Protein AF-A0A9D1MY84-F1 (afdb_monomer_lite)

Structure (mmCIF, N/CA/C/O backbone):
data_AF-A0A9D1MY84-F1
#
_entry.id   AF-A0A9D1MY84-F1
#
loop_
_atom_site.group_PDB
_atom_site.id
_atom_site.type_symbol
_atom_site.label_atom_id
_atom_site.label_alt_id
_atom_site.label_comp_id
_atom_site.label_asym_id
_atom_site.label_entity_id
_atom_site.label_seq_id
_atom_site.pdbx_PDB_ins_code
_atom_site.Cartn_x
_atom_site.Cartn_y
_atom_site.Cartn_z
_atom_site.occupancy
_atom_site.B_iso_or_equiv
_atom_site.auth_seq_id
_atom_site.auth_comp_id
_atom_site.auth_asym_id
_atom_site.auth_atom_id
_atom_site.pdbx_PDB_model_num
ATOM 1 N N . MET A 1 1 ? 34.548 -12.673 20.774 1.00 34.53 1 MET A N 1
ATOM 2 C CA . MET A 1 1 ? 33.950 -12.572 19.425 1.00 34.53 1 MET A CA 1
ATOM 3 C C . MET A 1 1 ? 32.517 -13.102 19.380 1.00 34.53 1 MET A C 1
ATOM 5 O O . MET A 1 1 ? 31.641 -12.296 19.125 1.00 34.53 1 MET A O 1
ATOM 9 N N . LYS A 1 2 ? 32.215 -14.354 19.768 1.00 28.34 2 LYS A N 1
ATOM 10 C CA . LYS A 1 2 ? 30.816 -14.857 19.816 1.00 28.34 2 LYS A CA 1
ATOM 11 C C . LYS A 1 2 ? 29.853 -14.078 20.739 1.00 28.34 2 LYS A C 1
ATOM 13 O O . LYS A 1 2 ? 28.684 -13.960 20.420 1.00 28.34 2 LYS A O 1
ATOM 18 N N . LYS A 1 3 ? 30.338 -13.480 21.838 1.00 27.02 3 LYS A N 1
ATOM 19 C CA . LYS A 1 3 ? 29.516 -12.624 22.725 1.00 27.02 3 LYS A CA 1
ATOM 20 C C . LYS A 1 3 ? 29.310 -11.186 22.220 1.00 27.02 3 LYS A C 1
ATOM 22 O O . LYS A 1 3 ? 28.423 -10.514 22.715 1.00 27.02 3 LYS A O 1
ATOM 27 N N . LEU A 1 4 ? 30.105 -10.722 21.251 1.00 26.39 4 LEU A N 1
ATOM 28 C CA . LEU A 1 4 ? 29.977 -9.373 20.676 1.00 26.39 4 LEU A CA 1
ATOM 29 C C . LEU A 1 4 ? 28.937 -9.355 19.540 1.00 26.39 4 LEU A C 1
ATOM 31 O O . LEU A 1 4 ? 28.206 -8.387 19.396 1.00 26.39 4 LEU A O 1
ATOM 35 N N . LEU A 1 5 ? 28.816 -10.471 18.810 1.00 29.55 5 LEU A N 1
ATOM 36 C CA . LEU A 1 5 ? 27.808 -10.681 17.765 1.00 29.55 5 LEU A CA 1
ATOM 37 C C . LEU A 1 5 ? 26.381 -10.761 18.343 1.00 29.55 5 LEU A C 1
ATOM 39 O O . LEU A 1 5 ? 25.454 -10.192 17.787 1.00 29.55 5 LEU A O 1
ATOM 43 N N . VAL A 1 6 ? 26.224 -11.387 19.516 1.00 29.42 6 VAL A N 1
ATOM 44 C CA . VAL A 1 6 ? 24.936 -11.462 20.236 1.00 29.42 6 VAL A CA 1
ATOM 45 C C . VAL A 1 6 ? 24.504 -10.091 20.772 1.00 29.42 6 VAL A C 1
ATOM 47 O O . VAL A 1 6 ? 23.315 -9.797 20.814 1.00 29.42 6 VAL A O 1
ATOM 50 N N . ILE A 1 7 ? 25.457 -9.220 21.122 1.00 27.67 7 ILE A N 1
ATOM 51 C CA . ILE A 1 7 ? 25.167 -7.838 21.530 1.00 27.67 7 ILE A CA 1
ATOM 52 C C . ILE A 1 7 ? 24.801 -6.979 20.310 1.00 27.67 7 ILE A C 1
ATOM 54 O O . ILE A 1 7 ? 23.919 -6.141 20.425 1.00 27.67 7 ILE A O 1
ATOM 58 N N . LEU A 1 8 ? 25.389 -7.219 19.133 1.00 27.14 8 LEU A N 1
ATOM 59 C CA . LEU A 1 8 ? 25.028 -6.503 17.902 1.00 27.14 8 LEU A CA 1
ATOM 60 C C . LEU A 1 8 ? 23.616 -6.877 17.406 1.00 27.14 8 LEU A C 1
ATOM 62 O O . LEU A 1 8 ? 22.851 -5.995 17.033 1.00 27.14 8 LEU A O 1
ATOM 66 N N . CYS A 1 9 ? 23.224 -8.154 17.505 1.00 29.69 9 CYS A N 1
ATOM 67 C CA . CYS A 1 9 ? 21.848 -8.587 17.228 1.00 29.69 9 CYS A CA 1
ATOM 68 C C . CYS A 1 9 ? 20.844 -8.068 18.273 1.00 29.69 9 CYS A C 1
ATOM 70 O O . CYS A 1 9 ? 19.725 -7.710 17.918 1.00 29.69 9 CYS A O 1
ATOM 72 N N . ALA A 1 10 ? 21.242 -7.961 19.546 1.00 27.20 10 ALA A N 1
ATOM 73 C CA . ALA A 1 10 ? 20.407 -7.352 20.582 1.00 27.20 10 ALA A CA 1
ATOM 74 C C . ALA A 1 10 ? 20.277 -5.826 20.417 1.00 27.20 10 ALA A C 1
ATOM 76 O O . ALA A 1 10 ? 19.240 -5.272 20.757 1.00 27.20 10 ALA A O 1
ATOM 77 N N . VAL A 1 11 ? 21.282 -5.142 19.860 1.00 26.42 11 VAL A N 1
ATOM 78 C CA . VAL A 1 11 ? 21.192 -3.709 19.533 1.00 26.42 11 VAL A CA 1
ATOM 79 C C . VAL A 1 11 ? 20.246 -3.479 18.354 1.00 26.42 11 VAL A C 1
ATOM 81 O O . VAL A 1 11 ? 19.441 -2.564 18.439 1.00 26.42 11 VAL A O 1
ATOM 84 N N . ILE A 1 12 ? 20.239 -4.354 17.339 1.00 29.34 12 ILE A N 1
ATOM 85 C CA . ILE A 1 12 ? 19.279 -4.290 16.219 1.00 29.34 12 ILE A CA 1
ATOM 86 C C . ILE A 1 12 ? 17.837 -4.554 16.698 1.00 29.34 12 ILE A C 1
ATOM 88 O O . ILE A 1 12 ? 16.915 -3.850 16.290 1.00 29.34 12 ILE A O 1
ATOM 92 N N . ALA A 1 13 ? 17.645 -5.488 17.637 1.00 26.17 13 ALA A N 1
ATOM 93 C CA . ALA A 1 13 ? 16.342 -5.757 18.255 1.00 26.17 13 ALA A CA 1
ATOM 94 C C . ALA A 1 13 ? 15.870 -4.653 19.228 1.00 26.17 13 ALA A C 1
ATOM 96 O O . ALA A 1 13 ? 14.673 -4.507 19.458 1.00 26.17 13 ALA A O 1
ATOM 97 N N . VAL A 1 14 ? 16.785 -3.850 19.785 1.00 25.69 14 VAL A N 1
ATOM 98 C CA . VAL A 1 14 ? 16.462 -2.732 20.693 1.00 25.69 14 VAL A CA 1
ATOM 99 C C . VAL A 1 14 ? 16.301 -1.401 19.940 1.00 25.69 14 VAL A C 1
ATOM 101 O O . VAL A 1 14 ? 15.617 -0.505 20.429 1.00 25.69 14 VAL A O 1
ATOM 104 N N . THR A 1 15 ? 16.814 -1.268 18.714 1.00 27.20 15 THR A N 1
ATOM 105 C CA . THR A 1 15 ? 16.564 -0.087 17.863 1.00 27.20 15 THR A CA 1
ATOM 106 C C . THR A 1 15 ? 15.193 -0.070 17.183 1.00 27.20 15 THR A C 1
ATOM 108 O O . THR A 1 15 ? 14.744 1.000 16.783 1.00 27.20 15 THR A O 1
ATOM 111 N N . ALA A 1 16 ? 14.465 -1.191 17.150 1.00 27.05 16 ALA A N 1
ATOM 112 C CA . ALA A 1 16 ? 13.060 -1.222 16.721 1.00 27.05 16 ALA A CA 1
ATOM 113 C C . ALA A 1 16 ? 12.089 -0.558 17.728 1.00 27.05 16 ALA A C 1
ATOM 115 O O . ALA A 1 16 ? 10.911 -0.392 17.435 1.00 27.05 16 ALA A O 1
ATOM 116 N N . VAL A 1 17 ? 12.576 -0.138 18.903 1.00 27.12 17 VAL A N 1
ATOM 117 C CA . VAL A 1 17 ? 11.780 0.523 19.959 1.00 27.12 17 VAL A CA 1
ATOM 118 C C . VAL A 1 17 ? 11.873 2.061 19.890 1.00 27.12 17 VAL A C 1
ATOM 120 O O . VAL A 1 17 ? 11.222 2.757 20.662 1.00 27.12 17 VAL A O 1
ATOM 123 N N . LEU A 1 18 ? 12.643 2.625 18.950 1.00 24.28 18 LEU A N 1
ATOM 124 C CA . LEU A 1 18 ? 12.780 4.082 18.775 1.00 24.28 18 LEU A CA 1
ATOM 125 C C . LEU A 1 18 ? 12.393 4.594 17.381 1.00 24.28 18 LEU A C 1
ATOM 127 O O . LEU A 1 18 ? 12.531 5.787 17.115 1.00 24.28 18 LEU A O 1
ATOM 131 N N . ALA A 1 19 ? 11.828 3.737 16.528 1.00 26.67 19 ALA A N 1
ATOM 132 C CA . ALA A 1 19 ? 11.041 4.193 15.392 1.00 26.67 19 ALA A CA 1
ATOM 133 C C . ALA A 1 19 ? 9.698 4.706 15.932 1.00 26.67 19 ALA A C 1
ATOM 135 O O . ALA A 1 19 ? 8.710 3.980 16.000 1.00 26.67 19 ALA A O 1
ATOM 136 N N . GLY A 1 20 ? 9.688 5.957 16.399 1.00 25.77 20 GLY A N 1
ATOM 137 C CA . GLY A 1 20 ? 8.445 6.687 16.590 1.00 25.77 20 GLY A CA 1
ATOM 138 C C . GLY A 1 20 ? 7.699 6.650 15.266 1.00 25.77 20 GLY A C 1
ATOM 139 O O . GLY A 1 20 ? 8.184 7.199 14.277 1.00 25.77 20 GLY A O 1
ATOM 140 N N . GLY A 1 21 ? 6.575 5.933 15.242 1.00 25.66 21 GLY A N 1
ATOM 141 C CA . GLY A 1 21 ? 5.694 5.903 14.091 1.00 25.66 21 GLY A CA 1
ATOM 142 C C . GLY A 1 21 ? 5.416 7.330 13.643 1.00 25.66 21 GLY A C 1
ATOM 143 O O . GLY A 1 21 ? 5.214 8.227 14.468 1.00 25.66 21 GLY A O 1
ATOM 144 N N . LEU A 1 22 ? 5.427 7.536 12.331 1.00 34.50 22 LEU A N 1
ATOM 145 C CA . LEU A 1 22 ? 4.859 8.715 11.697 1.00 34.50 22 LEU A CA 1
ATOM 146 C C . LEU A 1 22 ? 3.347 8.678 11.917 1.00 34.50 22 LEU A C 1
ATOM 148 O O . LEU A 1 22 ? 2.568 8.364 11.029 1.00 34.50 22 LEU A O 1
ATOM 152 N N . SER A 1 23 ? 2.935 8.949 13.146 1.00 32.91 23 SER A N 1
ATOM 153 C CA . SER A 1 23 ? 1.564 9.259 13.478 1.00 32.91 23 SER A CA 1
ATOM 154 C C . SER A 1 23 ? 1.386 10.758 13.332 1.00 32.91 23 SER A C 1
ATOM 156 O O . SER A 1 23 ? 2.252 11.534 13.745 1.00 32.91 23 SER A O 1
ATOM 158 N N . GLY A 1 24 ? 0.227 11.180 12.832 1.00 35.12 24 GLY A N 1
ATOM 159 C CA . GLY A 1 24 ? -0.280 12.550 12.953 1.00 35.12 24 GLY A CA 1
ATOM 160 C C . GLY A 1 24 ? -0.539 12.970 14.407 1.00 35.12 24 GLY A C 1
ATOM 161 O O . GLY A 1 24 ? -1.496 13.685 14.684 1.00 35.12 24 GLY A O 1
ATOM 162 N N . THR A 1 25 ? 0.289 12.520 15.353 1.00 35.16 25 THR A N 1
ATOM 163 C CA . THR A 1 25 ? 0.310 13.028 16.712 1.00 35.16 25 THR A CA 1
ATOM 164 C C . THR A 1 25 ? 0.635 14.516 16.641 1.00 35.16 25 THR A C 1
ATOM 166 O O . THR A 1 25 ? 1.658 14.892 16.054 1.00 35.16 25 THR A O 1
ATOM 169 N N . PRO A 1 26 ? -0.178 15.380 17.270 1.00 33.56 26 PRO A N 1
ATOM 170 C CA . PRO A 1 26 ? 0.286 16.701 17.656 1.00 33.56 26 PRO A CA 1
ATOM 171 C C . PRO A 1 26 ? 1.642 16.565 18.362 1.00 33.56 26 PRO A C 1
ATOM 173 O O . PRO A 1 26 ? 1.953 15.513 18.919 1.00 33.56 26 PRO A O 1
ATOM 176 N N . ALA A 1 27 ? 2.438 17.629 18.408 1.00 35.34 27 ALA A N 1
ATOM 177 C CA . ALA A 1 27 ? 3.713 17.688 19.134 1.00 35.34 27 ALA A CA 1
ATOM 178 C C . ALA A 1 27 ? 3.588 17.502 20.677 1.00 35.34 27 ALA A C 1
ATOM 180 O O . ALA A 1 27 ? 4.417 17.989 21.443 1.00 35.34 27 ALA A O 1
ATOM 181 N N . PHE A 1 28 ? 2.538 16.828 21.153 1.00 42.19 28 PHE A N 1
ATOM 182 C CA . PHE A 1 28 ? 2.035 16.808 22.515 1.00 42.19 28 PHE A CA 1
ATOM 183 C C . PHE A 1 28 ? 1.414 15.432 22.817 1.00 42.19 28 PHE A C 1
ATOM 185 O O . PHE A 1 28 ? 0.247 15.213 22.518 1.00 42.19 28 PHE A O 1
ATOM 192 N N . ALA A 1 29 ? 2.198 14.506 23.377 1.00 46.03 29 ALA A N 1
ATOM 193 C CA . ALA A 1 29 ? 1.715 13.393 24.207 1.00 46.03 29 ALA A CA 1
ATOM 194 C C . ALA A 1 29 ? 2.909 12.615 24.781 1.00 46.03 29 ALA A C 1
ATOM 196 O O . ALA A 1 29 ? 3.489 11.765 24.106 1.00 46.03 29 ALA A O 1
ATOM 197 N N . ALA A 1 30 ? 3.307 12.896 26.024 1.00 46.09 30 ALA A N 1
ATOM 198 C CA . ALA A 1 30 ? 4.097 11.928 26.783 1.00 46.09 30 ALA A CA 1
ATOM 199 C C . ALA A 1 30 ? 3.195 10.732 27.148 1.00 46.09 30 ALA A C 1
ATOM 201 O O . ALA A 1 30 ? 2.029 10.909 27.487 1.00 46.09 30 ALA A O 1
ATOM 202 N N . GLN A 1 31 ? 3.705 9.505 27.044 1.00 54.62 31 GLN A N 1
ATOM 203 C CA . GLN A 1 31 ? 2.966 8.308 27.452 1.00 54.62 31 GLN A CA 1
ATOM 204 C C . GLN A 1 31 ? 3.190 8.067 28.945 1.00 54.62 31 GLN A C 1
ATOM 206 O O . GLN A 1 31 ? 4.297 7.725 29.359 1.00 54.62 31 GLN A O 1
ATOM 211 N N . GLU A 1 32 ? 2.140 8.224 29.748 1.00 59.94 32 GLU A N 1
ATOM 212 C CA . GLU A 1 32 ? 2.167 7.951 31.186 1.00 59.94 32 GLU A CA 1
ATOM 213 C C . GLU A 1 32 ? 1.027 6.997 31.568 1.00 59.94 32 GLU A C 1
ATOM 215 O O . GLU A 1 32 ? -0.053 7.030 30.983 1.00 59.94 32 GLU A O 1
ATOM 220 N N . ASN A 1 33 ? 1.266 6.162 32.585 1.00 68.56 33 ASN A N 1
ATOM 221 C CA . ASN A 1 33 ? 0.263 5.311 33.232 1.00 68.56 33 ASN A CA 1
ATOM 222 C C . ASN A 1 33 ? -0.415 4.280 32.291 1.00 68.56 33 ASN A C 1
ATOM 224 O O . ASN A 1 33 ? -1.346 4.592 31.547 1.00 68.56 33 ASN A O 1
ATOM 228 N N . VAL A 1 34 ? 0.075 3.034 32.334 1.00 81.06 34 VAL A N 1
ATOM 229 C CA . VAL A 1 34 ? -0.345 1.929 31.455 1.00 81.06 34 VAL A CA 1
ATOM 230 C C . VAL A 1 34 ? -1.331 1.016 32.177 1.00 81.06 34 VAL A C 1
ATOM 232 O O . VAL A 1 34 ? -1.026 0.499 33.250 1.00 81.06 34 VAL A O 1
ATOM 235 N N . TYR A 1 35 ? -2.470 0.749 31.544 1.00 81.69 35 TYR A N 1
ATOM 236 C CA . TYR A 1 35 ? -3.356 -0.356 31.893 1.00 81.69 35 TYR A CA 1
ATOM 237 C C . TYR A 1 35 ? -3.139 -1.503 30.900 1.00 81.69 35 TYR A C 1
ATOM 239 O O . TYR A 1 35 ? -3.169 -1.305 29.685 1.00 81.69 35 TYR A O 1
ATOM 247 N N . THR A 1 36 ? -2.899 -2.703 31.423 1.00 81.62 36 THR A N 1
ATOM 248 C CA . THR A 1 36 ? -2.809 -3.934 30.626 1.00 81.62 36 THR A CA 1
ATOM 249 C C . THR A 1 36 ? -3.945 -4.851 31.074 1.00 81.62 36 THR A C 1
ATOM 251 O O . THR A 1 36 ? -4.017 -5.134 32.272 1.00 81.62 36 THR A O 1
ATOM 254 N N . PRO A 1 37 ? -4.844 -5.282 30.174 1.00 75.44 37 PRO A N 1
ATOM 255 C CA . PRO A 1 37 ? -5.898 -6.229 30.523 1.00 75.44 37 PRO A CA 1
ATOM 256 C C . PRO A 1 37 ? -5.301 -7.563 30.992 1.00 75.44 37 PRO A C 1
ATOM 258 O O . PRO A 1 37 ? -4.237 -7.961 30.523 1.00 75.44 37 PRO A O 1
ATOM 261 N N . GLU A 1 38 ? -6.000 -8.288 31.871 1.00 66.12 38 GLU A N 1
ATOM 262 C CA . GLU A 1 38 ? -5.524 -9.576 32.416 1.00 66.12 38 GLU A CA 1
ATOM 263 C C . GLU A 1 38 ? -5.269 -10.646 31.335 1.00 66.12 38 GLU A C 1
ATOM 265 O O . GLU A 1 38 ? -4.427 -11.525 31.519 1.00 66.12 38 GLU A O 1
ATOM 270 N N . HIS A 1 39 ? -5.967 -10.551 30.198 1.00 62.03 39 HIS A N 1
ATOM 271 C CA . HIS A 1 39 ? -5.897 -11.497 29.079 1.00 62.03 39 HIS A CA 1
ATOM 272 C C . HIS A 1 39 ? -5.599 -10.828 27.721 1.00 62.03 39 HIS A C 1
ATOM 274 O O . HIS A 1 39 ? -5.780 -11.455 26.682 1.00 62.03 39 HIS A O 1
ATOM 280 N N . GLY A 1 40 ? -5.172 -9.560 27.711 1.00 56.94 40 GLY A N 1
ATOM 281 C CA . GLY A 1 40 ? -5.092 -8.752 26.489 1.00 56.94 40 GLY A CA 1
ATOM 282 C C . GLY A 1 40 ? -3.708 -8.712 25.836 1.00 56.94 40 GLY A C 1
ATOM 283 O O . GLY A 1 40 ? -2.699 -8.509 26.507 1.00 56.94 40 GLY A O 1
ATOM 284 N N . GLU A 1 41 ? -3.678 -8.802 24.504 1.00 76.00 41 GLU A N 1
ATOM 285 C CA . GLU A 1 41 ? -2.495 -8.552 23.655 1.00 76.00 41 GLU A CA 1
ATOM 286 C C . GLU A 1 41 ? -2.294 -7.053 23.338 1.00 76.00 41 GLU A C 1
ATOM 288 O O . GLU A 1 41 ? -1.402 -6.676 22.575 1.00 76.00 41 GLU A O 1
ATOM 293 N N . TYR A 1 42 ? -3.106 -6.181 23.949 1.00 91.00 42 TYR A N 1
ATOM 294 C CA . TYR A 1 42 ? -3.050 -4.731 23.786 1.00 91.00 42 TYR A CA 1
ATOM 295 C C . TYR A 1 42 ? -2.758 -4.004 25.105 1.00 91.00 42 TYR A C 1
ATOM 297 O O . TYR A 1 42 ? -2.910 -4.534 26.207 1.00 91.00 42 TYR A O 1
ATOM 305 N N . ARG A 1 43 ? -2.354 -2.740 24.991 1.00 91.44 43 ARG A N 1
ATOM 306 C CA . ARG A 1 43 ? -2.155 -1.807 26.103 1.00 91.44 43 ARG A CA 1
ATOM 307 C C . ARG A 1 43 ? -3.069 -0.604 25.950 1.00 91.44 43 ARG A C 1
ATOM 309 O O . ARG A 1 43 ? -3.243 -0.101 24.842 1.00 91.44 43 ARG A O 1
ATOM 316 N N . ALA A 1 44 ? -3.592 -0.123 27.073 1.00 92.50 44 ALA A N 1
ATOM 317 C CA . ALA A 1 44 ? -4.242 1.174 27.170 1.00 92.50 44 ALA A CA 1
ATOM 318 C C . ALA A 1 44 ? -3.302 2.164 27.871 1.00 92.50 44 ALA A C 1
ATOM 320 O O . ALA A 1 44 ? -2.765 1.870 28.940 1.00 92.50 44 ALA A O 1
ATOM 321 N N . ILE A 1 45 ? -3.075 3.327 27.269 1.00 92.12 45 ILE A N 1
ATOM 322 C CA . ILE A 1 45 ? -2.078 4.306 27.718 1.00 92.12 45 ILE A CA 1
ATOM 323 C C . ILE A 1 45 ? -2.746 5.675 27.818 1.00 92.12 45 ILE A C 1
ATOM 325 O O . ILE A 1 45 ? -3.447 6.078 26.895 1.00 92.12 45 ILE A O 1
ATOM 329 N N . THR A 1 46 ? -2.536 6.403 28.916 1.00 93.75 46 THR A N 1
ATOM 330 C CA . THR A 1 46 ? -3.087 7.764 29.042 1.00 93.75 46 THR A CA 1
ATOM 331 C C . THR A 1 46 ? -2.366 8.705 28.076 1.00 93.75 46 THR A C 1
ATOM 333 O O . THR A 1 46 ? -1.136 8.732 28.031 1.00 93.75 46 THR A O 1
ATOM 336 N N . ILE A 1 47 ? -3.131 9.489 27.317 1.00 91.69 47 ILE A N 1
ATOM 337 C CA . ILE A 1 47 ? -2.620 10.575 26.477 1.00 91.69 47 ILE A CA 1
ATOM 338 C C . ILE A 1 47 ? -2.721 11.861 27.293 1.00 91.69 47 ILE A C 1
ATOM 340 O O . ILE A 1 47 ? -3.811 12.205 27.754 1.00 91.69 47 ILE A O 1
ATOM 344 N N . VAL A 1 48 ? -1.610 12.578 27.461 1.00 88.19 48 VAL A N 1
ATOM 345 C CA . VAL A 1 48 ? -1.569 13.832 28.226 1.00 88.19 48 VAL A CA 1
ATOM 346 C C . VAL A 1 48 ? -1.197 15.026 27.355 1.00 88.19 48 VAL A C 1
ATOM 348 O O . VAL A 1 48 ? -0.472 14.899 26.369 1.00 88.19 48 VAL A O 1
ATOM 351 N N . ASN A 1 49 ? -1.673 16.210 27.730 1.00 82.12 49 ASN A N 1
ATOM 352 C CA . ASN A 1 49 ? -1.276 17.453 27.085 1.00 82.12 49 ASN A CA 1
ATOM 353 C C . ASN A 1 49 ? -0.038 18.049 27.777 1.00 82.12 49 ASN A C 1
ATOM 355 O O . ASN A 1 49 ? -0.121 18.603 28.874 1.00 82.12 49 ASN A O 1
ATOM 359 N N . ASN A 1 50 ? 1.102 17.984 27.086 1.00 71.12 50 ASN A N 1
ATOM 360 C CA . ASN A 1 50 ? 2.402 18.451 27.584 1.00 71.12 50 ASN A CA 1
ATOM 361 C C . ASN A 1 50 ? 2.497 19.985 27.752 1.00 71.12 50 ASN A C 1
ATOM 363 O O . ASN A 1 50 ? 3.462 20.478 28.330 1.00 71.12 50 ASN A O 1
ATOM 367 N N . VAL A 1 51 ? 1.530 20.756 27.238 1.00 73.88 51 VAL A N 1
ATOM 368 C CA . VAL A 1 51 ? 1.459 22.221 27.418 1.00 73.88 51 VAL A CA 1
ATOM 369 C C . VAL A 1 51 ? 0.709 22.586 28.699 1.00 73.88 51 VAL A C 1
ATOM 371 O O . VAL A 1 51 ? 0.974 23.622 29.304 1.00 73.88 51 VAL A O 1
ATOM 374 N N . THR A 1 52 ? -0.220 21.735 29.132 1.00 69.25 52 THR A N 1
ATOM 375 C CA . THR A 1 52 ? -1.076 21.965 30.299 1.00 69.25 52 THR A CA 1
ATOM 376 C C . THR A 1 52 ? -0.712 21.004 31.425 1.00 69.25 52 THR A C 1
ATOM 378 O O . THR A 1 52 ? -1.554 20.219 31.841 1.00 69.25 52 THR A O 1
ATOM 381 N N . ASP A 1 53 ? 0.539 21.028 31.890 1.00 78.44 53 ASP A N 1
ATOM 382 C CA . ASP A 1 53 ? 0.992 20.279 33.080 1.00 78.44 53 ASP A CA 1
ATOM 383 C C . ASP A 1 53 ? 0.623 18.776 33.064 1.00 78.44 53 ASP A C 1
ATOM 385 O O . ASP A 1 53 ? 0.150 18.223 34.054 1.00 78.44 53 ASP A O 1
ATOM 389 N N . ASN A 1 54 ? 0.763 18.127 31.901 1.00 82.19 54 ASN A N 1
ATOM 390 C CA . ASN A 1 54 ? 0.455 16.708 31.680 1.00 82.19 54 ASN A CA 1
ATOM 391 C C . ASN A 1 54 ? -0.971 16.285 32.101 1.00 82.19 54 ASN A C 1
ATOM 393 O O . ASN A 1 54 ? -1.193 15.153 32.531 1.00 82.19 54 ASN A O 1
ATOM 397 N N . GLN A 1 55 ? -1.967 17.164 31.943 1.00 87.31 55 GLN A N 1
ATOM 398 C CA . GLN A 1 55 ? -3.369 16.781 32.152 1.00 87.31 55 GLN A CA 1
ATOM 399 C C . GLN A 1 55 ? -3.823 15.709 31.139 1.00 87.31 55 GLN A C 1
ATOM 401 O O . GLN A 1 55 ? -3.524 15.856 29.946 1.00 87.31 55 GLN A O 1
ATOM 406 N N . PRO A 1 56 ? -4.565 14.665 31.568 1.00 91.50 56 PRO A N 1
ATOM 407 C CA . PRO A 1 56 ? -5.147 13.670 30.668 1.00 91.50 56 PRO A CA 1
ATOM 408 C C . PRO A 1 56 ? -6.111 14.294 29.656 1.00 91.50 56 PRO A C 1
ATOM 410 O O . PRO A 1 56 ? -6.983 15.089 30.009 1.00 91.50 56 PRO A O 1
ATOM 413 N N . VAL A 1 57 ? -5.959 13.916 28.388 1.00 92.19 57 VAL A N 1
ATOM 414 C CA . VAL A 1 57 ? -6.802 14.371 27.270 1.00 92.19 57 VAL A CA 1
ATOM 415 C C . VAL A 1 57 ? -7.363 13.225 26.432 1.00 92.19 57 VAL A C 1
ATOM 417 O O . VAL A 1 57 ? -8.132 13.466 25.502 1.00 92.19 57 VAL A O 1
ATOM 420 N N . GLY A 1 58 ? -7.003 11.981 26.739 1.00 94.69 58 GLY A N 1
ATOM 421 C CA . GLY A 1 58 ? -7.452 10.811 25.999 1.00 94.69 58 GLY A CA 1
ATOM 422 C C . GLY A 1 58 ? -6.777 9.525 26.450 1.00 94.69 58 GLY A C 1
ATOM 423 O O . GLY A 1 58 ? -5.984 9.510 27.393 1.00 94.69 58 GLY A O 1
ATOM 424 N N . VAL A 1 59 ? -7.079 8.441 25.744 1.00 95.75 59 VAL A N 1
ATOM 425 C CA . VAL A 1 59 ? -6.491 7.120 25.971 1.00 95.75 59 VAL A CA 1
ATOM 426 C C . VAL A 1 59 ? -6.119 6.503 24.625 1.00 95.75 59 VAL A C 1
ATOM 428 O O . VAL A 1 59 ? -6.909 6.529 23.682 1.00 95.75 59 VAL A O 1
ATOM 431 N N . ARG A 1 60 ? -4.915 5.936 24.547 1.00 96.00 60 ARG A N 1
ATOM 432 C CA . ARG A 1 60 ? -4.412 5.174 23.407 1.00 96.00 60 ARG A CA 1
ATOM 433 C C . ARG A 1 60 ? -4.594 3.684 23.641 1.00 96.00 60 ARG A C 1
ATOM 435 O O . ARG A 1 60 ? -4.089 3.163 24.630 1.00 96.00 60 ARG A O 1
ATOM 442 N N . PHE A 1 61 ? -5.221 3.006 22.697 1.00 95.56 61 PHE A N 1
ATOM 443 C CA . PHE A 1 61 ? -5.108 1.572 22.478 1.00 95.56 61 PHE A CA 1
ATOM 444 C C . PHE A 1 61 ? -3.880 1.278 21.612 1.00 95.56 61 PHE A C 1
ATOM 446 O O . PHE A 1 61 ? -3.649 1.961 20.612 1.00 95.56 61 PHE A O 1
ATOM 453 N N . SER A 1 62 ? -3.095 0.260 21.964 1.00 93.50 62 SER A N 1
ATOM 454 C CA . SER A 1 62 ? -2.007 -0.230 21.116 1.00 93.50 62 SER A CA 1
ATOM 455 C C . SER A 1 62 ? -1.810 -1.734 21.261 1.00 93.50 62 SER A C 1
ATOM 457 O O . SER A 1 62 ? -1.577 -2.214 22.369 1.00 93.50 62 SER A O 1
ATOM 459 N N . GLY A 1 63 ? -1.858 -2.456 20.143 1.00 91.69 63 GLY A N 1
ATOM 460 C CA . GLY A 1 63 ? -1.595 -3.895 20.062 1.00 91.69 63 GLY A CA 1
ATOM 461 C C . GLY A 1 63 ? -0.809 -4.254 18.801 1.00 91.69 63 GLY A C 1
ATOM 462 O O . GLY A 1 63 ? -0.650 -3.416 17.910 1.00 91.69 63 GLY A O 1
ATOM 463 N N . TYR A 1 64 ? -0.309 -5.487 18.738 1.00 90.56 64 TYR A N 1
ATOM 464 C CA . TYR A 1 64 ? 0.385 -6.038 17.572 1.00 90.56 64 TYR A CA 1
ATOM 465 C C . TYR A 1 64 ? -0.410 -7.219 17.020 1.00 90.56 64 TYR A C 1
ATOM 467 O O . TYR A 1 64 ? -0.781 -8.112 17.773 1.00 90.56 64 TYR A O 1
ATOM 475 N N . TYR A 1 65 ? -0.649 -7.210 15.713 1.00 89.00 65 TYR A N 1
ATOM 476 C CA . TYR A 1 65 ? -1.506 -8.162 15.006 1.00 89.00 65 TYR A CA 1
ATOM 477 C C . TYR A 1 65 ? -0.835 -8.615 13.700 1.00 89.00 65 TYR A C 1
ATOM 479 O O . TYR A 1 65 ? 0.286 -8.202 13.389 1.00 89.00 65 TYR A O 1
ATOM 487 N N . PHE A 1 66 ? -1.531 -9.422 12.901 1.00 84.69 66 PHE A N 1
ATOM 488 C CA . PHE A 1 66 ? -1.089 -9.908 11.590 1.00 84.69 66 PHE A CA 1
ATOM 489 C C . PHE A 1 66 ? 0.077 -10.906 11.656 1.00 84.69 66 PHE A C 1
ATOM 491 O O . PHE A 1 66 ? 1.013 -10.871 10.847 1.00 84.69 66 PHE A O 1
ATOM 498 N N . GLY A 1 67 ? 0.008 -11.819 12.631 1.00 74.31 67 GLY A N 1
ATOM 499 C CA . GLY A 1 67 ? 0.946 -12.933 12.815 1.00 74.31 67 GLY A CA 1
ATOM 500 C C . GLY A 1 67 ? 2.426 -12.528 12.771 1.00 74.31 67 GLY A C 1
ATOM 501 O O . GLY A 1 67 ? 2.842 -11.560 13.409 1.00 74.31 67 GLY A O 1
ATOM 502 N N . GLY A 1 68 ? 3.232 -13.259 11.989 1.00 62.34 68 GLY A N 1
ATOM 503 C CA . GLY A 1 68 ? 4.683 -13.050 11.884 1.00 62.34 68 GLY A CA 1
ATOM 504 C C . GLY A 1 68 ? 5.115 -11.675 11.355 1.00 62.34 68 GLY A C 1
ATOM 505 O O . GLY A 1 68 ? 6.290 -11.335 11.462 1.00 62.34 68 GLY A O 1
ATOM 506 N N . SER A 1 69 ? 4.192 -10.867 10.816 1.00 67.38 69 SER A N 1
ATOM 507 C CA . SER A 1 69 ? 4.490 -9.491 10.395 1.00 67.38 69 SER A CA 1
ATOM 508 C C . SER A 1 69 ? 4.535 -8.497 11.557 1.00 67.38 69 SER A C 1
ATOM 510 O O . SER A 1 69 ? 5.143 -7.440 11.397 1.00 67.38 69 SER A O 1
ATOM 512 N N . GLY A 1 70 ? 3.890 -8.801 12.692 1.00 78.88 70 GLY A N 1
ATOM 513 C CA . GLY A 1 70 ? 3.881 -7.944 13.882 1.00 78.88 70 GLY A CA 1
ATOM 514 C C . GLY A 1 70 ? 3.450 -6.503 13.592 1.00 78.88 70 GLY A C 1
ATOM 515 O O . GLY A 1 70 ? 4.144 -5.560 13.966 1.00 78.88 70 GLY A O 1
ATOM 516 N N . ILE A 1 71 ? 2.333 -6.317 12.889 1.00 86.19 71 ILE A N 1
ATOM 517 C CA . ILE A 1 71 ? 1.832 -4.991 12.518 1.00 86.19 71 ILE A CA 1
ATOM 518 C C . ILE A 1 71 ? 1.187 -4.338 13.739 1.00 86.19 71 ILE A C 1
ATOM 520 O O . ILE A 1 71 ? 0.244 -4.869 14.327 1.00 86.19 71 ILE A O 1
ATOM 524 N N . GLN A 1 72 ? 1.680 -3.156 14.101 1.00 91.62 72 GLN A N 1
ATOM 525 C CA . GLN A 1 72 ? 1.099 -2.371 15.180 1.00 91.62 72 GLN A CA 1
ATOM 526 C C . GLN A 1 72 ? -0.230 -1.753 14.731 1.00 91.62 72 GLN A C 1
ATOM 528 O O . GLN A 1 72 ? -0.299 -1.108 13.685 1.00 91.62 72 GLN A O 1
ATOM 533 N N . VAL A 1 73 ? -1.269 -1.910 15.549 1.00 95.00 73 VAL A N 1
ATOM 534 C CA . VAL A 1 73 ? -2.519 -1.153 15.436 1.00 95.00 73 VAL A CA 1
ATOM 535 C C . VAL A 1 73 ? -2.608 -0.206 16.624 1.00 95.00 73 VAL A C 1
ATOM 537 O O . VAL A 1 73 ? -2.428 -0.612 17.777 1.00 95.00 73 VAL A O 1
ATOM 540 N N . MET A 1 74 ? -2.860 1.066 16.338 1.00 95.75 74 MET A N 1
ATOM 541 C CA . MET A 1 74 ? -3.018 2.128 17.322 1.00 95.75 74 MET A CA 1
ATOM 542 C C . MET A 1 74 ? -4.363 2.822 17.141 1.00 95.75 74 MET A C 1
ATOM 544 O O . MET A 1 74 ? -4.804 3.077 16.025 1.00 95.75 74 MET A O 1
ATOM 548 N N . LEU A 1 75 ? -4.994 3.165 18.256 1.00 97.19 75 LEU A N 1
ATOM 549 C CA . LEU A 1 75 ? -6.168 4.026 18.284 1.00 97.19 75 LEU A CA 1
ATOM 550 C C . LEU A 1 75 ? -6.002 5.031 19.420 1.00 97.19 75 LEU A C 1
ATOM 552 O O . LEU A 1 75 ? -5.933 4.641 20.580 1.00 97.19 75 LEU A O 1
ATOM 556 N N . ASP A 1 76 ? -6.005 6.312 19.089 1.00 96.69 76 ASP A N 1
ATOM 557 C CA . ASP A 1 76 ? -6.172 7.399 20.044 1.00 96.69 76 ASP A CA 1
ATOM 558 C C . ASP A 1 76 ? -7.647 7.766 20.130 1.00 96.69 76 ASP A C 1
ATOM 560 O O . ASP A 1 76 ? -8.251 8.112 19.118 1.00 96.69 76 ASP A O 1
ATOM 564 N N . VAL A 1 77 ? -8.217 7.735 21.334 1.00 97.06 77 VAL A N 1
ATOM 565 C CA . VAL A 1 77 ? -9.537 8.306 21.629 1.00 97.06 77 VAL A CA 1
ATOM 566 C C . VAL A 1 77 ? -9.335 9.518 22.524 1.00 97.06 77 VAL A C 1
ATOM 568 O O . VAL A 1 77 ? -8.761 9.402 23.609 1.00 97.06 77 VAL A O 1
ATOM 571 N N . TYR A 1 78 ? -9.814 10.682 22.091 1.00 95.69 78 TYR A N 1
ATOM 572 C CA . TYR A 1 78 ? -9.703 11.914 22.868 1.00 95.69 78 TYR A CA 1
ATOM 573 C C . TYR A 1 78 ? -10.985 12.212 23.645 1.00 95.69 78 TYR A C 1
ATOM 575 O O . TYR A 1 78 ? -12.094 11.871 23.225 1.00 95.69 78 TYR A O 1
ATOM 583 N N . SER A 1 79 ? -10.823 12.895 24.777 1.00 94.50 79 SER A N 1
ATOM 584 C CA . SER A 1 79 ? -11.925 13.341 25.626 1.00 94.50 79 SER A CA 1
ATOM 585 C C . SER A 1 79 ? -12.932 14.172 24.820 1.00 94.50 79 SER A C 1
ATOM 587 O O . SER A 1 79 ? -12.575 15.100 24.081 1.00 94.50 79 SER A O 1
ATOM 589 N N . SER A 1 80 ? -14.209 13.822 24.955 1.00 92.06 80 SER A N 1
ATOM 590 C CA . SER A 1 80 ? -15.328 14.421 24.226 1.00 92.06 80 SER A CA 1
ATOM 591 C C . SER A 1 80 ? -16.559 14.533 25.134 1.00 92.06 80 SER A C 1
ATOM 593 O O . SER A 1 80 ? -16.610 13.870 26.168 1.00 92.06 80 SER A O 1
ATOM 595 N N . PRO A 1 81 ? -17.577 15.342 24.779 1.00 89.44 81 PRO A N 1
ATOM 596 C CA . PRO A 1 81 ? -18.807 15.435 25.570 1.00 89.44 81 PRO A CA 1
ATOM 597 C C . PRO A 1 81 ? -19.524 14.093 25.797 1.00 89.44 81 PRO A C 1
ATOM 599 O O . PRO A 1 81 ? -20.237 13.947 26.786 1.00 89.44 81 PRO A O 1
ATOM 602 N N . GLN A 1 82 ? -19.354 13.130 24.886 1.00 90.44 82 GLN A N 1
ATOM 603 C CA . GLN A 1 82 ? -19.931 11.787 24.958 1.00 90.44 82 GLN A CA 1
ATOM 604 C C . GLN A 1 82 ? -19.164 10.867 25.916 1.00 90.44 82 GLN A C 1
ATOM 606 O O . GLN A 1 82 ? -19.761 9.971 26.508 1.00 90.44 82 GLN A O 1
ATOM 611 N N . LEU A 1 83 ? -17.853 11.081 26.061 1.00 94.50 83 LEU A N 1
ATOM 612 C CA . LEU A 1 83 ? -16.971 10.288 26.910 1.00 94.50 83 LEU A CA 1
ATOM 613 C C . LEU A 1 83 ? -15.826 11.162 27.433 1.00 94.50 83 LEU A C 1
ATOM 615 O O . LEU A 1 83 ? -14.854 11.443 26.723 1.00 94.50 83 LEU A O 1
ATOM 619 N N . THR A 1 84 ? -15.947 11.586 28.690 1.00 95.56 84 THR A N 1
ATOM 620 C CA . THR A 1 84 ? -14.934 12.399 29.370 1.00 95.56 84 THR A CA 1
ATOM 621 C C . THR A 1 84 ? -13.773 11.519 29.834 1.00 95.56 84 THR A C 1
ATOM 623 O O . THR A 1 84 ? -13.948 10.649 30.686 1.00 95.56 84 THR A O 1
ATOM 626 N N . LEU A 1 85 ? -12.578 11.770 29.295 1.00 94.25 85 LEU A N 1
ATOM 627 C CA . LEU A 1 85 ? -11.337 11.041 29.589 1.00 94.25 85 LEU A CA 1
ATOM 628 C C . LEU A 1 85 ? -10.324 11.956 30.301 1.00 94.25 85 LEU A C 1
ATOM 630 O O . LEU A 1 85 ? -9.245 12.231 29.784 1.00 94.25 85 LEU A O 1
ATOM 634 N N . ASP A 1 86 ? -10.702 12.470 31.474 1.00 92.56 86 ASP A N 1
ATOM 635 C CA . ASP A 1 86 ? -9.930 13.425 32.291 1.00 92.56 86 ASP A CA 1
ATOM 636 C C . ASP A 1 86 ? -9.133 12.760 33.434 1.00 92.56 86 ASP A C 1
ATOM 638 O O . ASP A 1 86 ? -8.838 13.373 34.461 1.00 92.56 86 ASP A O 1
ATOM 642 N N . PHE A 1 87 ? -8.796 11.481 33.273 1.00 93.38 87 PHE A N 1
ATOM 643 C CA . PHE A 1 87 ? -8.167 10.655 34.299 1.00 93.38 87 PHE A CA 1
ATOM 644 C C . PHE A 1 87 ? -7.036 9.797 33.729 1.00 93.38 87 PHE A C 1
ATOM 646 O O . PHE A 1 87 ? -6.965 9.532 32.532 1.00 93.38 87 PHE A O 1
ATOM 653 N N . PHE A 1 88 ? -6.164 9.314 34.614 1.00 93.06 88 PHE A N 1
ATOM 654 C CA . PHE A 1 88 ? -5.131 8.346 34.257 1.00 93.06 88 PHE A CA 1
ATOM 655 C C . PHE A 1 88 ? -5.699 6.925 34.260 1.00 93.06 88 PHE A C 1
ATOM 657 O O . PHE A 1 88 ? -6.250 6.479 35.270 1.00 93.06 88 PHE A O 1
ATOM 664 N N . ILE A 1 89 ? -5.534 6.194 33.155 1.00 92.88 89 ILE A N 1
ATOM 665 C CA . ILE A 1 89 ? -6.240 4.924 32.910 1.00 92.88 89 ILE A CA 1
ATOM 666 C C . ILE A 1 89 ? -5.922 3.826 33.941 1.00 92.88 89 ILE A C 1
ATOM 668 O O . ILE A 1 89 ? -6.810 3.065 34.331 1.00 92.88 89 ILE A O 1
ATOM 672 N N . GLY A 1 90 ? -4.691 3.762 34.455 1.00 88.56 90 GLY A N 1
ATOM 673 C CA . GLY A 1 90 ? -4.286 2.825 35.510 1.00 88.56 90 GLY A CA 1
ATOM 674 C C . GLY A 1 90 ? -4.436 3.365 36.936 1.00 88.56 90 GLY A C 1
ATOM 675 O O . GLY A 1 90 ? -3.904 2.768 37.865 1.00 88.56 90 GLY A O 1
ATOM 676 N N . SER A 1 91 ? -5.133 4.488 37.149 1.00 89.88 91 SER A N 1
ATOM 677 C CA . SER A 1 91 ? -5.478 4.930 38.506 1.00 89.88 91 SER A CA 1
ATOM 678 C C . SER A 1 91 ? -6.541 4.017 39.130 1.00 89.88 91 SER A C 1
ATOM 680 O O . SER A 1 91 ? -7.532 3.665 38.486 1.00 89.88 91 SER A O 1
ATOM 682 N N . GLU A 1 92 ? -6.343 3.687 40.408 1.00 86.00 92 GLU A N 1
ATOM 683 C CA . GLU A 1 92 ? -7.310 2.970 41.256 1.00 86.00 92 GLU A CA 1
ATOM 684 C C . GLU A 1 92 ? -8.219 3.931 42.041 1.00 86.00 92 GLU A C 1
ATOM 686 O O . GLU A 1 92 ? -9.293 3.558 42.508 1.00 86.00 92 GLU A O 1
ATOM 691 N N . ASN A 1 93 ? -7.808 5.195 42.186 1.00 91.19 93 ASN A N 1
ATOM 692 C CA . ASN A 1 93 ? -8.569 6.211 42.908 1.00 91.19 93 ASN A CA 1
ATOM 693 C C . ASN A 1 93 ? -9.329 7.094 41.914 1.00 91.19 93 ASN A C 1
ATOM 695 O O . ASN A 1 93 ? -8.849 8.155 41.517 1.00 91.19 93 ASN A O 1
ATOM 699 N N . LEU A 1 94 ? -10.490 6.609 41.480 1.00 94.12 94 LEU A N 1
ATOM 700 C CA . LEU A 1 94 ? -11.340 7.255 40.482 1.00 94.12 94 LEU A CA 1
ATOM 701 C C . LEU A 1 94 ? -12.700 7.632 41.081 1.00 94.12 94 LEU A C 1
ATOM 703 O O . LEU A 1 94 ? -13.292 6.873 41.864 1.00 94.12 94 LEU A O 1
ATOM 707 N N . SER A 1 95 ? -13.225 8.790 40.671 1.00 96.44 95 SER A N 1
ATOM 708 C CA . SER A 1 95 ? -14.619 9.150 40.947 1.00 96.44 95 SER A CA 1
ATOM 709 C C . SER A 1 95 ? -15.576 8.139 40.297 1.00 96.44 95 SER A C 1
ATOM 711 O O . SER A 1 95 ? -15.183 7.357 39.433 1.00 96.44 95 SER A O 1
ATOM 713 N N . GLU A 1 96 ? -16.847 8.137 40.699 1.00 96.12 96 GLU A N 1
ATOM 714 C CA . GLU A 1 96 ? -17.837 7.222 40.113 1.00 96.12 96 GLU A CA 1
ATOM 715 C C . GLU A 1 96 ? -17.979 7.420 38.594 1.00 96.12 96 GLU A C 1
ATOM 717 O O . GLU A 1 96 ? -17.976 6.451 37.840 1.00 96.12 96 GLU A O 1
ATOM 722 N N . SER A 1 97 ? -18.009 8.674 38.130 1.00 95.44 97 SER A N 1
ATOM 723 C CA . SER A 1 97 ? -18.087 8.988 36.700 1.00 95.44 97 SER A CA 1
ATOM 724 C C . SER A 1 97 ? -16.833 8.555 35.938 1.00 95.44 97 SER A C 1
ATOM 726 O O . SER A 1 97 ? -16.934 8.065 34.818 1.00 95.44 97 SER A O 1
ATOM 728 N N . GLN A 1 98 ? -15.651 8.690 36.546 1.00 96.56 98 GLN A N 1
ATOM 729 C CA . GLN A 1 98 ? -14.395 8.244 35.941 1.00 96.56 98 GLN A CA 1
ATOM 730 C C . GLN A 1 98 ? -14.295 6.717 35.888 1.00 96.56 98 GLN A C 1
ATOM 732 O O . GLN A 1 98 ? -13.780 6.177 34.913 1.00 96.56 98 GLN A O 1
ATOM 737 N N . ARG A 1 99 ? -14.821 6.004 36.895 1.00 96.19 99 ARG A N 1
ATOM 738 C CA . ARG A 1 99 ? -14.916 4.535 36.861 1.00 96.19 99 ARG A CA 1
ATOM 739 C C . ARG A 1 99 ? -15.819 4.062 35.727 1.00 96.19 99 ARG A C 1
ATOM 741 O O . ARG A 1 99 ? -15.396 3.208 34.960 1.00 96.19 99 ARG A O 1
ATOM 748 N N . GLN A 1 100 ? -16.984 4.682 35.550 1.00 95.81 100 GLN A N 1
ATOM 749 C CA . GLN A 1 100 ? -17.888 4.371 34.436 1.00 95.81 100 GLN A CA 1
ATOM 750 C C . GLN A 1 100 ? -17.243 4.653 33.071 1.00 95.81 100 GLN A C 1
ATOM 752 O O . GLN A 1 100 ? -17.305 3.816 32.174 1.00 95.81 100 GLN A O 1
ATOM 757 N N . ALA A 1 101 ? -16.558 5.793 32.920 1.00 96.50 101 ALA A N 1
ATOM 758 C CA . ALA A 1 101 ? -15.831 6.114 31.692 1.00 96.50 101 ALA A CA 1
ATOM 759 C C . ALA A 1 101 ? -14.692 5.116 31.411 1.00 96.50 101 ALA A C 1
ATOM 761 O O . ALA A 1 101 ? -14.514 4.695 30.267 1.00 96.50 101 ALA A O 1
ATOM 762 N N . LYS A 1 102 ? -13.951 4.693 32.450 1.00 95.56 102 LYS A N 1
ATOM 763 C CA . LYS A 1 102 ? -12.928 3.638 32.365 1.00 95.56 102 LYS A CA 1
ATOM 764 C C . LYS A 1 102 ? -13.535 2.303 31.927 1.00 95.56 102 LYS A C 1
ATOM 766 O O . LYS A 1 102 ? -13.006 1.672 31.023 1.00 95.56 102 LYS A O 1
ATOM 771 N N . GLU A 1 103 ? -14.643 1.877 32.522 1.00 94.88 103 GLU A N 1
ATOM 772 C CA . GLU A 1 103 ? -15.330 0.640 32.131 1.00 94.88 103 GLU A CA 1
ATOM 773 C C . GLU A 1 103 ? -15.794 0.690 30.669 1.00 94.88 103 GLU A C 1
ATOM 775 O O . GLU A 1 103 ? -15.557 -0.254 29.915 1.00 94.88 103 GLU A O 1
ATOM 780 N N . GLN A 1 104 ? -16.372 1.816 30.239 1.00 95.81 104 GLN A N 1
ATOM 781 C CA . GLN A 1 104 ? -16.843 2.002 28.868 1.00 95.81 104 GLN A CA 1
ATOM 782 C C . GLN A 1 104 ? -15.699 1.954 27.842 1.00 95.81 104 GLN A C 1
ATOM 784 O O . GLN A 1 104 ? -15.811 1.247 26.839 1.00 95.81 104 GLN A O 1
ATOM 789 N N . ILE A 1 105 ? -14.589 2.667 28.081 1.00 95.94 105 ILE A N 1
ATOM 790 C CA . ILE A 1 105 ? -13.455 2.679 27.141 1.00 95.94 105 ILE A CA 1
ATOM 791 C C . ILE A 1 105 ? -12.743 1.321 27.087 1.00 95.94 105 ILE A C 1
ATOM 793 O O . ILE A 1 105 ? -12.344 0.886 26.009 1.00 95.94 105 ILE A O 1
ATOM 797 N N . ILE A 1 106 ? -12.630 0.611 28.216 1.00 94.19 106 ILE A N 1
ATOM 798 C CA . ILE A 1 106 ? -12.032 -0.730 28.245 1.00 94.19 106 ILE A CA 1
ATOM 799 C C . ILE A 1 106 ? -12.920 -1.748 27.519 1.00 94.19 106 ILE A C 1
ATOM 801 O O . ILE A 1 106 ? -12.398 -2.534 26.732 1.00 94.19 106 ILE A O 1
ATOM 805 N N . ALA A 1 107 ? -14.244 -1.704 27.697 1.00 94.38 107 ALA A N 1
ATOM 806 C CA . ALA A 1 107 ? -15.166 -2.578 26.965 1.00 94.38 107 ALA A CA 1
ATOM 807 C C . ALA A 1 107 ? -15.122 -2.343 25.442 1.00 94.38 107 ALA A C 1
ATOM 809 O O . ALA A 1 107 ? -15.172 -3.292 24.652 1.00 94.38 107 ALA A O 1
ATOM 810 N N . LEU A 1 108 ? -14.986 -1.082 25.022 1.00 96.00 108 LEU A N 1
ATOM 811 C CA . LEU A 1 108 ? -14.780 -0.723 23.619 1.00 96.00 108 LEU A CA 1
ATOM 812 C C . LEU A 1 108 ? -13.453 -1.286 23.084 1.00 96.00 108 LEU A C 1
ATOM 814 O O . LEU A 1 108 ? -13.435 -1.888 22.014 1.00 96.00 108 LEU A O 1
ATOM 818 N N . PHE A 1 109 ? -12.355 -1.129 23.826 1.00 95.81 109 PHE A N 1
ATOM 819 C CA . PHE A 1 109 ? -11.046 -1.658 23.436 1.00 95.81 109 PHE A CA 1
ATOM 820 C C . PHE A 1 109 ? -11.015 -3.185 23.348 1.00 95.81 109 PHE A C 1
ATOM 822 O O . PHE A 1 109 ? -10.404 -3.718 22.427 1.00 95.81 109 PHE A O 1
ATOM 829 N N . GLU A 1 110 ? -11.722 -3.885 24.232 1.00 93.69 110 GLU A N 1
ATOM 830 C CA . GLU A 1 110 ? -11.867 -5.339 24.153 1.00 93.69 110 GLU A CA 1
ATOM 831 C C . GLU A 1 110 ? -12.632 -5.758 22.886 1.00 93.69 110 GLU A C 1
ATOM 833 O O . GLU A 1 110 ? -12.204 -6.656 22.162 1.00 93.69 110 GLU A O 1
ATOM 838 N N . SER A 1 111 ? -13.714 -5.045 22.554 1.00 95.19 111 SER A N 1
ATOM 839 C CA . SER A 1 111 ? -14.481 -5.283 21.320 1.00 95.19 111 SER A CA 1
ATOM 840 C C . SER A 1 111 ? -13.635 -5.038 20.063 1.00 95.19 111 SER A C 1
ATOM 842 O O . SER A 1 111 ? -13.701 -5.806 19.105 1.00 95.19 111 SER A O 1
ATOM 844 N N . ILE A 1 112 ? -12.806 -3.989 20.078 1.00 96.06 112 ILE A N 1
ATOM 845 C CA . ILE A 1 112 ? -11.855 -3.679 19.003 1.00 96.06 112 ILE A CA 1
ATOM 846 C C . ILE A 1 112 ? -10.796 -4.777 18.881 1.00 96.06 112 ILE A C 1
ATOM 848 O O . ILE A 1 112 ? -10.552 -5.254 17.777 1.00 96.06 112 ILE A O 1
ATOM 852 N N . ASN A 1 113 ? -10.195 -5.208 19.992 1.00 95.00 113 ASN A N 1
ATOM 853 C CA . ASN A 1 113 ? -9.195 -6.273 19.993 1.00 95.00 113 ASN A CA 1
ATOM 854 C C . ASN A 1 113 ? -9.750 -7.564 19.370 1.00 95.00 113 ASN A C 1
ATOM 856 O O . ASN A 1 113 ? -9.129 -8.136 18.476 1.00 95.00 113 ASN A O 1
ATOM 860 N N . GLN A 1 114 ? -10.953 -7.974 19.783 1.00 93.50 114 GLN A N 1
ATOM 861 C CA . GLN A 1 114 ? -11.627 -9.157 19.243 1.00 93.50 114 GLN A CA 1
ATOM 862 C C . GLN A 1 114 ? -11.928 -9.021 17.747 1.00 93.50 114 GLN A C 1
ATOM 864 O O . GLN A 1 114 ? -11.730 -9.971 16.990 1.00 93.50 114 GLN A O 1
ATOM 869 N N . PHE A 1 115 ? -12.374 -7.843 17.303 1.00 95.75 115 PHE A N 1
ATOM 870 C CA . PHE A 1 115 ? -12.594 -7.570 15.884 1.00 95.75 115 PHE A CA 1
ATOM 871 C C . PHE A 1 115 ? -11.297 -7.705 15.070 1.00 95.75 115 PHE A C 1
ATOM 873 O O . PHE A 1 115 ? -11.288 -8.411 14.062 1.00 95.75 115 PHE A O 1
ATOM 880 N N . ILE A 1 116 ? -10.190 -7.102 15.519 1.00 94.75 116 ILE A N 1
ATOM 881 C CA . ILE A 1 116 ? -8.905 -7.173 14.804 1.00 94.75 116 ILE A CA 1
ATOM 882 C C . ILE A 1 116 ? -8.410 -8.624 14.721 1.00 94.75 116 ILE A C 1
ATOM 884 O O . ILE A 1 116 ? -8.010 -9.068 13.647 1.00 94.75 116 ILE A O 1
ATOM 888 N N . GLN A 1 117 ? -8.492 -9.385 15.819 1.00 91.06 117 GLN A N 1
ATOM 889 C CA . GLN A 1 117 ? -8.109 -10.803 15.843 1.00 91.06 117 GLN A CA 1
ATOM 890 C C . GLN A 1 117 ? -8.940 -11.648 14.864 1.00 91.06 117 GLN A C 1
ATOM 892 O O . GLN A 1 117 ? -8.399 -12.537 14.209 1.00 91.06 117 GLN A O 1
ATOM 897 N N . GLN A 1 118 ? -10.239 -11.362 14.720 1.00 92.62 118 GLN A N 1
ATOM 898 C CA . GLN A 1 118 ? -11.092 -12.043 13.740 1.00 92.62 118 GLN A CA 1
ATOM 899 C C . GLN A 1 118 ? -10.706 -11.706 12.296 1.00 92.62 118 GLN A C 1
ATOM 901 O O . GLN A 1 118 ? -10.706 -12.601 11.452 1.00 92.62 118 GLN A O 1
ATOM 906 N N . VAL A 1 119 ? -10.364 -10.446 12.006 1.00 94.31 119 VAL A N 1
ATOM 907 C CA . VAL A 1 119 ? -9.905 -10.035 10.669 1.00 94.31 119 VAL A CA 1
ATOM 908 C C . VAL A 1 119 ? -8.551 -10.660 10.333 1.00 94.31 119 VAL A C 1
ATOM 910 O O . VAL A 1 119 ? -8.390 -11.185 9.233 1.00 94.31 119 VAL A O 1
ATOM 913 N N . ASP A 1 120 ? -7.598 -10.662 11.269 1.00 90.81 120 ASP A N 1
ATOM 914 C CA . ASP A 1 120 ? -6.297 -11.319 11.087 1.00 90.81 120 ASP A CA 1
ATOM 915 C C . ASP A 1 120 ? -6.482 -12.818 10.815 1.00 90.81 120 ASP A C 1
ATOM 917 O O . ASP A 1 120 ? -6.066 -13.322 9.771 1.00 90.81 120 ASP A O 1
ATOM 921 N N . ALA A 1 121 ? -7.237 -13.512 11.672 1.00 88.00 121 ALA A N 1
ATOM 922 C CA . ALA A 1 121 ? -7.533 -14.932 11.496 1.00 88.00 121 ALA A CA 1
ATOM 923 C C . ALA A 1 121 ? -8.236 -15.254 10.166 1.00 88.00 121 ALA A C 1
ATOM 925 O O . ALA A 1 121 ? -8.138 -16.380 9.685 1.00 88.00 121 ALA A O 1
ATOM 926 N N . ALA A 1 122 ? -8.932 -14.292 9.561 1.00 91.44 122 ALA A N 1
ATOM 927 C CA . ALA A 1 122 ? -9.588 -14.444 8.270 1.00 91.44 122 ALA A CA 1
ATOM 928 C C . ALA A 1 122 ? -8.623 -14.217 7.083 1.00 91.44 122 ALA A C 1
ATOM 930 O O . ALA A 1 122 ? -8.626 -14.997 6.127 1.00 91.44 122 ALA A O 1
ATOM 931 N N . ALA A 1 123 ? -7.775 -13.184 7.156 1.00 90.94 123 ALA A N 1
ATOM 932 C CA . ALA A 1 123 ? -6.943 -12.703 6.049 1.00 90.94 123 ALA A CA 1
ATOM 933 C C . ALA A 1 123 ? -5.533 -13.318 5.969 1.00 90.94 123 ALA A C 1
ATOM 935 O O . ALA A 1 123 ? -4.870 -13.191 4.938 1.00 90.94 123 ALA A O 1
ATOM 936 N N . ASN A 1 124 ? -5.041 -13.944 7.039 1.00 87.94 124 ASN A N 1
ATOM 937 C CA . ASN A 1 124 ? -3.633 -14.319 7.143 1.00 87.94 124 ASN A CA 1
ATOM 938 C C . ASN A 1 124 ? -3.249 -15.494 6.225 1.00 87.94 124 ASN A C 1
ATOM 940 O O . ASN A 1 124 ? -3.800 -16.588 6.325 1.00 87.94 124 ASN A O 1
ATOM 944 N N . THR A 1 125 ? -2.252 -15.302 5.359 1.00 86.44 125 THR A N 1
ATOM 945 C CA . THR A 1 125 ? -1.780 -16.327 4.409 1.00 86.44 125 THR A CA 1
ATOM 946 C C . THR A 1 125 ? -0.929 -17.433 5.042 1.00 86.44 125 THR A C 1
ATOM 948 O O . THR A 1 125 ? -0.623 -18.408 4.363 1.00 86.44 125 THR A O 1
ATOM 951 N N . GLN A 1 126 ? -0.538 -17.302 6.314 1.00 78.44 126 GLN A N 1
ATOM 952 C CA . GLN A 1 126 ? 0.322 -18.261 7.030 1.00 78.44 126 GLN A CA 1
ATOM 953 C C . GLN A 1 126 ? -0.446 -19.219 7.938 1.00 78.44 126 GLN A C 1
ATOM 955 O O . GLN A 1 126 ? 0.133 -20.135 8.503 1.00 78.44 126 GLN A O 1
ATOM 960 N N . TYR A 1 127 ? -1.728 -18.953 8.142 1.00 80.50 127 TYR A N 1
ATOM 961 C CA . TYR A 1 127 ? -2.570 -19.626 9.119 1.00 80.50 127 TYR A CA 1
ATOM 962 C C . TYR A 1 127 ? -3.104 -20.930 8.520 1.00 80.50 127 TYR A C 1
ATOM 964 O O . TYR A 1 127 ? -4.236 -21.004 8.045 1.00 80.50 127 TYR A O 1
ATOM 972 N N . ASP A 1 128 ? -2.243 -21.944 8.497 1.00 81.06 128 ASP A N 1
ATOM 973 C CA . ASP A 1 128 ? -2.483 -23.276 7.929 1.00 81.06 128 ASP A CA 1
ATOM 974 C C . ASP A 1 128 ? -3.173 -24.254 8.895 1.00 81.06 128 ASP A C 1
ATOM 976 O O . ASP A 1 128 ? -3.545 -25.363 8.508 1.00 81.06 128 ASP A O 1
ATOM 980 N N . GLY A 1 129 ? -3.409 -23.829 10.138 1.00 80.88 129 GLY A N 1
ATOM 981 C CA . GLY A 1 129 ? -3.981 -24.665 11.190 1.00 80.88 129 GLY A CA 1
ATOM 982 C C . GLY A 1 129 ? -2.950 -25.476 11.981 1.00 80.88 129 GLY A C 1
ATOM 983 O O . GLY A 1 129 ? -3.350 -26.276 12.832 1.00 80.88 129 GLY A O 1
ATOM 984 N N . GLU A 1 130 ? -1.653 -25.294 11.720 1.00 80.81 130 GLU A N 1
ATOM 985 C CA . GLU A 1 130 ? -0.553 -25.907 12.467 1.00 80.81 130 GLU A CA 1
ATOM 986 C C . GLU A 1 130 ? -0.007 -24.958 13.556 1.00 80.81 130 GLU A C 1
ATOM 988 O O . GLU A 1 130 ? -0.461 -23.825 13.719 1.00 80.81 130 GLU A O 1
ATOM 993 N N . ASP A 1 131 ? 0.910 -25.454 14.396 1.00 75.56 131 ASP A N 1
ATOM 994 C CA . ASP A 1 131 ? 1.595 -24.693 15.460 1.00 75.56 131 ASP A CA 1
ATOM 995 C C . ASP A 1 131 ? 0.689 -23.898 16.428 1.00 75.56 131 ASP A C 1
ATOM 997 O O . ASP A 1 131 ? 1.108 -22.941 17.079 1.00 75.56 131 ASP A O 1
ATOM 1001 N N . GLY A 1 132 ? -0.566 -24.334 16.581 1.00 72.00 132 GLY A N 1
ATOM 1002 C CA . GLY A 1 132 ? -1.552 -23.686 17.450 1.00 72.00 132 GLY A CA 1
ATOM 1003 C C . GLY A 1 132 ? -2.205 -22.436 16.849 1.00 72.00 132 GLY A C 1
ATOM 1004 O O . GLY A 1 132 ? -2.959 -21.766 17.555 1.00 72.00 132 GLY A O 1
ATOM 1005 N N . LEU A 1 133 ? -1.955 -22.134 15.571 1.00 74.56 133 LEU A N 1
ATOM 1006 C CA . LEU A 1 133 ? -2.629 -21.070 14.833 1.00 74.56 133 LEU A CA 1
ATOM 1007 C C . LEU A 1 133 ? -3.966 -21.575 14.257 1.00 74.56 133 LEU A C 1
ATOM 1009 O O . LEU A 1 133 ? -4.097 -22.754 13.921 1.00 74.56 133 LEU A O 1
ATOM 1013 N N . PRO A 1 134 ? -4.995 -20.715 14.145 1.00 79.75 134 PRO A N 1
ATOM 1014 C CA . PRO A 1 134 ? -6.243 -21.093 13.491 1.00 79.75 134 PRO A CA 1
ATOM 1015 C C . PRO A 1 134 ? -6.028 -21.276 11.982 1.00 79.75 134 PRO A C 1
ATOM 1017 O O . PRO A 1 134 ? -5.162 -20.640 11.400 1.00 79.75 134 PRO A O 1
ATOM 1020 N N . LEU A 1 135 ? -6.847 -22.105 11.330 1.00 88.69 135 LEU A N 1
ATOM 1021 C CA . LEU A 1 135 ? -6.873 -22.215 9.867 1.00 88.69 135 LEU A CA 1
ATOM 1022 C C . LEU A 1 135 ? -7.654 -21.033 9.262 1.00 88.69 135 LEU A C 1
ATOM 1024 O O . LEU A 1 135 ? -8.878 -20.959 9.442 1.00 88.69 135 LEU A O 1
ATOM 1028 N N . SER A 1 136 ? -6.979 -20.144 8.528 1.00 92.62 136 SER A N 1
ATOM 1029 C CA . SER A 1 136 ? -7.606 -18.945 7.955 1.00 92.62 136 SER A CA 1
ATOM 1030 C C . SER A 1 136 ? -8.449 -19.229 6.718 1.00 92.62 136 SER A C 1
ATOM 1032 O O . SER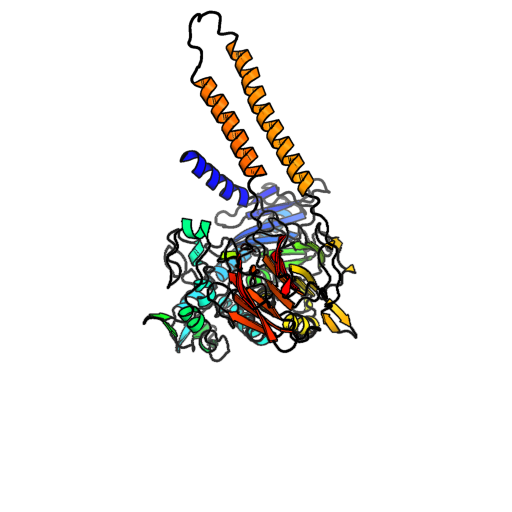 A 1 136 ? -8.275 -20.226 6.015 1.00 92.62 136 SER A O 1
ATOM 1034 N N . ASP A 1 137 ? -9.381 -18.325 6.420 1.00 95.38 137 ASP A N 1
ATOM 1035 C CA . ASP A 1 137 ? -10.233 -18.434 5.235 1.00 95.38 137 ASP A CA 1
ATOM 1036 C C . ASP A 1 137 ? -9.437 -18.292 3.936 1.00 95.38 137 ASP A C 1
ATOM 1038 O O . ASP A 1 137 ? -9.659 -19.047 2.988 1.00 95.38 137 ASP A O 1
ATOM 1042 N N . ILE A 1 138 ? -8.478 -17.362 3.901 1.00 94.88 138 ILE A N 1
ATOM 1043 C CA . ILE A 1 138 ? -7.605 -17.187 2.738 1.00 94.88 138 ILE A CA 1
ATOM 1044 C C . ILE A 1 138 ? -6.703 -18.398 2.529 1.00 94.88 138 ILE A C 1
ATOM 1046 O O . ILE A 1 138 ? -6.536 -18.825 1.386 1.00 94.88 138 ILE A O 1
ATOM 1050 N N . TYR A 1 139 ? -6.192 -19.026 3.591 1.00 92.94 139 TYR A N 1
ATOM 1051 C CA . TYR A 1 139 ? -5.429 -20.262 3.438 1.00 92.94 139 TYR A CA 1
ATOM 1052 C C . TYR A 1 139 ? -6.294 -21.405 2.881 1.00 92.94 139 TYR A C 1
ATOM 1054 O O . TYR A 1 139 ? -5.850 -22.128 1.982 1.00 92.94 139 TYR A O 1
ATOM 1062 N N . LYS A 1 140 ? -7.551 -21.539 3.338 1.00 94.88 140 LYS A N 1
ATOM 1063 C CA . LYS A 1 140 ? -8.510 -22.514 2.778 1.00 94.88 140 LYS A CA 1
ATOM 1064 C C . LYS A 1 140 ? -8.736 -22.280 1.286 1.00 94.88 140 LYS A C 1
ATOM 1066 O O . LYS A 1 140 ? -8.629 -23.228 0.513 1.00 94.88 140 LYS A O 1
ATOM 1071 N N . TYR A 1 141 ? -9.005 -21.038 0.869 1.00 96.69 141 TYR A N 1
ATOM 1072 C CA . TYR A 1 141 ? -9.147 -20.704 -0.554 1.00 96.69 141 TYR A CA 1
ATOM 1073 C C . TYR A 1 141 ? -7.872 -21.037 -1.332 1.00 96.69 141 TYR A C 1
ATOM 1075 O O . TYR A 1 141 ? -7.922 -21.681 -2.379 1.00 96.69 141 TYR A O 1
ATOM 1083 N N . ASN A 1 142 ? -6.710 -20.637 -0.820 1.00 95.75 142 ASN A N 1
ATOM 1084 C CA . ASN A 1 142 ? -5.422 -20.855 -1.472 1.00 95.75 142 ASN A CA 1
ATOM 1085 C C . ASN A 1 142 ? -5.130 -22.349 -1.674 1.00 95.75 142 ASN A C 1
ATOM 1087 O O . ASN A 1 142 ? -4.649 -22.745 -2.739 1.00 95.75 142 ASN A O 1
ATOM 1091 N N . SER A 1 143 ? -5.513 -23.182 -0.711 1.00 92.88 143 SER A N 1
ATOM 1092 C CA . SER A 1 143 ? -5.347 -24.639 -0.757 1.00 92.88 143 SER A CA 1
ATOM 1093 C C . SER A 1 143 ? -6.378 -25.367 -1.628 1.00 92.88 143 SER A C 1
ATOM 1095 O O . SER A 1 143 ? -6.155 -26.519 -1.991 1.00 92.88 143 SER A O 1
ATOM 1097 N N . ALA A 1 144 ? -7.487 -24.714 -1.980 1.00 95.44 144 ALA A N 1
ATOM 1098 C CA . ALA A 1 144 ? -8.542 -25.289 -2.809 1.00 95.44 144 ALA A CA 1
ATOM 1099 C C . ALA A 1 144 ? -8.105 -25.466 -4.276 1.00 95.44 144 ALA A C 1
ATOM 1101 O O . ALA A 1 144 ? -7.269 -24.705 -4.785 1.00 95.44 144 ALA A O 1
ATOM 1102 N N . VAL A 1 145 ? -8.688 -26.441 -4.974 1.00 95.69 145 VAL A N 1
ATOM 1103 C CA . VAL A 1 145 ? -8.448 -26.675 -6.408 1.00 95.69 145 VAL A CA 1
ATOM 1104 C C . VAL 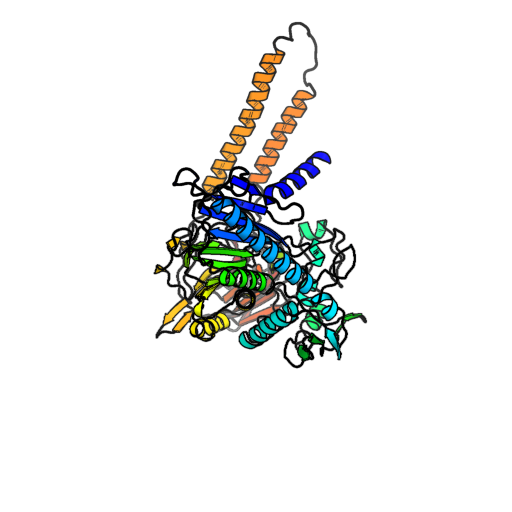A 1 145 ? -9.506 -25.986 -7.275 1.00 95.69 145 VAL A C 1
ATOM 1106 O O . VAL A 1 145 ? -10.529 -25.513 -6.785 1.00 95.69 145 VAL A O 1
ATOM 1109 N N . CYS A 1 146 ? -9.259 -25.894 -8.583 1.00 96.31 146 CYS A N 1
ATOM 1110 C CA . CYS A 1 146 ? -10.233 -25.348 -9.529 1.00 96.31 146 CYS A CA 1
ATOM 1111 C C . CYS A 1 146 ? -11.582 -26.092 -9.440 1.00 96.31 146 CYS A C 1
ATOM 1113 O O . CYS A 1 146 ? -11.633 -27.316 -9.546 1.00 96.31 146 CYS A O 1
ATOM 1115 N N . GLY A 1 147 ? -12.672 -25.340 -9.303 1.00 95.44 147 GLY A N 1
ATOM 1116 C CA . GLY A 1 147 ? -14.044 -25.804 -9.112 1.00 95.44 147 GLY A CA 1
ATOM 1117 C C . GLY A 1 147 ? -14.487 -25.890 -7.648 1.00 95.44 147 GLY A C 1
ATOM 1118 O O . GLY A 1 147 ? -15.685 -26.019 -7.393 1.00 95.44 147 GLY A O 1
ATOM 1119 N N . ASP A 1 148 ? -13.567 -25.802 -6.685 1.00 97.31 148 ASP A N 1
ATOM 1120 C CA . ASP A 1 148 ? -13.918 -25.880 -5.269 1.00 97.31 148 ASP A CA 1
ATOM 1121 C C . ASP A 1 148 ? -14.644 -24.620 -4.793 1.00 97.31 148 ASP A C 1
ATOM 1123 O O . ASP A 1 148 ? -14.254 -23.487 -5.092 1.00 97.31 148 ASP A O 1
ATOM 1127 N N . ARG A 1 149 ? -15.668 -24.844 -3.964 1.00 97.31 149 ARG A N 1
ATOM 1128 C CA . ARG A 1 149 ? -16.413 -23.816 -3.236 1.00 97.31 149 ARG A CA 1
ATOM 1129 C C . ARG A 1 149 ? -16.032 -23.864 -1.759 1.00 97.31 149 ARG A C 1
ATOM 1131 O O . ARG A 1 149 ? -16.278 -24.864 -1.086 1.00 97.31 149 ARG A O 1
ATOM 1138 N N . VAL A 1 150 ? -15.479 -22.771 -1.246 1.00 97.31 150 VAL A N 1
ATOM 1139 C CA . VAL A 1 150 ? -14.988 -22.645 0.133 1.00 97.31 150 VAL A CA 1
ATOM 1140 C C . VAL A 1 150 ? -15.924 -21.746 0.935 1.00 97.31 150 VAL A C 1
ATOM 1142 O O . VAL A 1 150 ? -16.228 -20.638 0.505 1.00 97.31 150 VAL A O 1
ATOM 1145 N N . GLU A 1 151 ? -16.393 -22.214 2.096 1.00 97.19 151 GLU A N 1
ATOM 1146 C CA . GLU A 1 151 ? -17.115 -21.371 3.062 1.00 97.19 151 GLU A CA 1
ATOM 1147 C C . GLU A 1 151 ? -16.122 -20.447 3.776 1.00 97.19 151 GLU A C 1
ATOM 1149 O O . GLU A 1 151 ? -15.104 -20.912 4.295 1.00 97.19 151 GLU A O 1
ATOM 1154 N N . VAL A 1 152 ? -16.426 -19.151 3.810 1.00 97.19 152 VAL A N 1
ATOM 1155 C CA . VAL A 1 152 ? -15.587 -18.118 4.428 1.00 97.19 152 VAL A CA 1
ATOM 1156 C C . VAL A 1 152 ? -16.401 -17.268 5.401 1.00 97.19 152 VAL A C 1
ATOM 1158 O O . VAL A 1 152 ? -17.633 -17.229 5.357 1.00 97.19 152 VAL A O 1
ATOM 1161 N N . SER A 1 153 ? -15.715 -16.564 6.294 1.00 96.69 153 SER A N 1
ATOM 1162 C CA . SER A 1 153 ? -16.328 -15.557 7.151 1.00 96.69 153 SER A CA 1
ATOM 1163 C C . SER A 1 153 ? -16.835 -14.358 6.345 1.00 96.69 153 SER A C 1
ATOM 1165 O O . SER A 1 153 ? -16.391 -14.070 5.229 1.00 96.69 153 SER A O 1
ATOM 1167 N N . ARG A 1 154 ? -17.741 -13.600 6.969 1.00 96.25 154 ARG A N 1
ATOM 1168 C CA . ARG A 1 154 ? -18.213 -12.315 6.445 1.00 96.25 154 ARG A CA 1
ATOM 1169 C C . ARG A 1 154 ? -17.057 -11.346 6.168 1.00 96.25 154 ARG A C 1
ATOM 1171 O O . ARG A 1 154 ? -17.095 -10.656 5.159 1.00 96.25 154 ARG A O 1
ATOM 1178 N N . TYR A 1 155 ? -16.036 -11.320 7.028 1.00 96.19 155 TYR A N 1
ATOM 1179 C CA . TYR A 1 155 ? -14.886 -10.421 6.889 1.00 96.19 155 TYR A CA 1
ATOM 1180 C C . TYR A 1 155 ? -14.090 -10.715 5.614 1.00 96.19 155 TYR A C 1
ATOM 1182 O O . TYR A 1 155 ? -13.833 -9.808 4.826 1.00 96.19 155 TYR A O 1
ATOM 1190 N N . THR A 1 156 ? -13.768 -11.989 5.363 1.00 97.25 156 THR A N 1
ATOM 1191 C CA . THR A 1 156 ? -13.106 -12.414 4.117 1.00 97.25 156 THR A CA 1
ATOM 1192 C C . THR A 1 156 ? -13.937 -12.049 2.897 1.00 97.25 156 THR A C 1
ATOM 1194 O O . THR A 1 156 ? -13.411 -11.506 1.930 1.00 97.25 156 THR A O 1
ATOM 1197 N N . TYR A 1 157 ? -15.242 -12.318 2.948 1.00 97.88 157 TYR A N 1
ATOM 1198 C CA . TYR A 1 157 ? -16.148 -12.016 1.847 1.00 97.88 157 TYR A CA 1
ATOM 1199 C C . TYR A 1 157 ? -16.181 -10.516 1.522 1.00 97.88 157 TYR A C 1
ATOM 1201 O O . TYR A 1 157 ? -16.005 -10.140 0.366 1.00 97.88 157 TYR A O 1
ATOM 1209 N N . GLU A 1 158 ? -16.337 -9.655 2.531 1.00 97.00 158 GLU A N 1
ATOM 1210 C CA . GLU A 1 158 ? -16.351 -8.198 2.352 1.00 97.00 158 GLU A CA 1
ATOM 1211 C C . GLU A 1 158 ? -15.011 -7.665 1.821 1.00 97.00 158 GLU A C 1
ATOM 1213 O O . GLU A 1 158 ? -15.002 -6.847 0.900 1.00 97.00 158 GLU A O 1
ATOM 1218 N N . MET A 1 159 ? -13.875 -8.168 2.320 1.00 97.81 159 MET A N 1
ATOM 1219 C CA . MET A 1 159 ? -12.556 -7.802 1.785 1.00 97.81 159 MET A CA 1
ATOM 1220 C C . MET A 1 159 ? -12.395 -8.215 0.316 1.00 97.81 159 MET A C 1
ATOM 1222 O O . MET A 1 159 ? -11.868 -7.437 -0.475 1.00 97.81 159 MET A O 1
ATOM 1226 N N . LEU A 1 160 ? -12.884 -9.395 -0.082 1.00 98.12 160 LEU A N 1
ATOM 1227 C CA . LEU A 1 160 ? -12.854 -9.836 -1.482 1.00 98.12 160 LEU A CA 1
ATOM 1228 C C . LEU A 1 160 ? -13.793 -9.016 -2.378 1.00 98.12 160 LEU A C 1
ATOM 1230 O O . LEU A 1 160 ? -13.476 -8.804 -3.547 1.00 98.12 160 LEU A O 1
ATOM 1234 N N . GLN A 1 161 ? -14.914 -8.513 -1.851 1.00 97.56 161 GLN A N 1
ATOM 1235 C CA . GLN A 1 161 ? -15.771 -7.572 -2.580 1.00 97.56 161 GLN A CA 1
ATOM 1236 C C . GLN A 1 161 ? -15.072 -6.228 -2.809 1.00 97.56 161 GLN A C 1
ATOM 1238 O O . GLN A 1 161 ? -15.099 -5.714 -3.925 1.00 97.56 161 GLN A O 1
ATOM 1243 N N . ILE A 1 162 ? -14.395 -5.692 -1.788 1.00 96.94 162 ILE A N 1
ATOM 1244 C CA . ILE A 1 162 ? -13.569 -4.482 -1.925 1.00 96.94 162 ILE A CA 1
ATOM 1245 C C . ILE A 1 162 ? -12.461 -4.716 -2.959 1.00 96.94 162 ILE A C 1
ATOM 1247 O O . ILE A 1 162 ? -12.262 -3.896 -3.854 1.00 96.94 162 ILE A O 1
ATOM 1251 N N . ALA A 1 163 ? -11.788 -5.867 -2.884 1.00 97.69 163 ALA A N 1
ATOM 1252 C CA . ALA A 1 163 ? -10.754 -6.257 -3.833 1.00 97.69 163 ALA A CA 1
ATOM 1253 C C . ALA A 1 163 ? -11.282 -6.316 -5.273 1.00 97.69 163 ALA A C 1
ATOM 1255 O O . ALA A 1 163 ? -10.606 -5.875 -6.194 1.00 97.69 163 ALA A O 1
ATOM 1256 N N . ARG A 1 164 ? -12.493 -6.860 -5.462 1.00 97.88 164 ARG A N 1
ATOM 1257 C CA . ARG A 1 164 ? -13.174 -7.024 -6.757 1.00 97.88 164 ARG A CA 1
ATOM 1258 C C . ARG A 1 164 ? -13.484 -5.674 -7.381 1.00 97.88 164 ARG A C 1
ATOM 1260 O O . ARG A 1 164 ? -13.240 -5.483 -8.567 1.00 97.88 164 ARG A O 1
ATOM 1267 N N . GLU A 1 165 ? -14.020 -4.761 -6.582 1.00 96.25 165 GLU A N 1
ATOM 1268 C CA . GLU A 1 165 ? -14.320 -3.403 -7.020 1.00 96.25 165 GLU A CA 1
ATOM 1269 C C . GLU A 1 165 ? -13.037 -2.679 -7.434 1.00 96.25 165 GLU A C 1
ATOM 1271 O O . GLU A 1 165 ? -12.931 -2.224 -8.566 1.00 96.25 165 GLU A O 1
ATOM 1276 N N . MET A 1 166 ? -12.007 -2.702 -6.585 1.00 96.75 166 MET A N 1
ATOM 1277 C CA . MET A 1 166 ? -10.734 -2.042 -6.883 1.00 96.75 166 MET A CA 1
ATOM 1278 C C . MET A 1 166 ? -9.972 -2.695 -8.038 1.00 96.75 166 MET A C 1
ATOM 1280 O O . MET A 1 166 ? -9.333 -1.987 -8.814 1.00 96.75 166 MET A O 1
ATOM 1284 N N . TYR A 1 167 ? -10.057 -4.016 -8.208 1.00 97.44 167 TYR A N 1
ATOM 1285 C CA . TYR A 1 167 ? -9.533 -4.703 -9.390 1.00 97.44 167 TYR A CA 1
ATOM 1286 C C . TYR A 1 167 ? -10.184 -4.163 -10.667 1.00 97.44 167 TYR A C 1
ATOM 1288 O O . TYR A 1 167 ? -9.488 -3.856 -11.630 1.00 97.44 167 TYR A O 1
ATOM 1296 N N . ASN A 1 168 ? -11.505 -3.976 -10.669 1.00 96.75 168 ASN A N 1
ATOM 1297 C CA . ASN A 1 168 ? -12.222 -3.441 -11.825 1.00 96.75 168 ASN A CA 1
ATOM 1298 C C . ASN A 1 168 ? -11.912 -1.952 -12.054 1.00 96.75 168 ASN A C 1
ATOM 1300 O O . ASN A 1 168 ? -11.530 -1.570 -13.160 1.00 96.75 168 ASN A O 1
ATOM 1304 N N . ASP A 1 169 ? -12.011 -1.129 -11.009 1.00 95.50 169 ASP A N 1
ATOM 1305 C CA . ASP A 1 169 ? -11.851 0.330 -11.084 1.00 95.50 169 ASP A CA 1
ATOM 1306 C C . ASP A 1 169 ? -10.425 0.748 -11.458 1.00 95.50 169 ASP A C 1
ATOM 1308 O O . ASP A 1 169 ? -10.210 1.790 -12.076 1.00 95.50 169 ASP A O 1
ATOM 1312 N N . THR A 1 170 ? -9.438 -0.084 -11.124 1.00 96.00 170 THR A N 1
ATOM 1313 C CA . THR A 1 170 ? -8.028 0.139 -11.473 1.00 96.00 170 THR A CA 1
ATOM 1314 C C . THR A 1 170 ? -7.583 -0.653 -12.703 1.00 96.00 170 THR A C 1
ATOM 1316 O O . THR A 1 170 ? -6.395 -0.658 -13.030 1.00 96.00 170 THR A O 1
ATOM 1319 N N . ASN A 1 171 ? -8.515 -1.320 -13.397 1.00 93.31 171 ASN A N 1
ATOM 1320 C CA . ASN A 1 171 ? -8.248 -2.159 -14.567 1.00 93.31 171 ASN A CA 1
ATOM 1321 C C . ASN A 1 171 ? -7.131 -3.200 -14.318 1.00 93.31 171 ASN A C 1
ATOM 1323 O O . ASN A 1 171 ? -6.221 -3.379 -15.127 1.00 93.31 171 ASN A O 1
ATOM 1327 N N . GLY A 1 172 ? -7.188 -3.853 -13.158 1.00 93.94 172 GLY A N 1
ATOM 1328 C CA . GLY A 1 172 ? -6.272 -4.899 -12.715 1.00 93.94 172 GLY A CA 1
ATOM 1329 C C . GLY A 1 172 ? -4.949 -4.410 -12.124 1.00 93.94 172 GLY A C 1
ATOM 1330 O O . GLY A 1 172 ? -4.121 -5.251 -11.777 1.00 93.94 172 GLY A O 1
ATOM 1331 N N . ALA A 1 173 ? -4.725 -3.093 -11.996 1.00 93.88 173 ALA A N 1
ATOM 1332 C CA . ALA A 1 173 ? -3.510 -2.564 -11.370 1.00 93.88 173 ALA A CA 1
ATOM 1333 C C . ALA A 1 173 ? -3.432 -2.934 -9.878 1.00 93.88 173 ALA A C 1
ATOM 1335 O O . ALA A 1 173 ? -2.376 -3.340 -9.397 1.00 93.88 173 ALA A O 1
ATOM 1336 N N . PHE A 1 174 ? -4.552 -2.872 -9.150 1.00 97.38 174 PHE A N 1
ATOM 1337 C CA . PHE A 1 174 ? -4.693 -3.630 -7.911 1.00 97.38 174 PHE A CA 1
ATOM 1338 C C . PHE A 1 174 ? -5.121 -5.056 -8.242 1.00 97.38 174 PHE A C 1
ATOM 1340 O O . PHE A 1 174 ? -6.154 -5.254 -8.879 1.00 97.38 174 PHE A O 1
ATOM 1347 N N . ASN A 1 175 ? -4.370 -6.053 -7.777 1.00 97.50 175 ASN A N 1
ATOM 1348 C CA . ASN A 1 175 ? -4.720 -7.449 -7.999 1.00 97.50 175 ASN A CA 1
ATOM 1349 C C . ASN A 1 175 ? -4.358 -8.321 -6.787 1.00 97.50 175 ASN A C 1
ATOM 1351 O O . ASN A 1 175 ? -3.173 -8.537 -6.542 1.00 97.50 175 ASN A O 1
ATOM 1355 N N . PRO A 1 176 ? -5.339 -8.877 -6.049 1.00 97.19 176 PRO A N 1
ATOM 1356 C CA . PRO A 1 176 ? -5.050 -9.756 -4.916 1.00 97.19 176 PRO A CA 1
ATOM 1357 C C . PRO A 1 176 ? -4.521 -11.132 -5.354 1.00 97.19 176 PRO A C 1
ATOM 1359 O O . PRO A 1 176 ? -3.970 -11.856 -4.534 1.00 97.19 176 PRO A O 1
ATOM 1362 N N . ALA A 1 177 ? -4.655 -11.521 -6.627 1.00 97.31 177 ALA A N 1
ATOM 1363 C CA . ALA A 1 177 ? -4.265 -12.836 -7.141 1.00 97.31 177 ALA A CA 1
ATOM 1364 C C . ALA A 1 177 ? -2.791 -12.948 -7.576 1.00 97.31 177 ALA A C 1
ATOM 1366 O O . ALA A 1 177 ? -2.406 -13.907 -8.245 1.00 97.31 177 ALA A O 1
ATOM 1367 N N . VAL A 1 178 ? -1.944 -11.990 -7.189 1.00 95.94 178 VAL A N 1
ATOM 1368 C CA . VAL A 1 178 ? -0.510 -11.980 -7.535 1.00 95.94 178 VAL A CA 1
ATOM 1369 C C . VAL A 1 178 ? 0.378 -12.645 -6.481 1.00 95.94 178 VAL A C 1
ATOM 1371 O O . VAL A 1 178 ? 1.599 -12.600 -6.614 1.00 95.94 178 VAL A O 1
ATOM 1374 N N . TYR A 1 179 ? -0.189 -13.309 -5.461 1.00 94.56 179 TYR A N 1
ATOM 1375 C CA . TYR A 1 179 ? 0.580 -13.918 -4.361 1.00 94.56 179 TYR A CA 1
ATOM 1376 C C . TYR A 1 179 ? 1.743 -14.785 -4.858 1.00 94.56 179 TYR A C 1
ATOM 1378 O O . TYR A 1 179 ? 2.848 -14.694 -4.335 1.00 94.56 179 TYR A O 1
ATOM 1386 N N . ARG A 1 180 ? 1.527 -15.615 -5.890 1.00 93.19 180 ARG A N 1
ATOM 1387 C CA . ARG A 1 180 ? 2.582 -16.486 -6.441 1.00 93.19 180 ARG A CA 1
ATOM 1388 C C . ARG A 1 180 ? 3.774 -15.699 -6.974 1.00 93.19 180 ARG A C 1
ATOM 1390 O O . ARG A 1 180 ? 4.899 -16.170 -6.857 1.00 93.19 180 ARG A O 1
ATOM 1397 N N . LEU A 1 181 ? 3.541 -14.506 -7.511 1.00 93.19 181 LEU A N 1
ATOM 1398 C CA . LEU A 1 181 ? 4.603 -13.604 -7.932 1.00 93.19 181 LEU A CA 1
ATOM 1399 C C . LEU A 1 181 ? 5.262 -12.929 -6.721 1.00 93.19 181 LEU A C 1
ATOM 1401 O O . LEU A 1 181 ? 6.483 -12.942 -6.630 1.00 93.19 181 LEU A O 1
ATOM 1405 N N . VAL A 1 182 ? 4.487 -12.413 -5.758 1.00 92.06 182 VAL A N 1
ATOM 1406 C CA . VAL A 1 182 ? 5.024 -11.841 -4.498 1.00 92.06 182 VAL A CA 1
ATOM 1407 C C . VAL A 1 182 ? 5.955 -12.836 -3.800 1.00 92.06 182 VAL A C 1
ATOM 1409 O O . VAL A 1 182 ? 7.044 -12.492 -3.342 1.00 92.06 182 VAL A O 1
ATOM 1412 N N . ASP A 1 183 ? 5.543 -14.096 -3.771 1.00 88.25 183 ASP A N 1
ATOM 1413 C CA . ASP A 1 183 ? 6.293 -15.208 -3.220 1.00 88.25 183 ASP A CA 1
ATOM 1414 C C . ASP A 1 183 ? 7.537 -15.572 -4.048 1.00 88.25 183 ASP A C 1
ATOM 1416 O O . ASP A 1 183 ? 8.626 -15.714 -3.492 1.00 88.25 183 ASP A O 1
ATOM 1420 N N . LEU A 1 184 ? 7.409 -15.650 -5.378 1.00 88.12 184 LEU A N 1
ATOM 1421 C CA . LEU A 1 184 ? 8.524 -15.890 -6.305 1.00 88.12 184 LEU A CA 1
ATOM 1422 C C . LEU A 1 184 ? 9.625 -14.822 -6.192 1.00 88.12 184 LEU A C 1
ATOM 1424 O O . LEU A 1 184 ? 10.809 -15.134 -6.344 1.00 88.12 184 LEU A O 1
ATOM 1428 N N . TRP A 1 185 ? 9.234 -13.576 -5.923 1.00 87.19 185 TRP A N 1
ATOM 1429 C CA . TRP A 1 185 ? 10.129 -12.432 -5.748 1.00 87.19 185 TRP A CA 1
ATOM 1430 C C . TRP A 1 185 ? 10.635 -12.254 -4.318 1.00 87.19 185 TRP A C 1
ATOM 1432 O O . TRP A 1 185 ? 11.373 -11.315 -4.051 1.00 87.19 185 TRP A O 1
ATOM 1442 N N . GLY A 1 186 ? 10.306 -13.155 -3.395 1.00 83.50 186 GLY A N 1
ATOM 1443 C CA . GLY A 1 186 ? 10.911 -13.113 -2.072 1.00 83.50 186 GLY A CA 1
ATOM 1444 C C . GLY A 1 186 ? 10.281 -12.083 -1.122 1.00 83.50 186 GLY A C 1
ATOM 1445 O O . GLY A 1 186 ? 10.960 -11.609 -0.210 1.00 83.50 186 GLY A O 1
ATOM 1446 N N . PHE A 1 187 ? 8.988 -11.773 -1.285 1.00 85.19 187 PHE A N 1
ATOM 1447 C CA . PHE A 1 187 ? 8.262 -10.811 -0.440 1.00 85.19 187 PHE A CA 1
ATOM 1448 C C . PHE A 1 187 ? 7.051 -11.371 0.318 1.00 85.19 187 PHE A C 1
ATOM 1450 O O . PHE A 1 187 ? 6.375 -10.626 1.031 1.00 85.19 187 PHE A O 1
ATOM 1457 N N . SER A 1 188 ? 6.758 -12.666 0.193 1.00 81.62 188 SER A N 1
ATOM 1458 C CA . SER A 1 188 ? 5.651 -13.283 0.924 1.00 81.62 188 SER A CA 1
ATOM 1459 C C . SER A 1 188 ? 5.945 -13.398 2.422 1.00 81.62 188 SER A C 1
ATOM 1461 O O . SER A 1 188 ? 7.087 -13.431 2.881 1.00 81.62 188 SER A O 1
ATOM 1463 N N . SER A 1 189 ? 4.883 -13.503 3.213 1.00 71.19 189 SER A N 1
ATOM 1464 C CA . SER A 1 189 ? 4.957 -13.578 4.671 1.00 71.19 189 SER A CA 1
ATOM 1465 C C . SER A 1 189 ? 5.824 -14.748 5.172 1.00 71.19 189 SER A C 1
ATOM 1467 O O . SER A 1 189 ? 6.562 -14.585 6.145 1.00 71.19 189 SER A O 1
ATOM 1469 N N . ARG A 1 190 ? 5.787 -15.920 4.509 1.00 68.94 190 ARG A N 1
ATOM 1470 C CA . ARG A 1 190 ? 6.536 -17.139 4.908 1.00 68.94 190 ARG A CA 1
ATOM 1471 C C . ARG A 1 190 ? 8.057 -16.957 4.984 1.00 68.94 190 ARG A C 1
ATOM 1473 O O . ARG A 1 190 ? 8.747 -17.750 5.610 1.00 68.94 190 ARG A O 1
ATOM 1480 N N . ILE A 1 191 ? 8.567 -15.903 4.363 1.00 66.88 191 ILE A N 1
ATOM 1481 C CA . ILE A 1 191 ? 9.988 -15.543 4.327 1.00 66.88 191 ILE A CA 1
ATOM 1482 C C . ILE A 1 191 ? 10.472 -15.025 5.675 1.00 66.88 191 ILE A C 1
ATOM 1484 O O . ILE A 1 191 ? 11.649 -15.138 6.010 1.00 66.88 191 ILE A O 1
ATOM 1488 N N . TYR A 1 192 ? 9.554 -14.470 6.460 1.00 59.59 192 TYR A N 1
ATOM 1489 C CA . TYR A 1 192 ? 9.858 -13.802 7.715 1.00 59.59 192 TYR A CA 1
ATOM 1490 C C . TYR A 1 192 ? 9.637 -14.700 8.939 1.00 59.59 192 TYR A C 1
ATOM 1492 O O . TYR A 1 192 ? 10.047 -14.323 10.034 1.00 59.59 192 TYR A O 1
ATOM 1500 N N . SER A 1 193 ? 9.006 -15.872 8.784 1.00 52.75 193 SER A N 1
ATOM 1501 C CA . SER A 1 193 ? 8.511 -16.664 9.917 1.00 52.75 193 SER A CA 1
ATOM 1502 C C . SER A 1 193 ? 9.425 -17.798 10.385 1.00 52.75 193 SER A C 1
ATOM 1504 O O . SER A 1 193 ? 9.356 -18.122 11.563 1.00 52.75 193 SER A O 1
ATOM 1506 N N . ASN A 1 194 ? 10.315 -18.367 9.562 1.00 48.12 194 ASN A N 1
ATOM 1507 C CA . ASN A 1 194 ? 11.163 -19.491 9.985 1.00 48.12 194 ASN A CA 1
ATOM 1508 C C . ASN A 1 194 ? 12.550 -19.432 9.330 1.00 48.12 194 ASN A C 1
ATOM 1510 O O . ASN A 1 194 ? 12.664 -19.428 8.112 1.00 48.12 194 ASN A O 1
ATOM 1514 N N . GLY A 1 195 ? 13.610 -19.396 10.145 1.00 41.59 195 GLY A N 1
ATOM 1515 C CA . GLY A 1 195 ? 15.013 -19.191 9.743 1.00 41.59 195 GLY A CA 1
ATOM 1516 C C . GLY A 1 195 ? 15.676 -20.299 8.908 1.00 41.59 195 GLY A C 1
ATOM 1517 O O . GLY A 1 195 ? 16.895 -20.447 8.978 1.00 41.59 195 GLY A O 1
ATOM 1518 N N . ASP A 1 196 ? 14.903 -21.060 8.134 1.00 45.97 196 ASP A N 1
ATOM 1519 C CA . ASP A 1 196 ? 15.377 -21.976 7.101 1.00 45.97 196 ASP A CA 1
ATOM 1520 C C . ASP A 1 196 ? 14.765 -21.521 5.764 1.00 45.97 196 ASP A C 1
ATOM 1522 O O . ASP A 1 196 ? 13.560 -21.644 5.539 1.00 45.97 196 ASP A O 1
ATOM 1526 N N . PHE A 1 197 ? 15.581 -20.893 4.909 1.00 53.88 197 PHE A N 1
ATOM 1527 C CA . PHE A 1 197 ? 15.157 -20.193 3.687 1.00 53.88 197 PHE A CA 1
ATOM 1528 C C . PHE A 1 197 ? 14.782 -21.173 2.565 1.00 53.88 197 PHE A C 1
ATOM 1530 O O . PHE A 1 197 ? 15.413 -21.208 1.508 1.00 53.88 197 PHE A O 1
ATOM 1537 N N . GLY A 1 198 ? 13.745 -21.981 2.777 1.00 52.44 198 GLY A N 1
ATOM 1538 C CA . GLY A 1 198 ? 13.070 -22.719 1.713 1.00 52.44 198 GLY A CA 1
ATOM 1539 C C . GLY A 1 198 ? 12.324 -21.756 0.786 1.00 52.44 198 GLY A C 1
ATOM 1540 O O . GLY A 1 198 ? 11.101 -21.673 0.849 1.00 52.44 198 GLY A O 1
ATOM 1541 N N . LEU A 1 199 ? 13.059 -20.993 -0.030 1.00 52.47 199 LEU A N 1
ATOM 1542 C CA . LEU A 1 199 ? 12.561 -19.900 -0.872 1.00 52.47 199 LEU A CA 1
ATOM 1543 C C . LEU A 1 199 ? 13.347 -19.785 -2.186 1.00 52.47 199 LEU A C 1
ATOM 1545 O O . LEU A 1 199 ? 14.571 -19.876 -2.132 1.00 52.47 199 LEU A O 1
ATOM 1549 N N . PRO A 1 200 ? 12.697 -19.394 -3.300 1.00 56.59 200 PRO A N 1
ATOM 1550 C CA . PRO A 1 200 ? 11.477 -19.951 -3.876 1.00 56.59 200 PRO A CA 1
ATOM 1551 C C . PRO A 1 200 ? 11.815 -21.178 -4.749 1.00 56.59 200 PRO A C 1
ATOM 1553 O O . PRO A 1 200 ? 12.970 -21.584 -4.849 1.00 56.59 200 PRO A O 1
ATOM 1556 N N . TYR A 1 201 ? 10.782 -21.778 -5.347 1.00 58.81 201 TYR A N 1
ATOM 1557 C CA . TYR A 1 201 ? 10.720 -23.043 -6.104 1.00 58.81 201 TYR A CA 1
ATOM 1558 C C . TYR A 1 201 ? 11.824 -23.330 -7.153 1.00 58.81 201 TYR A C 1
ATOM 1560 O O . TYR A 1 201 ? 11.826 -24.408 -7.741 1.00 58.81 201 TYR A O 1
ATOM 1568 N N . ASP A 1 202 ? 12.757 -22.409 -7.379 1.00 59.03 202 ASP A N 1
ATOM 1569 C CA . ASP A 1 202 ? 13.753 -22.438 -8.443 1.00 59.03 202 ASP A CA 1
ATOM 1570 C C . ASP A 1 202 ? 15.192 -22.068 -8.031 1.00 59.03 202 ASP A C 1
ATOM 1572 O O . ASP A 1 202 ? 16.118 -22.384 -8.780 1.00 59.03 202 ASP A O 1
ATOM 1576 N N . ARG A 1 203 ? 15.447 -21.458 -6.858 1.00 69.38 203 ARG A N 1
ATOM 1577 C CA . ARG A 1 203 ? 16.833 -21.149 -6.430 1.00 69.38 203 ARG A CA 1
ATOM 1578 C C . ARG A 1 203 ? 17.054 -21.110 -4.916 1.00 69.38 203 ARG A C 1
ATOM 1580 O O . ARG A 1 203 ? 16.555 -20.205 -4.258 1.00 69.38 203 ARG A O 1
ATOM 1587 N N . PRO A 1 204 ? 17.904 -21.992 -4.360 1.00 66.12 204 PRO A N 1
ATOM 1588 C CA . PRO A 1 204 ? 18.318 -21.877 -2.968 1.00 66.12 204 PRO A CA 1
ATOM 1589 C C . PRO A 1 204 ? 19.232 -20.659 -2.773 1.00 66.12 204 PRO A C 1
ATOM 1591 O O . PRO A 1 204 ? 20.182 -20.459 -3.533 1.00 66.12 204 PRO A O 1
ATOM 1594 N N . VAL A 1 205 ? 18.985 -19.878 -1.720 1.00 66.38 205 VAL A N 1
ATOM 1595 C CA . VAL A 1 205 ? 19.813 -18.726 -1.331 1.00 66.38 205 VAL A CA 1
ATOM 1596 C C . VAL A 1 205 ? 20.181 -18.854 0.138 1.00 66.38 205 VAL A C 1
ATOM 1598 O O . VAL A 1 205 ? 19.320 -18.959 1.007 1.00 66.38 205 VAL A O 1
ATOM 1601 N N . THR A 1 206 ? 21.477 -18.852 0.439 1.00 69.69 206 THR A N 1
ATOM 1602 C CA . THR A 1 206 ? 21.940 -18.808 1.832 1.00 69.69 206 THR A CA 1
ATOM 1603 C C . THR A 1 206 ? 21.765 -17.407 2.420 1.00 69.69 206 THR A C 1
ATOM 1605 O O . THR A 1 206 ? 21.852 -16.412 1.703 1.00 69.69 206 THR A O 1
ATOM 1608 N N . ALA A 1 207 ? 21.629 -17.302 3.746 1.00 67.25 207 ALA A N 1
ATOM 1609 C CA . ALA A 1 207 ? 21.583 -16.007 4.436 1.00 67.25 207 ALA A CA 1
ATOM 1610 C C . ALA A 1 207 ? 22.773 -15.093 4.083 1.00 67.25 207 ALA A C 1
ATOM 1612 O O . ALA A 1 207 ? 22.620 -13.879 3.986 1.00 67.25 207 ALA A O 1
ATOM 1613 N N . GLN A 1 208 ? 23.956 -15.684 3.876 1.00 65.62 208 GLN A N 1
ATOM 1614 C CA . GLN A 1 208 ? 25.152 -14.951 3.469 1.00 65.62 208 GLN A CA 1
ATOM 1615 C C . GLN A 1 208 ? 25.012 -14.394 2.046 1.00 65.62 208 GLN A C 1
ATOM 1617 O O . GLN A 1 208 ? 25.245 -13.210 1.838 1.00 65.62 208 GLN A O 1
ATOM 1622 N N . GLN A 1 209 ? 24.591 -15.220 1.085 1.00 65.88 209 GLN A N 1
ATOM 1623 C CA . GLN A 1 209 ? 24.374 -14.771 -0.295 1.00 65.88 209 GLN A CA 1
ATOM 1624 C C . GLN A 1 209 ? 23.302 -13.686 -0.378 1.00 65.88 209 GLN A C 1
ATOM 1626 O O . GLN A 1 209 ? 23.488 -12.727 -1.120 1.00 65.88 209 GLN A O 1
ATOM 1631 N N . PHE A 1 210 ? 22.230 -13.807 0.411 1.00 70.06 210 PHE A N 1
ATOM 1632 C CA . PHE A 1 210 ? 21.200 -12.776 0.509 1.00 70.06 210 PHE A CA 1
ATOM 1633 C C . PHE A 1 210 ? 21.766 -11.455 1.043 1.00 70.06 210 PHE A C 1
ATOM 1635 O O . PHE A 1 210 ? 21.523 -10.401 0.461 1.00 70.06 210 PHE A O 1
ATOM 1642 N N . ALA A 1 211 ? 22.555 -11.504 2.120 1.00 67.12 211 ALA A N 1
ATOM 1643 C CA . ALA A 1 211 ? 23.168 -10.308 2.695 1.00 67.12 211 ALA A CA 1
ATOM 1644 C C . ALA A 1 211 ? 24.163 -9.626 1.738 1.00 67.12 211 ALA A C 1
ATOM 1646 O O . ALA A 1 211 ? 24.331 -8.412 1.805 1.00 67.12 211 ALA A O 1
ATOM 1647 N N . GLU A 1 212 ? 24.823 -10.398 0.870 1.00 65.56 212 GLU A N 1
ATOM 1648 C CA . GLU A 1 212 ? 25.802 -9.889 -0.093 1.00 65.56 212 GLU A CA 1
ATOM 1649 C C . GLU A 1 212 ? 25.158 -9.389 -1.401 1.00 65.56 212 GLU A C 1
ATOM 1651 O O . GLU A 1 212 ? 25.604 -8.376 -1.931 1.00 65.56 212 GLU A O 1
ATOM 1656 N N . ASN A 1 213 ? 24.128 -10.070 -1.927 1.00 64.56 213 ASN A N 1
ATOM 1657 C CA . ASN A 1 213 ? 23.647 -9.875 -3.309 1.00 64.56 213 ASN A CA 1
ATOM 1658 C C . ASN A 1 213 ? 22.110 -9.811 -3.466 1.00 64.56 213 ASN A C 1
ATOM 1660 O O . ASN A 1 213 ? 21.606 -9.774 -4.593 1.00 64.56 213 ASN A O 1
ATOM 1664 N N . GLY A 1 214 ? 21.352 -9.841 -2.366 1.00 72.50 214 GLY A N 1
ATOM 1665 C CA . GLY A 1 214 ? 19.897 -10.003 -2.405 1.00 72.50 214 GLY A CA 1
ATOM 1666 C C . GLY A 1 214 ? 19.466 -11.395 -2.887 1.00 72.50 214 GLY A C 1
ATOM 1667 O O . GLY A 1 214 ? 20.238 -12.358 -2.850 1.00 72.50 214 GLY A O 1
ATOM 1668 N N . TYR A 1 215 ? 18.211 -11.525 -3.323 1.00 74.88 215 TYR A N 1
ATOM 1669 C CA . TYR A 1 215 ? 17.752 -12.741 -4.001 1.00 74.88 215 TYR A CA 1
ATOM 1670 C C . TYR A 1 215 ? 18.253 -12.744 -5.449 1.00 74.88 215 TYR A C 1
ATOM 1672 O O . TYR A 1 215 ? 18.282 -11.684 -6.053 1.00 74.88 215 TYR A O 1
ATOM 1680 N N . PRO A 1 216 ? 18.577 -13.891 -6.075 1.00 75.31 216 PRO A N 1
ATOM 1681 C CA . PRO A 1 216 ? 18.820 -13.933 -7.517 1.00 75.31 216 PRO A CA 1
ATOM 1682 C C . PRO A 1 216 ? 17.616 -13.360 -8.296 1.00 75.31 216 PRO A C 1
ATOM 1684 O O . PRO A 1 216 ? 16.568 -13.045 -7.721 1.00 75.31 216 PRO A O 1
ATOM 1687 N N . LEU A 1 217 ? 17.676 -13.321 -9.625 1.00 80.12 217 LEU A N 1
ATOM 1688 C CA . LEU A 1 217 ? 16.461 -13.128 -10.430 1.00 80.12 217 LEU A CA 1
ATOM 1689 C C . LEU A 1 217 ? 15.729 -14.465 -10.650 1.00 80.12 217 LEU A C 1
ATOM 1691 O O . LEU A 1 217 ? 16.401 -15.499 -10.742 1.00 80.12 217 LEU A O 1
ATOM 1695 N N . PRO A 1 218 ? 14.380 -14.485 -10.648 1.00 83.56 218 PRO A N 1
ATOM 1696 C CA . PRO A 1 218 ? 13.611 -15.705 -10.899 1.00 83.56 218 PRO A CA 1
ATOM 1697 C C . PRO A 1 218 ? 13.847 -16.247 -12.298 1.00 83.56 218 PRO A C 1
ATOM 1699 O O . PRO A 1 218 ? 14.055 -15.484 -13.243 1.00 83.56 218 PRO A O 1
ATOM 1702 N N . GLU A 1 219 ? 13.777 -17.570 -12.451 1.00 83.56 219 GLU A N 1
ATOM 1703 C CA . GLU A 1 219 ? 13.791 -18.150 -13.787 1.00 83.56 219 GLU A CA 1
ATOM 1704 C C . GLU A 1 219 ? 12.549 -17.680 -14.561 1.00 83.56 219 GLU A C 1
ATOM 1706 O O . GLU A 1 219 ? 11.409 -17.776 -14.094 1.00 83.56 219 GLU A O 1
ATOM 1711 N N . GLN A 1 220 ? 12.758 -17.232 -15.801 1.00 84.88 220 GLN A N 1
ATOM 1712 C CA . GLN A 1 220 ? 11.705 -16.626 -16.620 1.00 84.88 220 GLN A CA 1
ATOM 1713 C C . GLN A 1 220 ? 10.494 -17.548 -16.843 1.00 84.88 220 GLN A C 1
ATOM 1715 O O . GLN A 1 220 ? 9.382 -17.060 -17.043 1.00 84.88 220 GLN A O 1
ATOM 1720 N N . LYS A 1 221 ? 10.675 -18.874 -16.789 1.00 88.19 221 LYS A N 1
ATOM 1721 C CA . LYS A 1 221 ? 9.581 -19.853 -16.904 1.00 88.19 221 LYS A CA 1
ATOM 1722 C C . LYS A 1 221 ? 8.548 -19.717 -15.774 1.00 88.19 221 LYS A C 1
ATOM 1724 O O . LYS A 1 221 ? 7.357 -19.805 -16.057 1.00 88.19 221 LYS A O 1
ATOM 1729 N N . TYR A 1 222 ? 8.976 -19.428 -14.540 1.00 91.12 222 TYR A N 1
ATOM 1730 C CA . TYR A 1 222 ? 8.065 -19.201 -13.411 1.00 91.12 222 TYR A CA 1
ATOM 1731 C C . TYR A 1 222 ? 7.393 -17.839 -13.509 1.00 91.12 222 TYR A C 1
ATOM 1733 O O . TYR A 1 222 ? 6.181 -17.762 -13.343 1.00 91.12 222 TYR A O 1
ATOM 1741 N N . VAL A 1 223 ? 8.148 -16.790 -13.861 1.00 89.81 223 VAL A N 1
ATOM 1742 C CA . VAL A 1 223 ? 7.583 -15.450 -14.106 1.00 89.81 223 VAL A CA 1
ATOM 1743 C C . VAL A 1 223 ? 6.479 -15.537 -15.157 1.00 89.81 223 VAL A C 1
ATOM 1745 O O . VAL A 1 223 ? 5.365 -15.097 -14.913 1.00 89.81 223 VAL A O 1
ATOM 1748 N N . THR A 1 224 ? 6.762 -16.193 -16.286 1.00 88.56 224 THR A N 1
ATOM 1749 C CA . THR A 1 224 ? 5.820 -16.356 -17.404 1.00 88.56 224 THR A CA 1
ATOM 1750 C C . THR A 1 224 ? 4.602 -17.191 -17.021 1.00 88.56 224 THR A C 1
ATOM 1752 O O . THR A 1 224 ? 3.502 -16.887 -17.465 1.00 88.56 224 THR A O 1
ATOM 1755 N N . ALA A 1 225 ? 4.770 -18.252 -16.225 1.00 92.94 225 ALA A N 1
ATOM 1756 C CA . ALA A 1 225 ? 3.651 -19.073 -15.769 1.00 92.94 225 ALA A CA 1
ATOM 1757 C C . ALA A 1 225 ? 2.761 -18.325 -14.768 1.00 92.94 225 ALA A C 1
ATOM 1759 O O . ALA A 1 225 ? 1.539 -18.381 -14.868 1.00 92.94 225 ALA A O 1
ATOM 1760 N N . PHE A 1 226 ? 3.363 -17.599 -13.827 1.00 94.56 226 PHE A N 1
ATOM 1761 C CA . PHE A 1 226 ? 2.639 -16.903 -12.766 1.00 94.56 226 PHE A CA 1
ATOM 1762 C C . PHE A 1 226 ? 2.107 -15.529 -13.177 1.00 94.56 226 PHE A C 1
ATOM 1764 O O . PHE A 1 226 ? 1.318 -14.976 -12.424 1.00 94.56 226 PHE A O 1
ATOM 1771 N N . SER A 1 227 ? 2.485 -14.993 -14.342 1.00 94.00 227 SER A N 1
ATOM 1772 C CA . SER A 1 227 ? 1.909 -13.768 -14.921 1.00 94.00 227 SER A CA 1
ATOM 1773 C C . SER A 1 227 ? 0.880 -14.029 -16.027 1.00 94.00 227 SER A C 1
ATOM 1775 O O . SER A 1 227 ? 0.395 -13.089 -16.660 1.00 94.00 227 SER A O 1
ATOM 1777 N N . GLN A 1 228 ? 0.514 -15.293 -16.287 1.00 95.00 228 GLN A N 1
ATOM 1778 C CA . GLN A 1 228 ? -0.533 -15.605 -17.264 1.00 95.00 228 GLN A CA 1
ATOM 1779 C C . GLN A 1 228 ? -1.842 -14.928 -16.864 1.00 95.00 228 GLN A C 1
ATOM 1781 O O . GLN A 1 228 ? -2.314 -15.108 -15.743 1.00 95.00 228 GLN A O 1
ATOM 1786 N N . LYS A 1 229 ? -2.453 -14.198 -17.804 1.00 93.81 229 LYS A N 1
ATOM 1787 C CA . LYS A 1 229 ? -3.664 -13.400 -17.563 1.00 93.81 229 LYS A CA 1
ATOM 1788 C C . LYS A 1 229 ? -4.778 -14.196 -16.879 1.00 93.81 229 LYS A C 1
ATOM 1790 O O . LYS A 1 229 ? -5.371 -13.696 -15.932 1.00 93.81 229 LYS A O 1
ATOM 1795 N N . ASP A 1 230 ? -5.025 -15.424 -17.326 1.00 95.25 230 ASP A N 1
ATOM 1796 C CA . ASP A 1 230 ? -6.073 -16.278 -16.757 1.00 95.25 230 ASP A CA 1
ATOM 1797 C C . ASP A 1 230 ? -5.704 -16.762 -15.345 1.00 95.25 230 ASP A C 1
ATOM 1799 O O . ASP A 1 230 ? -6.568 -16.869 -14.480 1.00 95.25 230 ASP A O 1
ATOM 1803 N N . PHE A 1 231 ? -4.414 -16.995 -15.081 1.00 96.81 231 PHE A N 1
ATOM 1804 C CA . PHE A 1 231 ? -3.921 -17.453 -13.782 1.00 96.81 231 PHE A CA 1
ATOM 1805 C C . PHE A 1 231 ? -3.934 -16.356 -12.716 1.00 96.81 231 PHE A C 1
ATOM 1807 O O . PHE A 1 231 ? -4.223 -16.633 -11.555 1.00 96.81 231 PHE A O 1
ATOM 1814 N N . VAL A 1 232 ? -3.656 -15.107 -13.095 1.00 96.50 232 VAL A N 1
ATOM 1815 C CA . VAL A 1 232 ? -3.772 -13.939 -12.203 1.00 96.50 232 VAL A CA 1
ATOM 1816 C C . VAL A 1 232 ? -5.130 -13.252 -12.315 1.00 96.50 232 VAL A C 1
ATOM 1818 O O . VAL A 1 232 ? -5.299 -12.160 -11.770 1.00 96.50 232 VAL A O 1
ATOM 1821 N N . SER A 1 233 ? -6.094 -13.844 -13.030 1.00 96.81 233 SER A N 1
ATOM 1822 C CA . SER A 1 233 ? -7.418 -13.248 -13.132 1.00 96.81 233 SER A CA 1
ATOM 1823 C C . SER A 1 233 ? -8.077 -13.262 -11.765 1.00 96.81 233 SER A C 1
ATOM 1825 O O . SER A 1 233 ? -8.246 -14.298 -11.118 1.00 96.81 233 SER A O 1
ATOM 1827 N N . PHE A 1 234 ? -8.469 -12.077 -11.343 1.00 97.81 234 PHE A N 1
ATOM 1828 C CA . PHE A 1 234 ? -9.396 -11.885 -10.262 1.00 97.81 234 PHE A CA 1
ATOM 1829 C C . PHE A 1 234 ? -10.552 -11.120 -10.871 1.00 97.81 234 PHE A C 1
ATOM 1831 O O . PHE A 1 234 ? -10.774 -9.993 -10.474 1.00 97.81 234 PHE A O 1
ATOM 1838 N N . ASP A 1 235 ? -11.271 -11.685 -11.841 1.00 97.06 235 ASP A N 1
ATOM 1839 C CA . ASP A 1 235 ? -12.601 -11.225 -12.272 1.00 97.06 235 ASP A CA 1
ATOM 1840 C C . ASP A 1 235 ? -13.707 -12.096 -11.633 1.00 97.06 235 ASP A C 1
ATOM 1842 O O . ASP A 1 235 ? -13.418 -13.054 -10.907 1.00 97.06 235 ASP A O 1
ATOM 1846 N N . GLU A 1 236 ? -14.977 -11.731 -11.829 1.00 96.44 236 GLU A N 1
ATOM 1847 C CA . GLU A 1 236 ? -16.128 -12.432 -11.234 1.00 96.44 236 GLU A CA 1
ATOM 1848 C C . GLU A 1 236 ? -16.293 -13.882 -11.708 1.00 96.44 236 GLU A C 1
ATOM 1850 O O . GLU A 1 236 ? -16.896 -14.687 -11.001 1.00 96.44 236 GLU A O 1
ATOM 1855 N N . GLN A 1 237 ? -15.747 -14.221 -12.879 1.00 96.12 237 GLN A N 1
ATOM 1856 C CA . GLN A 1 237 ? -15.783 -15.576 -13.418 1.00 96.12 237 GLN A CA 1
ATOM 1857 C C . GLN A 1 237 ? -14.682 -16.421 -12.784 1.00 96.12 237 GLN A C 1
ATOM 1859 O O . GLN A 1 237 ? -14.944 -17.560 -12.410 1.00 96.12 237 GLN A O 1
ATOM 1864 N N . ALA A 1 238 ? -13.484 -15.853 -12.627 1.00 97.50 238 ALA A N 1
ATOM 1865 C CA . ALA A 1 238 ? -12.316 -16.493 -12.034 1.00 97.50 238 ALA A CA 1
ATOM 1866 C C . ALA A 1 238 ? -12.482 -16.756 -10.529 1.00 97.50 238 ALA A C 1
ATOM 1868 O O . ALA A 1 238 ? -12.165 -17.849 -10.056 1.00 97.50 238 ALA A O 1
ATOM 1869 N N . VAL A 1 239 ? -13.002 -15.778 -9.780 1.00 98.19 239 VAL A N 1
ATOM 1870 C CA . VAL A 1 239 ? -13.241 -15.898 -8.332 1.00 98.19 239 VAL A CA 1
ATOM 1871 C C . VAL A 1 239 ? -14.675 -15.491 -8.009 1.00 98.19 239 VAL A C 1
ATOM 1873 O O . VAL A 1 239 ? -14.998 -14.313 -7.841 1.00 98.19 239 VAL A O 1
ATOM 1876 N N . GLU A 1 240 ? -15.560 -16.473 -7.917 1.00 98.31 240 GLU A N 1
ATOM 1877 C CA . GLU A 1 240 ? -16.985 -16.222 -7.711 1.00 98.31 240 GLU A CA 1
ATOM 1878 C C . GLU A 1 240 ? -17.287 -16.028 -6.221 1.00 98.31 240 GLU A C 1
ATOM 1880 O O . GLU A 1 240 ? -16.894 -16.843 -5.383 1.00 98.31 240 GLU A O 1
ATOM 1885 N N . LEU A 1 241 ? -18.022 -14.968 -5.883 1.00 98.38 241 LEU A N 1
ATOM 1886 C CA . LEU A 1 241 ? -18.477 -14.686 -4.522 1.00 98.38 241 LEU A CA 1
ATOM 1887 C C . LEU A 1 241 ? -19.981 -14.957 -4.434 1.00 98.38 241 LEU A C 1
ATOM 1889 O O . LEU A 1 241 ? -20.765 -14.320 -5.135 1.00 98.38 241 LEU A O 1
ATOM 1893 N N . THR A 1 242 ? -20.399 -15.890 -3.572 1.00 97.88 242 THR A N 1
ATOM 1894 C CA . THR A 1 242 ? -21.824 -16.211 -3.376 1.00 97.88 242 THR A CA 1
ATOM 1895 C C . THR A 1 242 ? -22.231 -16.165 -1.910 1.00 97.88 242 THR A C 1
ATOM 1897 O O . THR A 1 242 ? -21.472 -16.543 -1.018 1.00 97.88 242 THR A O 1
ATOM 1900 N N . GLN A 1 243 ? -23.472 -15.749 -1.657 1.00 97.38 243 GLN A N 1
ATOM 1901 C CA . GLN A 1 243 ? -24.094 -15.791 -0.337 1.00 97.38 243 GLN A CA 1
ATOM 1902 C C . GLN A 1 243 ? -25.327 -16.696 -0.383 1.00 97.38 243 GLN A C 1
ATOM 1904 O O . GLN A 1 243 ? -26.178 -16.555 -1.260 1.00 97.38 243 GLN A O 1
ATOM 1909 N N . GLN A 1 244 ? -25.432 -17.624 0.565 1.00 96.12 244 GLN A N 1
ATOM 1910 C CA . GLN A 1 244 ? -26.547 -18.563 0.647 1.00 96.12 244 GLN A CA 1
ATOM 1911 C C . GLN A 1 244 ? -26.852 -18.886 2.111 1.00 96.12 244 GLN A C 1
ATOM 1913 O O . GLN A 1 244 ? -25.942 -19.197 2.872 1.00 96.12 244 GLN A O 1
ATOM 1918 N N . ASP A 1 245 ? -28.125 -18.807 2.511 1.00 94.62 245 ASP A N 1
ATOM 1919 C CA . ASP A 1 245 ? -28.597 -19.183 3.856 1.00 94.62 245 ASP A CA 1
ATOM 1920 C C . ASP A 1 245 ? -27.817 -18.513 5.011 1.00 94.62 245 ASP A C 1
ATOM 1922 O O . ASP A 1 245 ? -27.547 -19.119 6.046 1.00 94.62 245 ASP A O 1
ATOM 1926 N N . GLY A 1 246 ? -27.425 -17.245 4.828 1.00 94.12 246 GLY A N 1
ATOM 1927 C CA . GLY A 1 246 ? -26.649 -16.479 5.815 1.00 94.12 246 GLY A CA 1
ATOM 1928 C C . GLY A 1 246 ? -25.156 -16.827 5.876 1.00 94.12 246 GLY A C 1
ATOM 1929 O O . GLY A 1 246 ? -24.447 -16.280 6.716 1.00 94.12 246 GLY A O 1
ATOM 1930 N N . LYS A 1 247 ? -24.676 -17.700 4.986 1.00 97.50 247 LYS A N 1
ATOM 1931 C CA . LYS A 1 247 ? -23.269 -18.081 4.837 1.00 97.50 247 LYS A CA 1
ATOM 1932 C C . LYS A 1 247 ? -22.657 -17.467 3.585 1.00 97.50 247 LYS A C 1
ATOM 1934 O O . LYS A 1 247 ? -23.365 -17.167 2.620 1.00 97.50 247 LYS A O 1
ATOM 1939 N N . TYR A 1 248 ? -21.339 -17.319 3.605 1.00 98.25 248 TYR A N 1
ATOM 1940 C CA . TYR A 1 248 ? -20.555 -16.698 2.545 1.00 98.25 248 TYR A CA 1
ATOM 1941 C C . TYR A 1 248 ? -19.609 -17.723 1.933 1.00 98.25 248 TYR A C 1
ATOM 1943 O O . TYR A 1 248 ? -19.010 -18.528 2.646 1.00 98.25 248 TYR A O 1
ATOM 1951 N N . TYR A 1 249 ? -19.481 -17.696 0.612 1.00 98.25 249 TYR A N 1
ATOM 1952 C CA . TYR A 1 249 ? -18.688 -18.659 -0.132 1.00 98.25 249 TYR A CA 1
ATOM 1953 C C . TYR A 1 249 ? -17.853 -17.983 -1.211 1.00 98.25 249 TYR A C 1
ATOM 1955 O O . TYR A 1 249 ? -18.292 -17.014 -1.834 1.00 98.25 249 TYR A O 1
ATOM 1963 N N . VAL A 1 250 ? -16.684 -18.564 -1.462 1.00 98.38 250 VAL A N 1
ATOM 1964 C CA . VAL A 1 250 ? -15.771 -18.192 -2.544 1.00 98.38 250 VAL A CA 1
ATOM 1965 C C . VAL A 1 250 ? -15.502 -19.432 -3.390 1.00 98.38 250 VAL A C 1
ATOM 1967 O O . VAL A 1 250 ? -15.093 -20.460 -2.847 1.00 98.38 250 VAL A O 1
ATOM 1970 N N . THR A 1 251 ? -15.727 -19.353 -4.699 1.00 98.38 251 THR A N 1
ATOM 1971 C CA . THR A 1 251 ? -15.436 -20.442 -5.645 1.00 98.38 251 THR A CA 1
ATOM 1972 C C . THR A 1 251 ? -14.209 -20.090 -6.483 1.00 98.38 251 THR A C 1
ATOM 1974 O O . THR A 1 251 ? -14.148 -18.999 -7.051 1.00 98.38 251 THR A O 1
ATOM 1977 N N . LYS A 1 252 ? -13.238 -21.007 -6.579 1.00 98.12 252 LYS A N 1
ATOM 1978 C CA . LYS A 1 252 ? -12.042 -20.845 -7.423 1.00 98.12 252 LYS A CA 1
ATOM 1979 C C . LYS A 1 252 ? -12.286 -21.458 -8.795 1.00 98.12 252 LYS A C 1
ATOM 1981 O O . LYS A 1 252 ? -12.280 -22.673 -8.917 1.00 98.12 252 LYS A O 1
ATOM 1986 N N . ASN A 1 253 ? -12.398 -20.653 -9.840 1.00 98.00 253 ASN A N 1
ATOM 1987 C CA . ASN A 1 253 ? -12.574 -21.125 -11.220 1.00 98.00 253 ASN A CA 1
ATOM 1988 C C . ASN A 1 253 ? -11.316 -20.894 -12.073 1.00 98.00 253 ASN A C 1
ATOM 1990 O O . ASN A 1 253 ? -11.396 -20.675 -13.280 1.00 98.00 253 ASN A O 1
ATOM 1994 N N . VAL A 1 254 ? -10.144 -20.930 -11.438 1.00 97.88 254 VAL A N 1
ATOM 1995 C CA . VAL A 1 254 ? -8.850 -20.703 -12.088 1.00 97.88 254 VAL A CA 1
ATOM 1996 C C . VAL A 1 254 ? -8.097 -22.019 -12.193 1.00 97.88 254 VAL A C 1
ATOM 1998 O O . VAL A 1 254 ? -7.818 -22.667 -11.183 1.00 97.88 254 VAL A O 1
ATOM 2001 N N . SER A 1 255 ? -7.764 -22.411 -13.423 1.00 97.19 255 SER A N 1
ATOM 2002 C CA . SER A 1 255 ? -6.970 -23.616 -13.681 1.00 97.19 255 SER A CA 1
ATOM 2003 C C . SER A 1 255 ? -5.542 -23.457 -13.143 1.00 97.19 255 SER A C 1
ATOM 2005 O O . SER A 1 255 ? -4.986 -22.358 -13.211 1.00 97.19 255 SER A O 1
ATOM 2007 N N . PRO A 1 256 ? -4.919 -24.532 -12.627 1.00 96.69 256 PRO A N 1
ATOM 2008 C CA . PRO A 1 256 ? -3.530 -24.470 -12.200 1.00 96.69 256 PRO A CA 1
ATOM 2009 C C . PRO A 1 256 ? -2.590 -24.270 -13.390 1.00 96.69 256 PRO A C 1
ATOM 2011 O O . PRO A 1 256 ? -2.886 -24.669 -14.518 1.00 96.69 256 PRO A O 1
ATOM 2014 N N . VAL A 1 257 ? -1.409 -23.721 -13.118 1.00 95.56 257 VAL A N 1
ATOM 2015 C CA . VAL A 1 257 ? -0.297 -23.693 -14.077 1.00 95.56 257 VAL A CA 1
ATOM 2016 C C . VAL A 1 257 ? 0.717 -24.773 -13.727 1.00 95.56 257 VAL A C 1
ATOM 2018 O O . VAL A 1 257 ? 0.936 -25.068 -12.554 1.00 95.56 257 VAL A O 1
ATOM 2021 N N . THR A 1 258 ? 1.343 -25.374 -14.738 1.00 94.56 258 THR A N 1
ATOM 2022 C CA . THR A 1 258 ? 2.379 -26.398 -14.543 1.00 94.56 258 THR A CA 1
ATOM 2023 C C . THR A 1 258 ? 3.742 -25.856 -14.946 1.00 94.56 258 THR A C 1
ATOM 2025 O O . THR A 1 258 ? 3.917 -25.408 -16.078 1.00 94.56 258 THR A O 1
ATOM 2028 N N . VAL A 1 259 ? 4.720 -25.951 -14.047 1.00 92.00 259 VAL A N 1
ATOM 2029 C CA . VAL A 1 259 ? 6.133 -25.662 -14.332 1.00 92.00 259 VAL A CA 1
ATOM 2030 C C . VAL A 1 259 ? 6.955 -26.849 -13.846 1.00 92.00 259 VAL A C 1
ATOM 2032 O O . VAL A 1 259 ? 6.747 -27.322 -12.735 1.00 92.00 259 VAL A O 1
ATOM 2035 N N . ASP A 1 260 ? 7.829 -27.384 -14.700 1.00 90.69 260 ASP A N 1
ATOM 2036 C CA . ASP A 1 260 ? 8.693 -28.537 -14.394 1.00 90.69 260 ASP A CA 1
ATOM 2037 C C . ASP A 1 260 ? 7.956 -29.763 -13.805 1.00 90.69 260 ASP A C 1
ATOM 2039 O O . ASP A 1 260 ? 8.496 -30.520 -13.001 1.00 90.69 260 ASP A O 1
ATOM 2043 N N . GLY A 1 261 ? 6.706 -29.983 -14.229 1.00 89.62 261 GLY A N 1
ATOM 2044 C CA . GLY A 1 261 ? 5.872 -31.104 -13.776 1.00 89.62 261 GLY A CA 1
ATOM 2045 C C . GLY A 1 261 ? 5.199 -30.901 -12.413 1.00 89.62 261 GLY A C 1
ATOM 2046 O O . GLY A 1 261 ? 4.562 -31.829 -11.921 1.00 89.62 261 GLY A O 1
ATOM 2047 N N . VAL A 1 262 ? 5.312 -29.709 -11.819 1.00 90.62 262 VAL A N 1
ATOM 2048 C CA . VAL A 1 262 ? 4.625 -29.321 -10.582 1.00 90.62 262 VAL A CA 1
ATOM 2049 C C . VAL A 1 262 ? 3.450 -28.406 -10.919 1.00 90.62 262 VAL A C 1
ATOM 2051 O O . VAL A 1 262 ? 3.614 -27.416 -11.633 1.00 90.62 262 VAL A O 1
ATOM 2054 N N . GLU A 1 263 ? 2.267 -28.737 -10.402 1.00 92.94 263 GLU A N 1
ATOM 2055 C CA . GLU A 1 263 ? 1.065 -27.911 -10.530 1.00 92.94 263 GLU A CA 1
ATOM 2056 C C . GLU A 1 263 ? 0.991 -26.858 -9.420 1.00 92.94 263 GLU A C 1
ATOM 2058 O O . GLU A 1 263 ? 1.133 -27.159 -8.233 1.00 92.94 263 GLU A O 1
ATOM 2063 N N . TYR A 1 264 ? 0.700 -25.620 -9.808 1.00 93.44 264 TYR A N 1
ATOM 2064 C CA . TYR A 1 264 ? 0.552 -24.483 -8.912 1.00 93.44 264 TYR A CA 1
ATOM 2065 C C . TYR A 1 264 ? -0.856 -23.913 -9.017 1.00 93.44 264 TYR A C 1
ATOM 2067 O O . TYR A 1 264 ? -1.293 -23.493 -10.087 1.00 93.44 264 TYR A O 1
ATOM 2075 N N . GLN A 1 265 ? -1.551 -23.862 -7.882 1.00 95.31 265 GLN A N 1
ATOM 2076 C CA . GLN A 1 265 ? -2.853 -23.205 -7.768 1.00 95.31 265 GLN A CA 1
ATOM 2077 C C . GLN A 1 265 ? -2.688 -21.687 -7.638 1.00 95.31 265 GLN A C 1
ATOM 2079 O O . GLN A 1 265 ? -1.730 -21.221 -7.000 1.00 95.31 265 GLN A O 1
ATOM 2084 N N . GLN A 1 266 ? -3.660 -20.931 -8.160 1.00 96.56 266 GLN A N 1
ATOM 2085 C CA . GLN A 1 266 ? -3.785 -19.500 -7.885 1.00 96.56 266 GLN A CA 1
ATOM 2086 C C . GLN A 1 266 ? -3.988 -19.289 -6.385 1.00 96.56 266 GLN A C 1
ATOM 2088 O O . GLN A 1 266 ? -4.819 -19.963 -5.760 1.00 96.56 266 GLN A O 1
ATOM 2093 N N . TRP A 1 267 ? -3.217 -18.358 -5.827 1.00 95.88 267 TRP A N 1
ATOM 2094 C CA . TRP A 1 267 ? -3.307 -17.921 -4.440 1.00 95.88 267 TRP A CA 1
ATOM 2095 C C . TRP A 1 267 ? -3.628 -16.428 -4.393 1.00 95.88 267 TRP A C 1
ATOM 2097 O O . TRP A 1 267 ? -3.135 -15.662 -5.222 1.00 95.88 267 TRP A O 1
ATOM 2107 N N . LEU A 1 268 ? -4.436 -16.038 -3.413 1.00 96.81 268 LEU A N 1
ATOM 2108 C CA . LEU A 1 268 ? -4.768 -14.656 -3.104 1.00 96.81 268 LEU A CA 1
ATOM 2109 C C . LEU A 1 268 ? -3.951 -14.158 -1.912 1.00 96.81 268 LEU A C 1
ATOM 2111 O O . LEU A 1 268 ? -3.619 -14.925 -1.001 1.00 96.81 268 LEU A O 1
ATOM 2115 N N . ASP A 1 269 ? -3.694 -12.856 -1.918 1.00 93.38 269 ASP A N 1
ATOM 2116 C CA . ASP A 1 269 ? -3.132 -12.083 -0.820 1.00 93.38 269 ASP A CA 1
ATOM 2117 C C . ASP A 1 269 ? -4.057 -10.903 -0.491 1.00 93.38 269 ASP A C 1
ATOM 2119 O O . ASP A 1 269 ? -4.426 -10.124 -1.372 1.00 93.38 269 ASP A O 1
ATOM 2123 N N . LEU A 1 270 ? -4.425 -10.763 0.784 1.00 93.56 270 LEU A N 1
ATOM 2124 C CA . LEU A 1 270 ? -5.213 -9.636 1.292 1.00 93.56 270 LEU A CA 1
ATOM 2125 C C . LEU A 1 270 ? -4.355 -8.594 2.029 1.00 93.56 270 LEU A C 1
ATOM 2127 O O . LEU A 1 270 ? -4.896 -7.688 2.663 1.00 93.56 270 LEU A O 1
ATOM 2131 N N . GLY A 1 271 ? -3.024 -8.686 1.948 1.00 88.25 271 GLY A N 1
ATOM 2132 C CA . GLY A 1 271 ? -2.097 -7.769 2.613 1.00 88.25 271 GLY A CA 1
ATOM 2133 C C . GLY A 1 271 ? -2.258 -6.297 2.212 1.00 88.25 271 GLY A C 1
ATOM 2134 O O . GLY A 1 271 ? -1.999 -5.423 3.037 1.00 88.25 271 GLY A O 1
ATOM 2135 N N . GLY A 1 272 ? -2.732 -6.026 0.990 1.00 89.44 272 GLY A N 1
ATOM 2136 C CA . GLY A 1 272 ? -3.062 -4.680 0.495 1.00 89.44 272 GLY A CA 1
ATOM 2137 C C . GLY A 1 272 ? -4.497 -4.219 0.783 1.00 89.44 272 GLY A C 1
ATOM 2138 O O . GLY A 1 272 ? -4.970 -3.299 0.125 1.00 89.44 272 GLY A O 1
ATOM 2139 N N . ILE A 1 273 ? -5.222 -4.898 1.683 1.00 94.75 273 ILE A N 1
ATOM 2140 C CA . ILE A 1 273 ? -6.620 -4.580 2.037 1.00 94.75 273 ILE A CA 1
ATOM 2141 C C . ILE A 1 273 ? -6.844 -4.644 3.546 1.00 94.75 273 ILE A C 1
ATOM 2143 O O . ILE A 1 273 ? -7.540 -3.804 4.115 1.00 94.75 273 ILE A O 1
ATOM 2147 N N . ALA A 1 274 ? -6.297 -5.670 4.205 1.00 94.50 274 ALA A N 1
ATOM 2148 C CA . ALA A 1 274 ? -6.697 -6.050 5.555 1.00 94.50 274 ALA A CA 1
ATOM 2149 C C . ALA A 1 274 ? -6.428 -4.955 6.602 1.00 94.50 274 ALA A C 1
ATOM 2151 O O . ALA A 1 274 ? -7.254 -4.748 7.491 1.00 94.50 274 ALA A O 1
ATOM 2152 N N . LYS A 1 275 ? -5.325 -4.203 6.479 1.00 94.06 275 LYS A N 1
ATOM 2153 C CA . LYS A 1 275 ? -5.018 -3.074 7.380 1.00 94.06 275 LYS A CA 1
ATOM 2154 C C . LYS A 1 275 ? -6.042 -1.953 7.212 1.00 94.06 275 LYS A C 1
ATOM 2156 O O . LYS A 1 275 ? -6.600 -1.466 8.195 1.00 94.06 275 LYS A O 1
ATOM 2161 N N . GLY A 1 276 ? -6.336 -1.598 5.962 1.00 95.75 276 GLY A N 1
ATOM 2162 C CA . GLY A 1 276 ? -7.377 -0.639 5.615 1.00 95.75 276 GLY A CA 1
ATOM 2163 C C . GLY A 1 276 ? -8.764 -1.052 6.124 1.00 95.75 276 GLY A C 1
ATOM 2164 O O . GLY A 1 276 ? -9.498 -0.239 6.684 1.00 95.75 276 GLY A O 1
ATOM 2165 N N . TYR A 1 277 ? -9.109 -2.333 5.991 1.00 96.56 277 TYR A N 1
ATOM 2166 C CA . TYR A 1 277 ? -10.377 -2.880 6.476 1.00 96.56 277 TYR A CA 1
ATOM 2167 C C . TYR A 1 277 ? -10.486 -2.819 8.009 1.00 96.56 277 TYR A C 1
ATOM 2169 O O . TYR A 1 277 ? -11.541 -2.477 8.548 1.00 96.56 277 TYR A O 1
ATOM 2177 N N . VAL A 1 278 ? -9.386 -3.082 8.726 1.00 97.06 278 VAL A N 1
ATOM 2178 C CA . VAL A 1 278 ? -9.335 -2.946 10.189 1.00 97.06 278 VAL A CA 1
ATOM 2179 C C . VAL A 1 278 ? -9.645 -1.515 10.623 1.00 97.06 278 VAL A C 1
ATOM 2181 O O . VAL A 1 278 ? -10.471 -1.318 11.516 1.00 97.06 278 VAL A O 1
ATOM 2184 N N . VAL A 1 279 ? -9.031 -0.506 10.001 1.00 97.00 279 VAL A N 1
ATOM 2185 C CA . VAL A 1 279 ? -9.265 0.884 10.422 1.00 97.00 279 VAL A CA 1
ATOM 2186 C C . VAL A 1 279 ? -10.690 1.362 10.115 1.00 97.00 279 VAL A C 1
ATOM 2188 O O . VAL A 1 279 ? -11.260 2.111 10.910 1.00 97.00 279 VAL A O 1
ATOM 2191 N N . ASP A 1 280 ? -11.313 0.861 9.042 1.00 96.44 280 ASP A N 1
ATOM 2192 C CA . ASP A 1 280 ? -12.734 1.099 8.756 1.00 96.44 280 ASP A CA 1
ATOM 2193 C C . ASP A 1 280 ? -13.648 0.477 9.823 1.00 96.44 280 ASP A C 1
ATOM 2195 O O . ASP A 1 280 ? -14.573 1.133 10.311 1.00 96.44 280 ASP A O 1
ATOM 2199 N N . GLY A 1 281 ? -13.380 -0.765 10.234 1.00 96.75 281 GLY A N 1
ATOM 2200 C CA . GLY A 1 281 ? -14.159 -1.437 11.275 1.00 96.75 281 GLY A CA 1
ATOM 2201 C C . GLY A 1 281 ? -14.010 -0.786 12.654 1.00 96.75 281 GLY A C 1
ATOM 2202 O O . GLY A 1 281 ? -15.003 -0.589 13.355 1.00 96.75 281 GLY A O 1
ATOM 2203 N N . ILE A 1 282 ? -12.799 -0.349 13.022 1.00 97.62 282 ILE A N 1
ATOM 2204 C CA . ILE A 1 282 ? -12.576 0.417 14.260 1.00 97.62 282 ILE A CA 1
ATOM 2205 C C . ILE A 1 282 ? -13.367 1.730 14.220 1.00 97.62 282 ILE A C 1
ATOM 2207 O O . ILE A 1 282 ? -14.049 2.065 15.191 1.00 97.62 282 ILE A O 1
ATOM 2211 N N . LYS A 1 283 ? -13.344 2.451 13.090 1.00 96.56 283 LYS A N 1
ATOM 2212 C CA . LYS A 1 283 ? -14.158 3.661 12.906 1.00 96.56 283 LYS A CA 1
ATOM 2213 C C . LYS A 1 283 ? -15.648 3.372 13.103 1.00 96.56 283 LYS A C 1
ATOM 2215 O O . LYS A 1 283 ? -16.309 4.133 13.808 1.00 96.56 283 LYS A O 1
ATOM 2220 N N . GLN A 1 284 ? -16.178 2.283 12.542 1.00 95.81 284 GLN A N 1
ATOM 2221 C CA . GLN A 1 284 ? -17.582 1.905 12.749 1.00 95.81 284 GLN A CA 1
ATOM 2222 C C . GLN A 1 284 ? -17.909 1.682 14.233 1.00 95.81 284 GLN A C 1
ATOM 2224 O O . GLN A 1 284 ? -18.928 2.178 14.713 1.00 95.81 284 GLN A O 1
ATOM 2229 N N . LEU A 1 285 ? -17.047 0.975 14.972 1.00 96.88 285 LEU A N 1
ATOM 2230 C CA . LEU A 1 285 ? -17.236 0.729 16.407 1.00 96.88 285 LEU A CA 1
ATOM 2231 C C . LEU A 1 285 ? -17.233 2.036 17.219 1.00 96.88 285 LEU A C 1
ATOM 2233 O O . LEU A 1 285 ? -18.045 2.195 18.129 1.00 96.88 285 LEU A O 1
ATOM 2237 N N . LEU A 1 286 ? -16.384 3.004 16.860 1.00 96.06 286 LEU A N 1
ATOM 2238 C CA . LEU A 1 286 ? -16.367 4.336 17.483 1.00 96.06 286 LEU A CA 1
ATOM 2239 C C . LEU A 1 286 ? -17.627 5.147 17.165 1.00 96.06 286 LEU A C 1
ATOM 2241 O O . LEU A 1 286 ? -18.213 5.759 18.061 1.00 96.06 286 LEU A O 1
ATOM 2245 N N . GLN A 1 287 ? -18.083 5.114 15.911 1.00 93.00 287 GLN A N 1
ATOM 2246 C CA . GLN A 1 287 ? -19.300 5.805 15.482 1.00 93.00 287 GLN A CA 1
ATOM 2247 C C . GLN A 1 287 ? -20.548 5.267 16.192 1.00 93.00 287 GLN A C 1
ATOM 2249 O O . GLN A 1 287 ? -21.419 6.050 16.568 1.00 93.00 287 GLN A O 1
ATOM 2254 N N . GLN A 1 288 ? -20.618 3.958 16.456 1.00 94.06 288 GLN A N 1
ATOM 2255 C CA . GLN A 1 288 ? -21.698 3.353 17.251 1.00 94.06 288 GLN A CA 1
ATOM 2256 C C . GLN A 1 288 ? -21.750 3.885 18.693 1.00 94.06 288 GLN A C 1
ATOM 2258 O O . GLN A 1 288 ? -22.819 3.896 19.300 1.00 94.06 288 GLN A O 1
ATOM 2263 N N . GLN A 1 289 ? -20.620 4.357 19.227 1.00 93.88 289 GLN A N 1
ATOM 2264 C CA . GLN A 1 289 ? -20.523 5.006 20.539 1.00 93.88 289 GLN A CA 1
ATOM 2265 C C . GLN A 1 289 ? -20.675 6.538 20.467 1.00 93.88 289 GLN A C 1
ATOM 2267 O O . GLN A 1 289 ? -20.590 7.214 21.491 1.00 93.88 289 GLN A O 1
ATOM 2272 N N . GLY A 1 290 ? -20.885 7.111 19.275 1.00 94.56 290 GLY A N 1
ATOM 2273 C CA . GLY A 1 290 ? -20.971 8.560 19.068 1.00 94.56 290 GLY A CA 1
ATOM 2274 C C . GLY A 1 290 ? -19.644 9.302 19.269 1.00 94.56 290 GLY A C 1
ATOM 2275 O O . GLY A 1 290 ? -19.651 10.507 19.523 1.00 94.56 290 GLY A O 1
ATOM 2276 N N . LEU A 1 291 ? -18.511 8.596 19.191 1.00 95.44 291 LEU A N 1
ATOM 2277 C CA . LEU A 1 291 ? -17.182 9.174 19.372 1.00 95.44 291 LEU A CA 1
ATOM 2278 C C . LEU A 1 291 ? -16.662 9.730 18.046 1.00 95.44 291 LEU A C 1
ATOM 2280 O O . LEU A 1 291 ? -16.530 9.003 17.066 1.00 95.44 291 LEU A O 1
ATOM 2284 N N . GLU A 1 292 ? -16.327 11.020 18.028 1.00 94.19 292 GLU A N 1
ATOM 2285 C CA . GLU A 1 292 ? -15.847 11.706 16.819 1.00 94.19 292 GLU A CA 1
ATOM 2286 C C . GLU A 1 292 ? -14.397 12.189 16.909 1.00 94.19 292 GLU A C 1
ATOM 2288 O O . GLU A 1 292 ? -13.836 12.613 15.900 1.00 94.19 292 GLU A O 1
ATOM 2293 N N . ARG A 1 293 ? -13.791 12.158 18.103 1.00 95.50 293 ARG A N 1
ATOM 2294 C CA . ARG A 1 293 ? -12.420 12.627 18.336 1.00 95.50 293 ARG A CA 1
ATOM 2295 C C . ARG A 1 293 ? -11.475 11.447 18.481 1.00 95.50 293 ARG A C 1
ATOM 2297 O O . ARG A 1 293 ? -11.355 10.879 19.568 1.00 95.50 293 ARG A O 1
ATOM 2304 N N . TYR A 1 294 ? -10.837 11.069 17.384 1.00 96.12 294 TYR A N 1
ATOM 2305 C CA . TYR A 1 294 ? -9.959 9.913 17.354 1.00 96.12 294 TYR A CA 1
ATOM 2306 C C . TYR A 1 294 ? -8.945 9.978 16.213 1.00 96.12 294 TYR A C 1
ATOM 2308 O O . TYR A 1 294 ? -9.137 10.685 15.221 1.00 96.12 294 TYR A O 1
ATOM 2316 N N . TYR A 1 295 ? -7.900 9.172 16.341 1.00 96.75 295 TYR A N 1
ATOM 2317 C CA . TYR A 1 295 ? -6.968 8.838 15.270 1.00 96.75 295 TYR A CA 1
ATOM 2318 C C . TYR A 1 295 ? -6.702 7.334 15.311 1.00 96.75 295 TYR A C 1
ATOM 2320 O O . TYR A 1 295 ? -6.360 6.802 16.363 1.00 96.75 295 TYR A O 1
ATOM 2328 N N . ILE A 1 296 ? -6.895 6.648 14.188 1.00 97.12 296 ILE A N 1
ATOM 2329 C CA . ILE A 1 296 ? -6.648 5.208 14.051 1.00 97.12 296 ILE A CA 1
ATOM 2330 C C . ILE A 1 296 ? -5.473 5.023 13.097 1.00 97.12 296 ILE A C 1
ATOM 2332 O O . ILE A 1 296 ? -5.423 5.694 12.070 1.00 97.12 296 ILE A O 1
ATOM 2336 N N . ASP A 1 297 ? -4.576 4.091 13.396 1.00 95.75 297 ASP A N 1
ATOM 2337 C CA . ASP A 1 297 ? -3.480 3.684 12.523 1.00 95.75 297 ASP A CA 1
ATOM 2338 C C . ASP A 1 297 ? -3.285 2.164 12.546 1.00 95.75 297 ASP A C 1
ATOM 2340 O O . ASP A 1 297 ? -3.331 1.536 13.604 1.00 95.75 297 ASP A O 1
ATOM 2344 N N . SER A 1 298 ? -3.045 1.573 11.379 1.00 94.12 298 SER A N 1
ATOM 2345 C CA . SER A 1 298 ? -2.634 0.184 11.207 1.00 94.12 298 SER A CA 1
ATOM 2346 C C . SER A 1 298 ? -1.383 0.134 10.331 1.00 94.12 298 SER A C 1
ATOM 2348 O O . SER A 1 298 ? -1.423 0.401 9.126 1.00 94.12 298 SER A O 1
ATOM 2350 N N . GLY A 1 299 ? -0.246 -0.190 10.953 1.00 85.12 299 GLY A N 1
ATOM 2351 C CA . GLY A 1 299 ? 1.038 -0.381 10.280 1.00 85.12 299 GLY A CA 1
ATOM 2352 C C . GLY A 1 299 ? 1.539 0.833 9.501 1.00 85.12 299 GLY A C 1
ATOM 2353 O O . GLY A 1 299 ? 2.119 0.629 8.432 1.00 85.12 299 GLY A O 1
ATOM 2354 N N . SER A 1 300 ? 1.243 2.056 9.966 1.00 81.88 300 SER A N 1
ATOM 2355 C CA . SER A 1 300 ? 1.640 3.338 9.358 1.00 81.88 300 SER A CA 1
ATOM 2356 C C . SER A 1 300 ? 1.330 3.488 7.862 1.00 81.88 300 SER A C 1
ATOM 2358 O O . SER A 1 300 ? 1.987 4.263 7.169 1.00 81.88 300 SER A O 1
ATOM 2360 N N . SER A 1 301 ? 0.387 2.696 7.347 1.00 85.50 301 SER A N 1
ATOM 2361 C CA . SER A 1 301 ? 0.028 2.624 5.920 1.00 85.50 301 SER A CA 1
ATOM 2362 C C . SER A 1 301 ? -1.475 2.668 5.676 1.00 85.50 301 SER A C 1
ATOM 2364 O O . SER A 1 301 ? -1.923 2.834 4.544 1.00 85.50 301 SER A O 1
ATOM 2366 N N . SER A 1 302 ? -2.268 2.546 6.737 1.00 94.31 302 SER A N 1
ATOM 2367 C CA . SER A 1 302 ? -3.713 2.726 6.726 1.00 94.31 302 SER A CA 1
ATOM 2368 C C . SER A 1 302 ? -4.109 3.438 8.007 1.00 94.31 302 SER A C 1
ATOM 2370 O O . SER A 1 302 ? -3.947 2.891 9.095 1.00 94.31 302 SER A O 1
ATOM 2372 N N . SER A 1 303 ? -4.620 4.655 7.888 1.00 95.81 303 SER A N 1
ATOM 2373 C CA . SER A 1 303 ? -5.007 5.487 9.020 1.00 95.81 303 SER A CA 1
ATOM 2374 C C . SER A 1 303 ? -6.384 6.102 8.788 1.00 95.81 303 SER A C 1
ATOM 2376 O O . SER A 1 303 ? -6.839 6.263 7.657 1.00 95.81 303 SER A O 1
ATOM 2378 N N . VAL A 1 304 ? -7.062 6.478 9.866 1.00 95.94 304 VAL A N 1
ATOM 2379 C CA . VAL A 1 304 ? -8.340 7.190 9.803 1.00 95.94 304 VAL A CA 1
ATOM 2380 C C . VAL A 1 304 ? -8.310 8.350 10.782 1.00 95.94 304 VAL A C 1
ATOM 2382 O O . VAL A 1 304 ? -8.010 8.190 11.966 1.00 95.94 304 VAL A O 1
ATOM 2385 N N . TYR A 1 305 ? -8.662 9.520 10.271 1.00 95.50 305 TYR A N 1
ATOM 2386 C CA . TYR A 1 305 ? -8.701 10.774 10.997 1.00 95.50 305 TYR A CA 1
ATOM 2387 C C . TYR A 1 305 ? -10.148 11.093 11.376 1.00 95.50 305 TYR A C 1
ATOM 2389 O O . TYR A 1 305 ? -11.022 11.183 10.513 1.00 95.50 305 TYR A O 1
ATOM 2397 N N . GLY A 1 306 ? -10.404 11.239 12.676 1.00 94.75 306 GLY A N 1
ATOM 2398 C CA . GLY A 1 306 ? -11.582 11.914 13.210 1.00 94.75 306 GLY A CA 1
ATOM 2399 C C . GLY A 1 306 ? -11.294 13.404 13.416 1.00 94.75 306 GLY A C 1
ATOM 2400 O O . GLY A 1 306 ? -10.578 14.036 12.642 1.00 94.75 306 GLY A O 1
ATOM 2401 N N . LEU A 1 307 ? -11.827 13.966 14.493 1.00 93.50 307 LEU A N 1
ATOM 2402 C CA . LEU A 1 307 ? -11.443 15.282 15.000 1.00 93.50 307 LEU A CA 1
ATOM 2403 C C . LEU A 1 307 ? -10.251 15.167 15.963 1.00 93.50 307 LEU A C 1
ATOM 2405 O O . LEU A 1 307 ? -10.111 14.175 16.682 1.00 93.50 307 LEU A O 1
ATOM 2409 N N . GLY A 1 308 ? -9.423 16.210 16.020 1.00 90.88 308 GLY A N 1
ATOM 2410 C CA . GLY A 1 308 ? -8.364 16.336 17.019 1.00 90.88 308 GLY A CA 1
ATOM 2411 C C . GLY A 1 308 ? -8.906 16.476 18.448 1.00 90.88 308 GLY A C 1
ATOM 2412 O O . GLY A 1 308 ? -10.108 16.647 18.677 1.00 90.88 308 GLY A O 1
ATOM 2413 N N . TYR A 1 309 ? -8.009 16.445 19.438 1.00 86.75 309 TYR A N 1
ATOM 2414 C CA . TYR A 1 309 ? -8.374 16.586 20.857 1.00 86.75 309 TYR A CA 1
ATOM 2415 C C . TYR A 1 309 ? -9.048 17.935 21.178 1.00 86.75 309 TYR A C 1
ATOM 2417 O O . TYR A 1 309 ? -9.876 18.024 22.086 1.00 86.75 309 TYR A O 1
ATOM 2425 N N . ASP A 1 310 ? -8.720 18.978 20.415 1.00 86.81 310 ASP A N 1
ATOM 2426 C CA . ASP A 1 310 ? -9.312 20.316 20.480 1.00 86.81 310 ASP A CA 1
ATOM 2427 C C . ASP A 1 310 ? -10.615 20.440 19.665 1.00 86.81 310 ASP A C 1
ATOM 2429 O O . ASP A 1 310 ? -11.311 21.451 19.751 1.00 86.81 310 ASP A O 1
ATOM 2433 N N . GLY A 1 311 ? -10.986 19.393 18.922 1.00 88.56 311 GLY A N 1
ATOM 2434 C CA . GLY A 1 311 ? -12.124 19.366 18.007 1.00 88.56 311 GLY A CA 1
ATOM 2435 C C . GLY A 1 311 ? -11.822 19.889 16.599 1.00 88.56 311 GLY A C 1
ATOM 2436 O O . GLY A 1 311 ? -12.752 19.961 15.799 1.00 88.56 311 GLY A O 1
ATOM 2437 N N . GLY A 1 312 ? -10.574 20.260 16.298 1.00 91.62 312 GLY A N 1
ATOM 2438 C CA . GLY A 1 312 ? -10.149 20.775 14.996 1.00 91.62 312 GLY A CA 1
ATOM 2439 C C . GLY A 1 312 ? -9.563 19.716 14.059 1.00 91.62 312 GLY A C 1
ATOM 2440 O O . GLY A 1 312 ? -9.554 18.519 14.349 1.00 91.62 312 GLY A O 1
ATOM 2441 N N . GLU A 1 313 ? -9.056 20.179 12.915 1.00 93.19 313 GLU A N 1
ATOM 2442 C CA . GLU A 1 313 ? -8.361 19.346 11.931 1.00 93.19 313 GLU A CA 1
ATOM 2443 C C . GLU A 1 313 ? -6.954 18.951 12.388 1.00 93.19 313 GLU A C 1
ATOM 2445 O O . GLU A 1 313 ? -6.179 19.743 12.949 1.00 93.19 313 GLU A O 1
ATOM 2450 N N . MET A 1 314 ? -6.584 17.717 12.063 1.00 93.19 314 MET A N 1
ATOM 2451 C CA . MET A 1 314 ? -5.281 17.157 12.394 1.00 93.19 314 MET A CA 1
ATOM 2452 C C . MET A 1 314 ? -4.271 17.406 11.275 1.00 93.19 314 MET A C 1
ATOM 2454 O O . MET A 1 314 ? -4.623 17.715 10.139 1.00 93.19 314 MET A O 1
ATOM 2458 N N . THR A 1 315 ? -2.987 17.318 11.616 1.00 93.69 315 THR A N 1
ATOM 2459 C CA . THR A 1 315 ? -1.898 17.455 10.647 1.00 93.69 315 THR A CA 1
ATOM 2460 C C . THR A 1 315 ? -1.454 16.073 10.191 1.00 93.69 315 THR A C 1
ATOM 2462 O O . THR A 1 315 ? -1.038 15.249 11.005 1.00 93.69 315 THR A O 1
ATOM 2465 N N . LEU A 1 316 ? -1.503 15.843 8.884 1.00 94.81 316 LEU A N 1
ATOM 2466 C CA . LEU A 1 316 ? -0.920 14.684 8.227 1.00 94.81 316 LEU A CA 1
ATOM 2467 C C . LEU A 1 316 ? 0.494 15.029 7.767 1.00 94.81 316 LEU A C 1
ATOM 2469 O O . LEU A 1 316 ? 0.732 16.141 7.300 1.00 94.81 316 LEU A O 1
ATOM 2473 N N . SER A 1 317 ? 1.431 14.092 7.910 1.00 93.69 317 SER A N 1
ATOM 2474 C CA . SER A 1 317 ? 2.812 14.257 7.444 1.00 93.69 317 SER A CA 1
ATOM 2475 C C . SER A 1 317 ? 3.215 13.087 6.560 1.00 93.69 317 SER A C 1
ATOM 2477 O O . SER A 1 317 ? 3.079 11.939 6.971 1.00 93.69 317 SER A O 1
ATOM 2479 N N . LEU A 1 318 ? 3.719 13.397 5.369 1.00 93.88 318 LEU A N 1
ATOM 2480 C CA . LEU A 1 318 ? 4.277 12.430 4.433 1.00 93.88 318 LEU A CA 1
ATOM 2481 C C . LEU A 1 318 ? 5.780 12.289 4.675 1.00 93.88 318 LEU A C 1
ATOM 2483 O O . LEU A 1 318 ? 6.463 13.290 4.917 1.00 93.88 318 LEU A O 1
ATOM 2487 N N . THR A 1 319 ? 6.293 11.065 4.610 1.00 91.56 319 THR A N 1
ATOM 2488 C CA . THR A 1 319 ? 7.732 10.792 4.711 1.00 91.56 319 THR A CA 1
ATOM 2489 C C . THR A 1 319 ? 8.435 11.213 3.428 1.00 91.56 319 THR A C 1
ATOM 2491 O O . THR A 1 319 ? 7.826 11.280 2.369 1.00 91.56 319 THR A O 1
ATOM 2494 N N . ASP A 1 320 ? 9.720 11.533 3.510 1.00 93.06 320 ASP A N 1
ATOM 2495 C CA . ASP A 1 320 ? 10.579 11.591 2.335 1.00 93.06 320 ASP A CA 1
ATOM 2496 C C . ASP A 1 320 ? 11.142 10.189 2.039 1.00 93.06 320 ASP A C 1
ATOM 2498 O O . ASP A 1 320 ? 12.062 9.744 2.736 1.00 93.06 320 ASP A O 1
ATOM 2502 N N . PRO A 1 321 ? 10.640 9.481 1.007 1.00 91.12 321 PRO A N 1
ATOM 2503 C CA . PRO A 1 321 ? 11.072 8.120 0.700 1.00 91.12 321 PRO A CA 1
ATOM 2504 C C . PRO A 1 321 ? 12.475 8.067 0.083 1.00 91.12 321 PRO A C 1
ATOM 2506 O O . PRO A 1 321 ? 13.075 6.992 0.011 1.00 91.12 321 PRO A O 1
ATOM 2509 N N . LEU A 1 322 ? 13.001 9.207 -0.385 1.00 88.06 322 LEU A N 1
ATOM 2510 C CA . LEU A 1 322 ? 14.331 9.329 -0.988 1.00 88.06 322 LEU A CA 1
ATOM 2511 C C . LEU A 1 322 ? 15.336 10.008 -0.049 1.00 88.06 322 LEU A C 1
ATOM 2513 O O . LEU A 1 322 ? 16.472 10.266 -0.463 1.00 88.06 322 LEU A O 1
ATOM 2517 N N . ALA A 1 323 ? 14.952 10.294 1.199 1.00 84.12 323 ALA A N 1
ATOM 2518 C CA . ALA A 1 323 ? 15.884 10.756 2.215 1.00 84.12 323 ALA A CA 1
ATOM 2519 C C . ALA A 1 323 ? 16.911 9.654 2.546 1.00 84.12 323 ALA A C 1
ATOM 2521 O O . ALA A 1 323 ? 16.557 8.469 2.635 1.00 84.12 323 ALA A O 1
ATOM 2522 N N . PRO A 1 324 ? 18.188 10.009 2.783 1.00 75.94 324 PRO A N 1
ATOM 2523 C CA . PRO A 1 324 ? 19.182 9.048 3.241 1.00 75.94 324 PRO A CA 1
ATOM 2524 C C . PRO A 1 324 ? 18.724 8.356 4.529 1.00 75.94 324 PRO A C 1
ATOM 2526 O O . PRO A 1 324 ? 18.509 8.999 5.553 1.00 75.94 324 PRO A O 1
ATOM 2529 N N . GLY A 1 325 ? 18.584 7.031 4.484 1.00 71.75 325 GLY A N 1
ATOM 2530 C CA . GLY A 1 325 ? 18.141 6.253 5.639 1.00 71.75 325 GLY A CA 1
ATOM 2531 C C . GLY A 1 325 ? 16.643 6.342 5.944 1.00 71.75 325 GLY A C 1
ATOM 2532 O O . GLY A 1 325 ? 16.273 5.993 7.060 1.00 71.75 325 GLY A O 1
ATOM 2533 N N . ALA A 1 326 ? 15.787 6.732 4.988 1.00 76.94 326 ALA A N 1
ATOM 2534 C CA . ALA A 1 326 ? 14.329 6.850 5.164 1.00 76.94 326 ALA A CA 1
ATOM 2535 C C . ALA A 1 326 ? 13.657 5.630 5.831 1.00 76.94 326 ALA A C 1
ATOM 2537 O O . ALA A 1 326 ? 12.682 5.780 6.562 1.00 76.94 326 ALA A O 1
ATOM 2538 N N . ALA A 1 327 ? 14.195 4.422 5.629 1.00 71.94 327 ALA A N 1
ATOM 2539 C CA . ALA A 1 327 ? 13.692 3.194 6.252 1.00 71.94 327 ALA A CA 1
ATOM 2540 C C . ALA A 1 327 ? 13.968 3.086 7.770 1.00 71.94 327 ALA A C 1
ATOM 2542 O O . ALA A 1 327 ? 13.313 2.303 8.451 1.00 71.94 327 ALA A O 1
ATOM 2543 N N . VAL A 1 328 ? 14.946 3.831 8.299 1.00 70.00 328 VAL A N 1
ATOM 2544 C CA . VAL A 1 328 ? 15.391 3.767 9.707 1.00 70.00 328 VAL A CA 1
ATOM 2545 C C . VAL A 1 328 ? 15.164 5.096 10.429 1.00 70.00 328 VAL A C 1
ATOM 2547 O O . VAL A 1 328 ? 14.727 5.112 11.577 1.00 70.00 328 VAL A O 1
ATOM 2550 N N . PHE A 1 329 ? 15.448 6.209 9.754 1.00 76.75 329 PHE A N 1
ATOM 2551 C CA . PHE A 1 329 ? 15.309 7.570 10.263 1.00 76.75 329 PHE A CA 1
ATOM 2552 C C . PHE A 1 329 ? 14.436 8.374 9.297 1.00 76.75 329 PHE A C 1
ATOM 2554 O O . PHE A 1 329 ? 14.958 9.172 8.517 1.00 76.75 329 PHE A O 1
ATOM 2561 N N . PRO A 1 330 ? 13.114 8.136 9.290 1.00 80.81 330 PRO A N 1
ATOM 2562 C CA . PRO A 1 330 ? 12.232 8.850 8.388 1.00 80.81 330 PRO A CA 1
ATOM 2563 C C . PRO A 1 330 ? 12.241 10.346 8.708 1.00 80.81 330 PRO A C 1
ATOM 2565 O O . PRO A 1 330 ? 12.099 10.757 9.862 1.00 80.81 330 PRO A O 1
ATOM 2568 N N . THR A 1 331 ? 12.373 11.165 7.671 1.00 87.06 331 THR A N 1
ATOM 2569 C CA . THR A 1 331 ? 12.175 12.612 7.746 1.00 87.06 331 THR A CA 1
ATOM 2570 C C . THR A 1 331 ? 10.884 12.979 7.028 1.00 87.06 331 THR A C 1
ATOM 2572 O O . THR A 1 331 ? 10.431 12.283 6.124 1.00 87.06 331 THR A O 1
ATOM 2575 N N . THR A 1 332 ? 10.243 14.062 7.458 1.00 93.19 332 THR A N 1
ATOM 2576 C CA . THR A 1 332 ? 9.038 14.565 6.792 1.00 93.19 332 THR A CA 1
ATOM 2577 C C . THR A 1 332 ? 9.414 15.206 5.460 1.00 93.19 332 THR A C 1
ATOM 2579 O O . THR A 1 332 ? 10.296 16.062 5.447 1.00 93.19 332 THR A O 1
ATOM 2582 N N . LEU A 1 333 ? 8.708 14.859 4.382 1.00 94.75 333 LEU A N 1
ATOM 2583 C CA . LEU A 1 333 ? 8.744 15.570 3.103 1.00 94.75 333 LEU A CA 1
ATOM 2584 C C . LEU A 1 333 ? 7.825 16.793 3.125 1.00 94.75 333 LEU A C 1
ATOM 2586 O O . LEU A 1 333 ? 8.248 17.897 2.799 1.00 94.75 333 LEU A O 1
ATOM 2590 N N . LEU A 1 334 ? 6.567 16.607 3.523 1.00 96.31 334 LEU A N 1
ATOM 2591 C CA . LEU A 1 334 ? 5.573 17.676 3.620 1.00 96.31 334 LEU A CA 1
ATOM 2592 C C . LEU A 1 334 ? 4.498 17.343 4.655 1.00 96.31 334 LEU A C 1
ATOM 2594 O O . LEU A 1 334 ? 4.254 16.172 4.951 1.00 96.31 334 LEU A O 1
ATOM 2598 N N . SER A 1 335 ? 3.834 18.372 5.179 1.00 97.12 335 SER A N 1
ATOM 2599 C CA . SER A 1 335 ? 2.663 18.223 6.048 1.00 97.12 335 SER A CA 1
ATOM 2600 C C . SER A 1 335 ? 1.531 19.161 5.646 1.00 97.12 335 SER A C 1
ATOM 2602 O O . SER A 1 335 ? 1.772 20.327 5.329 1.00 97.12 335 SER A O 1
ATOM 2604 N N . PHE A 1 336 ? 0.288 18.703 5.763 1.00 96.75 336 PHE A N 1
ATOM 2605 C CA . PHE A 1 336 ? -0.920 19.495 5.502 1.00 96.75 336 PHE A CA 1
ATOM 2606 C C . PHE A 1 336 ? -2.057 19.101 6.455 1.00 96.75 336 PHE A C 1
ATOM 2608 O O . PHE A 1 336 ? -1.958 18.110 7.187 1.00 96.75 336 PHE A O 1
ATOM 2615 N N . LYS A 1 337 ? -3.111 19.922 6.519 1.00 95.31 337 LYS A N 1
ATOM 2616 C CA . LYS A 1 337 ? -4.285 19.647 7.357 1.00 95.31 337 LYS A CA 1
ATOM 2617 C C . LYS A 1 337 ? -5.241 18.690 6.661 1.00 95.31 337 LYS A C 1
ATOM 2619 O O . LYS A 1 337 ? -5.448 18.786 5.457 1.00 95.31 337 LYS A O 1
ATOM 2624 N N . VAL A 1 338 ? -5.825 17.784 7.439 1.00 94.06 338 VAL A N 1
ATOM 2625 C CA . VAL A 1 338 ? -6.871 16.876 6.972 1.00 94.06 338 VAL A CA 1
ATOM 2626 C C . VAL A 1 338 ? -8.063 16.910 7.921 1.00 94.06 338 VAL A C 1
ATOM 2628 O O . VAL A 1 338 ? -7.915 16.876 9.148 1.00 94.06 338 VAL A O 1
ATOM 2631 N N . GLY A 1 339 ? -9.255 16.975 7.331 1.00 91.38 339 GLY A N 1
ATOM 2632 C CA . GLY A 1 339 ? -10.511 16.737 8.029 1.00 91.38 339 GLY A CA 1
ATOM 2633 C C . GLY A 1 339 ? -10.763 15.245 8.259 1.00 91.38 339 GLY A C 1
ATOM 2634 O O . GLY A 1 339 ? -9.867 14.406 8.108 1.00 91.38 339 GLY A O 1
ATOM 2635 N N . LYS A 1 340 ? -12.016 14.902 8.583 1.00 94.75 340 LYS A N 1
ATOM 2636 C CA . LYS A 1 340 ? -12.429 13.503 8.746 1.00 94.75 340 LYS A CA 1
ATOM 2637 C C . LYS A 1 340 ? -12.197 12.731 7.444 1.00 94.75 340 LYS A C 1
ATOM 2639 O O . LYS A 1 340 ? -12.813 13.030 6.419 1.00 94.75 340 LYS A O 1
ATOM 2644 N N . SER A 1 341 ? -11.287 11.765 7.475 1.00 95.50 341 SER A N 1
ATOM 2645 C CA . SER A 1 341 ? -10.792 11.098 6.267 1.00 95.50 341 SER A CA 1
ATOM 2646 C C . SER A 1 341 ? -10.195 9.728 6.571 1.00 95.50 341 SER A C 1
ATOM 2648 O O . SER A 1 341 ? -9.745 9.468 7.687 1.00 95.50 341 SER A O 1
ATOM 2650 N N . SER A 1 342 ? -10.189 8.856 5.566 1.00 96.31 342 SER A N 1
ATOM 2651 C CA . SER A 1 342 ? -9.326 7.676 5.532 1.00 96.31 342 SER A CA 1
ATOM 2652 C C . SER A 1 342 ? -8.073 8.020 4.737 1.00 96.31 342 SER A C 1
ATOM 2654 O O . SER A 1 342 ? -8.138 8.711 3.723 1.00 96.31 342 SER A O 1
ATOM 2656 N N . VAL A 1 343 ? -6.927 7.549 5.198 1.00 96.56 343 VAL A N 1
ATOM 2657 C CA . VAL A 1 343 ? -5.621 7.841 4.620 1.00 96.56 343 VAL A CA 1
ATOM 2658 C C . VAL A 1 343 ? -4.890 6.531 4.421 1.00 96.56 343 VAL A C 1
ATOM 2660 O O . VAL A 1 343 ? -4.857 5.699 5.320 1.00 96.56 343 VAL A O 1
ATOM 2663 N N . SER A 1 344 ? -4.286 6.349 3.257 1.00 96.44 344 SER A N 1
ATOM 2664 C CA . SER A 1 344 ? -3.429 5.198 2.999 1.00 96.44 344 SER A CA 1
ATOM 2665 C C . SER A 1 344 ? -2.113 5.638 2.380 1.00 96.44 344 SER A C 1
ATOM 2667 O O . SER A 1 344 ? -2.069 6.648 1.672 1.00 96.44 344 SER A O 1
ATOM 2669 N N . THR A 1 345 ? -1.053 4.875 2.647 1.00 94.88 345 THR A N 1
ATOM 2670 C CA . THR A 1 345 ? 0.244 5.026 1.994 1.00 94.88 345 THR A CA 1
ATOM 2671 C C . THR A 1 345 ? 0.788 3.691 1.494 1.00 94.88 345 THR A C 1
ATOM 2673 O O . THR A 1 345 ? 0.689 2.665 2.164 1.00 94.88 345 THR A O 1
ATOM 2676 N N . SER A 1 346 ? 1.418 3.722 0.319 1.00 93.19 346 SER A N 1
ATOM 2677 C CA . SER A 1 346 ? 2.176 2.601 -0.248 1.00 93.19 346 SER A CA 1
ATOM 2678 C C . SER A 1 346 ? 3.568 3.079 -0.651 1.00 93.19 346 SER A C 1
ATOM 2680 O O . SER A 1 346 ? 3.723 3.810 -1.629 1.00 93.19 346 SER A O 1
ATOM 2682 N N . GLY A 1 347 ? 4.581 2.684 0.125 1.00 86.56 347 GLY A N 1
ATOM 2683 C CA . GLY A 1 347 ? 5.979 3.073 -0.065 1.00 86.56 347 GLY A CA 1
ATOM 2684 C C . GLY A 1 347 ? 6.862 1.909 -0.515 1.00 86.56 347 GLY A C 1
ATOM 2685 O O . GLY A 1 347 ? 6.850 0.834 0.085 1.00 86.56 347 GLY A O 1
ATOM 2686 N N . GLN A 1 348 ? 7.694 2.130 -1.533 1.00 85.00 348 GLN A N 1
ATOM 2687 C CA . GLN A 1 348 ? 8.634 1.124 -2.047 1.00 85.00 348 GLN A CA 1
ATOM 2688 C C . GLN A 1 348 ? 9.976 1.095 -1.288 1.00 85.00 348 GLN A C 1
ATOM 2690 O O . GLN A 1 348 ? 10.795 0.203 -1.496 1.00 85.00 348 GLN A O 1
ATOM 2695 N N . TYR A 1 349 ? 10.206 2.046 -0.378 1.00 78.06 349 TYR A N 1
ATOM 2696 C CA . TYR A 1 349 ? 11.498 2.266 0.281 1.00 78.06 349 TYR A CA 1
ATOM 2697 C C . TYR A 1 349 ? 11.735 1.424 1.548 1.00 78.06 349 TYR A C 1
ATOM 2699 O O . TYR A 1 349 ? 12.863 1.391 2.038 1.00 78.06 349 TYR A O 1
ATOM 2707 N N . VAL A 1 350 ? 10.708 0.740 2.071 1.00 75.12 350 VAL A N 1
ATOM 2708 C CA . VAL A 1 350 ? 10.802 -0.044 3.319 1.00 75.12 350 VAL A CA 1
ATOM 2709 C C . VAL A 1 350 ? 11.160 -1.508 3.048 1.00 75.12 350 VAL A C 1
ATOM 2711 O O . VAL A 1 350 ? 12.171 -2.002 3.540 1.00 75.12 350 VAL A O 1
ATOM 2714 N N . ARG A 1 351 ? 10.336 -2.218 2.264 1.00 80.50 351 ARG A N 1
ATOM 2715 C CA . ARG A 1 351 ? 10.521 -3.645 1.948 1.00 80.50 351 ARG A CA 1
ATOM 2716 C C . ARG A 1 351 ? 11.037 -3.799 0.523 1.00 80.50 351 ARG A C 1
ATOM 2718 O O . ARG A 1 351 ? 10.248 -3.815 -0.426 1.00 80.50 351 ARG A O 1
ATOM 2725 N N . LYS A 1 352 ? 12.361 -3.892 0.405 1.00 84.06 352 LYS A N 1
ATOM 2726 C CA . LYS A 1 352 ? 13.081 -4.001 -0.863 1.00 84.06 352 LYS A CA 1
ATOM 2727 C C . LYS A 1 352 ? 14.409 -4.738 -0.723 1.00 84.06 352 LYS A C 1
ATOM 2729 O O . LYS A 1 352 ? 14.951 -4.841 0.376 1.00 84.06 352 LYS A O 1
ATOM 2734 N N . TYR A 1 353 ? 14.944 -5.196 -1.845 1.00 79.94 353 TYR A N 1
ATOM 2735 C CA . TYR A 1 353 ? 16.327 -5.649 -1.972 1.00 79.94 353 TYR A CA 1
ATOM 2736 C C . TYR A 1 353 ? 16.920 -5.154 -3.294 1.00 79.94 353 TYR A C 1
ATOM 2738 O O . TYR A 1 353 ? 16.199 -4.681 -4.173 1.00 79.94 353 TYR A O 1
ATOM 2746 N N . VAL A 1 354 ? 18.243 -5.241 -3.422 1.00 76.06 354 VAL A N 1
ATOM 2747 C CA . VAL A 1 354 ? 18.962 -4.864 -4.642 1.00 76.06 354 VAL A CA 1
ATOM 2748 C C . VAL A 1 354 ? 19.637 -6.097 -5.214 1.00 76.06 354 VAL A C 1
ATOM 2750 O O . VAL A 1 354 ? 20.371 -6.777 -4.500 1.00 76.06 354 VAL A O 1
ATOM 2753 N N . THR A 1 355 ? 19.413 -6.348 -6.500 1.00 72.62 355 THR A N 1
ATOM 2754 C CA . THR A 1 355 ? 20.054 -7.436 -7.245 1.00 72.62 355 THR A CA 1
ATOM 2755 C C . THR A 1 355 ? 20.396 -6.943 -8.633 1.00 72.62 355 THR A C 1
ATOM 2757 O O . THR A 1 355 ? 19.597 -6.270 -9.279 1.00 72.62 355 THR A O 1
ATOM 2760 N N . ASP A 1 356 ? 21.619 -7.230 -9.070 1.00 69.75 356 ASP A N 1
ATOM 2761 C CA . ASP A 1 356 ? 22.180 -6.724 -10.323 1.00 69.75 356 ASP A CA 1
ATOM 2762 C C . ASP A 1 356 ? 22.066 -5.193 -10.473 1.00 69.75 356 ASP A C 1
ATOM 2764 O O . ASP A 1 356 ? 21.871 -4.664 -11.564 1.00 69.75 356 ASP A O 1
ATOM 2768 N N . GLY A 1 357 ? 22.178 -4.462 -9.357 1.00 66.81 357 GLY A N 1
ATOM 2769 C CA . GLY A 1 357 ? 22.078 -2.998 -9.322 1.00 66.81 357 GLY A CA 1
ATOM 2770 C C . GLY A 1 357 ? 20.654 -2.444 -9.453 1.00 66.81 357 GLY A C 1
ATOM 2771 O O . GLY A 1 357 ? 20.481 -1.231 -9.390 1.00 66.81 357 GLY A O 1
ATOM 2772 N N . VAL A 1 358 ? 19.644 -3.307 -9.596 1.00 72.25 358 VAL A N 1
ATOM 2773 C CA . VAL A 1 358 ? 18.225 -2.941 -9.686 1.00 72.25 358 VAL A CA 1
ATOM 2774 C C . VAL A 1 358 ? 17.566 -3.098 -8.323 1.00 72.25 358 VAL A C 1
ATOM 2776 O O . VAL A 1 358 ? 17.756 -4.104 -7.638 1.00 72.25 358 VAL A O 1
ATOM 2779 N N . GLU A 1 359 ? 16.786 -2.095 -7.932 1.00 80.19 359 GLU A N 1
ATOM 2780 C CA . GLU A 1 359 ? 15.992 -2.126 -6.707 1.00 80.19 359 GLU A CA 1
ATOM 2781 C C . GLU A 1 359 ? 14.645 -2.806 -6.968 1.00 80.19 359 GLU A C 1
ATOM 2783 O O . GLU A 1 359 ? 13.871 -2.366 -7.817 1.00 80.19 359 GLU A O 1
ATOM 2788 N N . TYR A 1 360 ? 14.349 -3.855 -6.206 1.00 84.25 360 TYR A N 1
ATOM 2789 C CA . TYR A 1 360 ? 13.086 -4.584 -6.251 1.00 84.25 360 TYR A CA 1
ATOM 2790 C C . TYR A 1 360 ? 12.341 -4.365 -4.940 1.00 84.25 360 TYR A C 1
ATOM 2792 O O . TYR A 1 360 ? 12.883 -4.648 -3.871 1.00 84.25 360 TYR A O 1
ATOM 2800 N N . SER A 1 361 ? 11.109 -3.862 -5.015 1.00 89.31 361 SER A N 1
ATOM 2801 C CA . SER A 1 361 ? 10.230 -3.687 -3.857 1.00 89.31 361 SER A CA 1
ATOM 2802 C C . SER A 1 361 ? 9.141 -4.759 -3.807 1.00 89.31 361 SER A C 1
ATOM 2804 O O . SER A 1 361 ? 8.899 -5.479 -4.772 1.00 89.31 361 SER A O 1
ATOM 2806 N N . HIS A 1 362 ? 8.469 -4.866 -2.667 1.00 89.81 362 HIS A N 1
ATOM 2807 C CA . HIS A 1 362 ? 7.416 -5.859 -2.448 1.00 89.81 362 HIS A CA 1
ATOM 2808 C C . HIS A 1 362 ? 6.135 -5.689 -3.281 1.00 89.81 362 HIS A C 1
ATOM 2810 O O . HIS A 1 362 ? 5.306 -6.598 -3.274 1.00 89.81 362 HIS A O 1
ATOM 2816 N N . ILE A 1 363 ? 5.944 -4.564 -3.980 1.00 92.44 363 ILE A N 1
ATOM 2817 C CA . ILE A 1 363 ? 4.735 -4.344 -4.781 1.00 92.44 363 ILE A CA 1
ATOM 2818 C C . ILE A 1 363 ? 4.971 -4.843 -6.203 1.00 92.44 363 ILE A C 1
ATOM 2820 O O . ILE A 1 363 ? 5.769 -4.278 -6.954 1.00 92.44 363 ILE A O 1
ATOM 2824 N N . VAL A 1 364 ? 4.271 -5.917 -6.557 1.00 92.06 364 VAL A N 1
ATOM 2825 C CA . VAL A 1 364 ? 4.414 -6.620 -7.832 1.00 92.06 364 VAL A CA 1
ATOM 2826 C C . VAL A 1 364 ? 3.315 -6.210 -8.801 1.00 92.06 364 VAL A C 1
ATOM 2828 O O . VAL A 1 364 ? 2.134 -6.241 -8.466 1.00 92.06 364 VAL A O 1
ATOM 2831 N N . ASP A 1 365 ? 3.711 -5.893 -10.029 1.00 89.25 365 ASP A N 1
ATOM 2832 C CA . ASP A 1 365 ? 2.796 -5.703 -11.145 1.00 89.25 365 ASP A CA 1
ATOM 2833 C C . ASP A 1 365 ? 2.470 -7.066 -11.773 1.00 89.25 365 ASP A C 1
ATOM 2835 O O . ASP A 1 365 ? 3.327 -7.735 -12.360 1.00 89.25 365 ASP A O 1
ATOM 2839 N N . GLY A 1 366 ? 1.207 -7.483 -11.655 1.00 87.88 366 GLY A N 1
ATOM 2840 C CA . GLY A 1 366 ? 0.730 -8.755 -12.199 1.00 87.88 366 GLY A CA 1
ATOM 2841 C C . GLY A 1 366 ? 0.848 -8.863 -13.723 1.00 87.88 366 GLY A C 1
ATOM 2842 O O . GLY A 1 366 ? 0.946 -9.974 -14.238 1.00 87.88 366 GLY A O 1
ATOM 2843 N N . SER A 1 367 ? 0.877 -7.737 -14.445 1.00 81.75 367 SER A N 1
ATOM 2844 C CA . SER A 1 367 ? 0.997 -7.711 -15.908 1.00 81.75 367 SER A CA 1
ATOM 2845 C C . SER A 1 367 ? 2.425 -7.974 -16.390 1.00 81.75 367 SER A C 1
ATOM 2847 O O . SER A 1 367 ? 2.621 -8.627 -17.416 1.00 81.75 367 SER A O 1
ATOM 2849 N N . THR A 1 368 ? 3.426 -7.513 -15.635 1.00 80.88 368 THR A N 1
ATOM 2850 C CA . THR A 1 368 ? 4.845 -7.759 -15.940 1.00 80.88 368 THR A CA 1
ATOM 2851 C C . THR A 1 368 ? 5.367 -9.025 -15.268 1.00 80.88 368 THR A C 1
ATOM 2853 O O . THR A 1 368 ? 6.347 -9.611 -15.726 1.00 80.88 368 THR A O 1
ATOM 2856 N N . GLY A 1 369 ? 4.711 -9.466 -14.190 1.00 88.88 369 GLY A N 1
ATOM 2857 C CA . GLY A 1 369 ? 5.181 -10.560 -13.352 1.00 88.88 369 GLY A CA 1
ATOM 2858 C C . GLY A 1 369 ? 6.358 -10.170 -12.456 1.00 88.88 369 GLY A C 1
ATOM 2859 O O . GLY A 1 369 ? 7.037 -11.063 -11.952 1.00 88.88 369 GLY A O 1
ATOM 2860 N N . ALA A 1 370 ? 6.633 -8.874 -12.280 1.00 87.62 370 ALA A N 1
ATOM 2861 C CA . ALA A 1 370 ? 7.794 -8.358 -11.560 1.00 87.62 370 ALA A CA 1
ATOM 2862 C C . ALA A 1 370 ? 7.435 -7.177 -10.638 1.00 87.62 370 ALA A C 1
ATOM 2864 O O . ALA A 1 370 ? 6.410 -6.523 -10.842 1.00 87.62 370 ALA A O 1
ATOM 2865 N N . PRO A 1 371 ? 8.262 -6.882 -9.617 1.00 90.56 371 PRO A N 1
ATOM 2866 C CA . PRO A 1 371 ? 8.173 -5.651 -8.843 1.00 90.56 371 PRO A CA 1
ATOM 2867 C C . PRO A 1 371 ? 8.067 -4.411 -9.727 1.00 90.56 371 PRO A C 1
ATOM 2869 O O . PRO A 1 371 ? 8.771 -4.300 -10.732 1.00 90.56 371 PRO A O 1
ATOM 2872 N N . ALA A 1 372 ? 7.204 -3.476 -9.343 1.00 88.44 372 ALA A N 1
ATOM 2873 C CA . ALA A 1 372 ? 6.913 -2.292 -10.138 1.00 88.44 372 ALA A CA 1
ATOM 2874 C C . ALA A 1 372 ? 8.153 -1.408 -10.350 1.00 88.44 372 ALA A C 1
ATOM 2876 O O . ALA A 1 372 ? 8.840 -1.043 -9.399 1.00 88.44 372 ALA A O 1
ATOM 2877 N N . GLN A 1 373 ? 8.396 -1.015 -11.605 1.00 82.19 373 GLN A N 1
ATOM 2878 C CA . GLN A 1 373 ? 9.508 -0.143 -12.024 1.00 82.19 373 GLN A CA 1
ATOM 2879 C C . GLN A 1 373 ? 9.010 1.179 -12.633 1.00 82.19 373 GLN A C 1
ATOM 2881 O O . GLN A 1 373 ? 9.629 1.763 -13.516 1.00 82.19 373 GLN A O 1
ATOM 2886 N N . THR A 1 374 ? 7.872 1.685 -12.160 1.00 83.69 374 THR A N 1
ATOM 2887 C CA . THR A 1 374 ? 7.188 2.862 -12.729 1.00 83.69 374 THR A CA 1
ATOM 2888 C C . THR A 1 374 ? 7.871 4.187 -12.403 1.00 83.69 374 THR A C 1
ATOM 2890 O O . THR A 1 374 ? 7.692 5.165 -13.127 1.00 83.69 374 THR A O 1
ATOM 2893 N N . GLY A 1 375 ? 8.704 4.226 -11.360 1.00 85.19 375 GLY A N 1
ATOM 2894 C CA . GLY A 1 375 ? 9.321 5.442 -10.822 1.00 85.19 375 GLY A CA 1
ATOM 2895 C C . GLY A 1 375 ? 8.607 5.970 -9.584 1.00 85.19 375 GLY A C 1
ATOM 2896 O O . GLY A 1 375 ? 9.159 6.803 -8.875 1.00 85.19 375 GLY A O 1
ATOM 2897 N N . VAL A 1 376 ? 7.421 5.448 -9.276 1.00 93.00 376 VAL A N 1
ATOM 2898 C CA . VAL A 1 376 ? 6.712 5.748 -8.033 1.00 93.00 376 VAL A CA 1
ATOM 2899 C C . VAL A 1 376 ? 7.495 5.195 -6.843 1.00 93.00 376 VAL A C 1
ATOM 2901 O O . VAL A 1 376 ? 7.831 4.015 -6.803 1.00 93.00 376 VAL A O 1
ATOM 2904 N N . LYS A 1 377 ? 7.788 6.049 -5.864 1.00 92.56 377 LYS A N 1
ATOM 2905 C CA . LYS A 1 377 ? 8.521 5.694 -4.637 1.00 92.56 377 LYS A CA 1
ATOM 2906 C C . LYS A 1 377 ? 7.615 5.636 -3.424 1.00 92.56 377 LYS A C 1
ATOM 2908 O O . LYS A 1 377 ? 7.829 4.810 -2.537 1.00 92.56 377 LYS A O 1
ATOM 2913 N N . GLU A 1 378 ? 6.605 6.491 -3.409 1.00 94.81 378 GLU A N 1
ATOM 2914 C CA . GLU A 1 378 ? 5.587 6.539 -2.373 1.00 94.81 378 GLU A CA 1
ATOM 2915 C C . GLU A 1 378 ? 4.301 7.119 -2.952 1.00 94.81 378 GLU A C 1
ATOM 2917 O O . GLU A 1 378 ? 4.336 8.060 -3.745 1.00 94.81 378 GLU A O 1
ATOM 2922 N N . VAL A 1 379 ? 3.169 6.553 -2.557 1.00 97.00 379 VAL A N 1
ATOM 2923 C CA . VAL A 1 379 ? 1.841 7.108 -2.817 1.00 97.00 379 VAL A CA 1
ATOM 2924 C C . VAL A 1 379 ? 1.177 7.351 -1.481 1.00 97.00 379 VAL A C 1
ATOM 2926 O O . VAL A 1 379 ? 1.163 6.457 -0.643 1.00 97.00 379 VAL A O 1
ATOM 2929 N N . LEU A 1 380 ? 0.581 8.523 -1.320 1.00 97.62 380 LEU A N 1
ATOM 2930 C CA . LEU A 1 380 ? -0.337 8.872 -0.248 1.00 97.62 380 LEU A CA 1
ATOM 2931 C C . LEU A 1 380 ? -1.691 9.198 -0.871 1.00 97.62 380 LEU A C 1
ATOM 2933 O O . LEU A 1 380 ? -1.754 10.042 -1.761 1.00 97.62 380 LEU A O 1
ATOM 2937 N N . ALA A 1 381 ? -2.764 8.587 -0.380 1.00 97.19 381 ALA A N 1
ATOM 2938 C CA . ALA A 1 381 ? -4.132 8.930 -0.755 1.00 97.19 381 ALA A CA 1
ATOM 2939 C C . ALA A 1 381 ? -4.936 9.348 0.480 1.00 97.19 381 ALA A C 1
ATOM 2941 O O . ALA A 1 381 ? -4.880 8.684 1.514 1.00 97.19 381 ALA A O 1
ATOM 2942 N N . VAL A 1 382 ? -5.702 10.430 0.355 1.00 97.25 382 VAL A N 1
ATOM 2943 C CA . VAL A 1 382 ? -6.624 10.952 1.368 1.00 97.25 382 VAL A CA 1
ATOM 2944 C C . VAL A 1 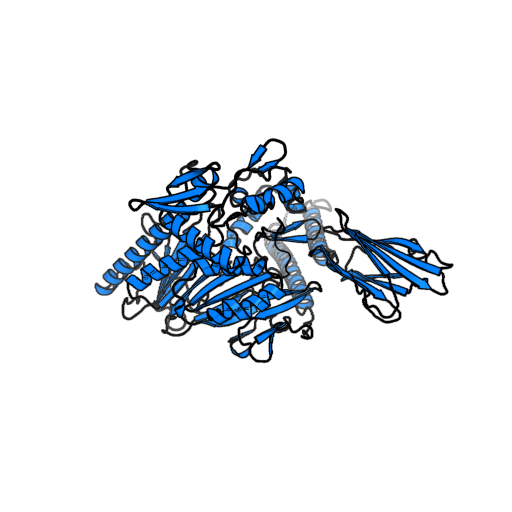382 ? -8.034 10.885 0.798 1.00 97.25 382 VAL A C 1
ATOM 2946 O O . VAL A 1 382 ? -8.381 11.617 -0.130 1.00 97.25 382 VAL A O 1
ATOM 2949 N N . VAL A 1 383 ? -8.847 9.994 1.357 1.00 96.56 383 VAL A N 1
ATOM 2950 C CA . VAL A 1 383 ? -10.239 9.778 0.968 1.00 96.56 383 VAL A CA 1
ATOM 2951 C C . VAL A 1 383 ? -11.152 10.483 1.976 1.00 96.56 383 VAL A C 1
ATOM 2953 O O . VAL A 1 383 ? -11.109 10.155 3.168 1.00 96.56 383 VAL A O 1
ATOM 2956 N N . PRO A 1 384 ? -11.974 11.458 1.553 1.00 93.56 384 PRO A N 1
ATOM 2957 C CA . PRO A 1 384 ? -12.826 12.202 2.473 1.00 93.56 384 PRO A CA 1
ATOM 2958 C C . PRO A 1 384 ? -13.950 11.322 3.034 1.00 93.56 384 PRO A C 1
ATOM 2960 O O . PRO A 1 384 ? -14.491 10.459 2.343 1.00 93.56 384 PRO A O 1
ATOM 2963 N N . GLU A 1 385 ? -14.368 11.586 4.277 1.00 89.50 385 GLU A N 1
ATOM 2964 C CA . GLU A 1 385 ? -15.457 10.843 4.935 1.00 89.50 385 GLU A CA 1
ATOM 2965 C C . GLU A 1 385 ? -16.779 10.862 4.148 1.00 89.50 385 GLU A C 1
ATOM 2967 O O . GLU A 1 385 ? -17.582 9.941 4.282 1.00 89.50 385 GLU A O 1
ATOM 2972 N N . SER A 1 386 ? -17.008 11.869 3.298 1.00 88.31 386 SER A N 1
ATOM 2973 C CA . SER A 1 386 ? -18.202 11.957 2.449 1.00 88.31 386 SER A CA 1
ATOM 2974 C C . SER A 1 386 ? -18.374 10.769 1.497 1.00 88.31 386 SER A C 1
ATOM 2976 O O . SER A 1 386 ? -19.495 10.513 1.070 1.00 88.31 386 SER A O 1
ATOM 2978 N N . GLN A 1 387 ? -17.297 10.040 1.183 1.00 86.12 387 GLN A N 1
ATOM 2979 C CA . GLN A 1 387 ? -17.353 8.806 0.390 1.00 86.12 387 GLN A CA 1
ATOM 2980 C C . GLN A 1 387 ? -17.728 7.567 1.225 1.00 86.12 387 GLN A C 1
ATOM 2982 O O . GLN A 1 387 ? -17.953 6.488 0.678 1.00 86.12 387 GLN A O 1
ATOM 2987 N N . GLY A 1 388 ? -17.830 7.696 2.551 1.00 82.94 388 GLY A N 1
ATOM 2988 C CA . GLY A 1 388 ? -18.121 6.606 3.481 1.00 82.94 388 GLY A CA 1
ATOM 2989 C C . GLY A 1 388 ? -16.862 6.033 4.139 1.00 82.94 388 GLY A C 1
ATOM 2990 O O . GLY A 1 388 ? -16.029 6.770 4.667 1.00 82.94 388 GLY A O 1
ATOM 2991 N N . LEU A 1 389 ? -16.751 4.704 4.175 1.00 72.44 389 LEU A N 1
ATOM 2992 C CA . LEU A 1 389 ? -15.619 3.973 4.765 1.00 72.44 389 LEU A CA 1
ATOM 2993 C C . LEU A 1 389 ? -14.696 3.456 3.661 1.00 72.44 389 LEU A C 1
ATOM 2995 O O . LEU A 1 389 ? -15.140 2.662 2.834 1.00 72.44 389 LEU A O 1
ATOM 2999 N N . TRP A 1 390 ? -13.465 3.964 3.595 1.00 78.19 390 TRP A N 1
ATOM 3000 C CA . TRP A 1 390 ? -12.547 3.730 2.472 1.00 78.19 390 TRP A CA 1
ATOM 3001 C C . TRP A 1 390 ? -11.092 3.517 2.923 1.00 78.19 390 TRP A C 1
ATOM 3003 O O . TRP A 1 390 ? -10.162 3.762 2.160 1.00 78.19 390 TRP A O 1
ATOM 3013 N N . GLY A 1 391 ? -10.863 3.042 4.147 1.00 91.88 391 GLY A N 1
ATOM 3014 C CA . GLY A 1 391 ? -9.564 2.514 4.560 1.00 91.88 391 GLY A CA 1
ATOM 3015 C C . GLY A 1 391 ? -9.157 1.321 3.694 1.00 91.88 391 GLY A C 1
ATOM 3016 O O . GLY A 1 391 ? -8.100 1.356 3.070 1.00 91.88 391 GLY A O 1
ATOM 3017 N N . GLY A 1 392 ? -10.020 0.303 3.574 1.00 94.69 392 GLY A N 1
ATOM 3018 C CA . GLY A 1 392 ? -9.742 -0.907 2.781 1.00 94.69 392 GLY A CA 1
ATOM 3019 C C . GLY A 1 392 ? -9.512 -0.609 1.296 1.00 94.69 392 GLY A C 1
ATOM 3020 O O . GLY A 1 392 ? -8.533 -1.064 0.706 1.00 94.69 392 GLY A O 1
ATOM 3021 N N . LYS A 1 393 ? -10.378 0.222 0.701 1.00 94.50 393 LYS A N 1
ATOM 3022 C CA . LYS A 1 393 ? -10.212 0.706 -0.681 1.00 94.50 393 LYS A CA 1
ATOM 3023 C C . LYS A 1 393 ? -8.989 1.602 -0.845 1.00 94.50 393 LYS A C 1
ATOM 3025 O O . LYS A 1 393 ? -8.335 1.529 -1.877 1.00 94.50 393 LYS A O 1
ATOM 3030 N N . GLY A 1 394 ? -8.680 2.438 0.145 1.00 95.31 394 GLY A N 1
ATOM 3031 C CA . GLY A 1 394 ? -7.495 3.292 0.150 1.00 95.31 394 GLY A CA 1
ATOM 3032 C C . GLY A 1 394 ? -6.201 2.482 0.079 1.00 95.31 394 GLY A C 1
ATOM 3033 O O . GLY A 1 394 ? -5.336 2.810 -0.727 1.00 95.31 394 GLY A O 1
ATOM 3034 N N . ASP A 1 395 ? -6.106 1.395 0.852 1.00 95.00 395 ASP A N 1
ATOM 3035 C CA . ASP A 1 395 ? -4.966 0.456 0.848 1.00 95.00 395 ASP A CA 1
ATOM 3036 C C . ASP A 1 395 ? -4.801 -0.212 -0.534 1.00 95.00 395 ASP A C 1
ATOM 3038 O O . ASP A 1 395 ? -3.707 -0.231 -1.112 1.00 95.00 395 ASP A O 1
ATOM 3042 N N . CYS A 1 396 ? -5.920 -0.621 -1.148 1.00 96.62 396 CYS A N 1
ATOM 3043 C CA . CYS A 1 396 ? -5.927 -1.132 -2.521 1.00 96.62 396 CYS A CA 1
ATOM 3044 C C . CYS A 1 396 ? -5.476 -0.064 -3.528 1.00 96.62 396 CYS A C 1
ATOM 3046 O O . CYS A 1 396 ? -4.677 -0.331 -4.426 1.00 96.62 396 CYS A O 1
ATOM 3048 N N . LEU A 1 397 ? -6.011 1.152 -3.393 1.00 96.88 397 LEU A N 1
ATOM 3049 C CA . LEU A 1 397 ? -5.799 2.263 -4.312 1.00 96.88 397 LEU A CA 1
ATOM 3050 C C . LEU A 1 397 ? -4.335 2.692 -4.331 1.00 96.88 397 LEU A C 1
ATOM 3052 O O . LEU A 1 397 ? -3.760 2.827 -5.408 1.00 96.88 397 LEU A O 1
ATOM 3056 N N . THR A 1 398 ? -3.715 2.893 -3.167 1.00 96.69 398 THR A N 1
ATOM 3057 C CA . THR A 1 398 ? -2.304 3.296 -3.125 1.00 96.69 398 THR A CA 1
ATOM 3058 C C . THR A 1 398 ? -1.403 2.215 -3.707 1.00 96.69 398 THR A C 1
ATOM 3060 O O . THR A 1 398 ? -0.501 2.548 -4.475 1.00 96.69 398 THR A O 1
ATOM 3063 N N . THR A 1 399 ? -1.711 0.937 -3.453 1.00 95.62 399 THR A N 1
ATOM 3064 C CA . THR A 1 399 ? -1.030 -0.203 -4.081 1.00 95.62 399 THR A CA 1
ATOM 3065 C C . THR A 1 399 ? -1.157 -0.142 -5.609 1.00 95.62 399 THR A C 1
ATOM 3067 O O . THR A 1 399 ? -0.144 -0.196 -6.306 1.00 95.62 399 THR A O 1
ATOM 3070 N N . ALA A 1 400 ? -2.370 0.058 -6.138 1.00 96.69 400 ALA A N 1
ATOM 3071 C CA . ALA A 1 400 ? -2.630 0.167 -7.578 1.00 96.69 400 ALA A CA 1
ATOM 3072 C C . ALA A 1 400 ? -1.838 1.306 -8.232 1.00 96.69 400 ALA A C 1
ATOM 3074 O O . ALA A 1 400 ? -1.200 1.126 -9.265 1.00 96.69 400 ALA A O 1
ATOM 3075 N N . LEU A 1 401 ? -1.857 2.488 -7.613 1.00 96.69 401 LEU A N 1
ATOM 3076 C CA . LEU A 1 401 ? -1.183 3.676 -8.131 1.00 96.69 401 LEU A CA 1
ATOM 3077 C C . LEU A 1 401 ? 0.337 3.473 -8.218 1.00 96.69 401 LEU A C 1
ATOM 3079 O O . LEU A 1 401 ? 0.972 4.039 -9.104 1.00 96.69 401 LEU A O 1
ATOM 3083 N N . THR A 1 402 ? 0.935 2.630 -7.368 1.00 94.00 402 THR A N 1
ATOM 3084 C CA . THR A 1 402 ? 2.377 2.344 -7.463 1.00 94.00 402 THR A CA 1
ATOM 3085 C C . THR A 1 402 ? 2.773 1.606 -8.744 1.00 94.00 402 THR A C 1
ATOM 3087 O O . THR A 1 402 ? 3.892 1.792 -9.229 1.00 94.00 402 THR A O 1
ATOM 3090 N N . VAL A 1 403 ? 1.869 0.803 -9.317 1.00 92.38 403 VAL A N 1
ATOM 3091 C CA . VAL A 1 403 ? 2.131 0.024 -10.539 1.00 92.38 403 VAL A CA 1
ATOM 3092 C C . VAL A 1 403 ? 1.653 0.731 -11.808 1.00 92.38 403 VAL A C 1
ATOM 3094 O O . VAL A 1 403 ? 1.936 0.286 -12.917 1.00 92.38 403 VAL A O 1
ATOM 3097 N N . MET A 1 404 ? 0.976 1.873 -11.673 1.00 90.56 404 MET A N 1
ATOM 3098 C CA . MET A 1 404 ? 0.557 2.686 -12.809 1.00 90.56 404 MET A CA 1
ATOM 3099 C C . MET A 1 404 ? 1.730 3.466 -13.411 1.00 90.56 404 MET A C 1
ATOM 3101 O O . MET A 1 404 ? 2.552 4.062 -12.714 1.00 90.56 404 MET A O 1
ATOM 3105 N N . SER A 1 405 ? 1.773 3.525 -14.742 1.00 85.38 405 SER A N 1
ATOM 3106 C CA . SER A 1 405 ? 2.641 4.463 -15.454 1.00 85.38 405 SER A CA 1
ATOM 3107 C C . SER A 1 405 ? 2.269 5.911 -15.128 1.00 85.38 405 SER A C 1
ATOM 3109 O O . SER A 1 405 ? 1.136 6.221 -14.759 1.00 85.38 405 SER A O 1
ATOM 3111 N N . ARG A 1 406 ? 3.198 6.841 -15.365 1.00 87.75 406 ARG A N 1
ATOM 3112 C CA . ARG A 1 406 ? 2.948 8.277 -15.175 1.00 87.75 406 ARG A CA 1
ATOM 3113 C C . ARG A 1 406 ? 1.702 8.780 -15.913 1.00 87.75 406 ARG A C 1
ATOM 3115 O O . ARG A 1 406 ? 0.981 9.606 -15.370 1.00 87.75 406 ARG A O 1
ATOM 3122 N N . GLN A 1 407 ? 1.445 8.301 -17.132 1.00 83.50 407 GLN A N 1
ATOM 3123 C CA . GLN A 1 407 ? 0.252 8.715 -17.877 1.00 83.50 407 GLN A CA 1
ATOM 3124 C C . GLN A 1 407 ? -1.021 8.177 -17.221 1.00 83.50 407 GLN A C 1
ATOM 3126 O O . GLN A 1 407 ? -1.948 8.945 -16.999 1.00 83.50 407 GLN A O 1
ATOM 3131 N N . GLN A 1 408 ? -1.030 6.896 -16.838 1.00 90.12 408 GLN A N 1
ATOM 3132 C CA . GLN A 1 408 ? -2.157 6.308 -16.112 1.00 90.12 408 GLN A CA 1
ATOM 3133 C C . GLN A 1 408 ? -2.426 7.052 -14.801 1.00 90.12 408 GLN A C 1
ATOM 3135 O O . GLN A 1 408 ? -3.579 7.328 -14.511 1.00 90.12 408 GLN A O 1
ATOM 3140 N N . LEU A 1 409 ? -1.388 7.450 -14.055 1.00 94.62 409 LEU A N 1
ATOM 3141 C CA . LEU A 1 409 ? -1.537 8.280 -12.856 1.00 94.62 409 LEU A CA 1
ATOM 3142 C C . LEU A 1 409 ? -2.232 9.612 -13.157 1.00 94.62 409 LEU A C 1
ATOM 3144 O O . LEU A 1 409 ? -3.179 9.972 -12.466 1.00 94.62 409 LEU A O 1
ATOM 3148 N N . VAL A 1 410 ? -1.788 10.335 -14.191 1.00 92.62 410 VAL A N 1
ATOM 3149 C CA . VAL A 1 410 ? -2.405 11.609 -14.603 1.00 92.62 410 VAL A CA 1
ATOM 3150 C C . VAL A 1 410 ? -3.864 11.407 -15.012 1.00 92.62 410 VAL A C 1
ATOM 3152 O O . VAL A 1 410 ? -4.731 12.182 -14.608 1.00 92.62 410 VAL A O 1
ATOM 3155 N N . ASP A 1 411 ? -4.159 10.359 -15.777 1.00 91.94 411 ASP A N 1
ATOM 3156 C CA . ASP A 1 411 ? -5.524 10.040 -16.198 1.00 91.94 411 ASP A CA 1
ATOM 3157 C C . ASP A 1 411 ? -6.401 9.691 -14.984 1.00 91.94 411 ASP A C 1
ATOM 3159 O O . ASP A 1 411 ? -7.528 10.171 -14.867 1.00 91.94 411 ASP A O 1
ATOM 3163 N N . PHE A 1 412 ? -5.862 8.928 -14.030 1.00 96.44 412 PHE A N 1
ATOM 3164 C CA . PHE A 1 412 ? -6.559 8.523 -12.810 1.00 96.44 412 PHE A CA 1
ATOM 3165 C C . PHE A 1 412 ? -6.832 9.710 -11.874 1.00 96.44 412 PHE A C 1
ATOM 3167 O O . PHE A 1 412 ? -7.919 9.807 -11.303 1.00 96.44 412 PHE A O 1
ATOM 3174 N N . VAL A 1 413 ? -5.886 10.654 -11.775 1.00 96.88 413 VAL A N 1
ATOM 3175 C CA . VAL A 1 413 ? -6.054 11.938 -11.070 1.00 96.88 413 VAL A CA 1
ATOM 3176 C C . VAL A 1 413 ? -7.221 12.740 -11.638 1.00 96.88 413 VAL A C 1
ATOM 3178 O O . VAL A 1 413 ? -8.008 13.295 -10.875 1.00 96.88 413 VAL A O 1
ATOM 3181 N N . ASN A 1 414 ? -7.342 12.798 -12.963 1.00 96.44 414 ASN A N 1
ATOM 3182 C CA . ASN A 1 414 ? -8.380 13.583 -13.629 1.00 96.44 414 ASN A CA 1
ATOM 3183 C C . ASN A 1 414 ? -9.740 12.881 -13.724 1.00 96.44 414 ASN A C 1
ATOM 3185 O O . ASN A 1 414 ? -10.743 13.564 -13.915 1.00 96.44 414 ASN A O 1
ATOM 3189 N N . GLY A 1 415 ? -9.769 11.551 -13.634 1.00 96.50 415 GLY A N 1
ATOM 3190 C CA . GLY A 1 415 ? -10.986 10.744 -13.635 1.00 96.50 415 GLY A CA 1
ATOM 3191 C C . GLY A 1 415 ? -11.373 10.320 -12.224 1.00 96.50 415 GLY A C 1
ATOM 3192 O O . GLY A 1 415 ? -11.895 11.115 -11.446 1.00 96.50 415 GLY A O 1
ATOM 3193 N N . TYR A 1 416 ? -11.069 9.065 -11.882 1.00 95.88 416 TYR A N 1
ATOM 3194 C CA . TYR A 1 416 ? -11.527 8.416 -10.652 1.00 95.88 416 TYR A CA 1
ATOM 3195 C C . TYR A 1 416 ? -11.257 9.234 -9.379 1.00 95.88 416 TYR A C 1
ATOM 3197 O O . TYR A 1 416 ? -12.137 9.341 -8.526 1.00 95.88 416 TYR A O 1
ATOM 3205 N N . LEU A 1 417 ? -10.068 9.832 -9.224 1.00 96.38 417 LEU A N 1
ATOM 3206 C CA . LEU A 1 417 ? -9.758 10.601 -8.011 1.00 96.38 417 LEU A CA 1
ATOM 3207 C C . LEU A 1 417 ? -10.556 11.904 -7.938 1.00 96.38 417 LEU A C 1
ATOM 3209 O O . LEU A 1 417 ? -11.070 12.234 -6.871 1.00 96.38 417 LEU A O 1
ATOM 3213 N N . ALA A 1 418 ? -10.705 12.618 -9.056 1.00 95.44 418 ALA A N 1
ATOM 3214 C CA . ALA A 1 418 ? -11.512 13.832 -9.118 1.00 95.44 418 ALA A CA 1
ATOM 3215 C C . ALA A 1 418 ? -12.997 13.540 -8.843 1.00 95.44 418 ALA A C 1
ATOM 3217 O O . ALA A 1 418 ? -13.610 14.236 -8.033 1.00 95.44 418 ALA A O 1
ATOM 3218 N N . ASP A 1 419 ? -13.542 12.476 -9.441 1.00 95.06 419 ASP A N 1
ATOM 3219 C CA . ASP A 1 419 ? -14.943 12.063 -9.280 1.00 95.06 419 ASP A CA 1
ATOM 3220 C C . ASP A 1 419 ? -15.283 11.687 -7.829 1.00 95.06 419 ASP A C 1
ATOM 3222 O O . ASP A 1 419 ? -16.405 11.904 -7.366 1.00 95.06 419 ASP A O 1
ATOM 3226 N N . ASN A 1 420 ? -14.299 11.176 -7.084 1.00 94.50 420 ASN A N 1
ATOM 3227 C CA . ASN A 1 420 ? -14.454 10.775 -5.686 1.00 94.50 420 ASN A CA 1
ATOM 3228 C C . ASN A 1 420 ? -13.921 11.816 -4.680 1.00 94.50 420 ASN A C 1
ATOM 3230 O O . ASN A 1 420 ? -14.010 11.604 -3.468 1.00 94.50 420 ASN A O 1
ATOM 3234 N N . GLY A 1 421 ? -13.389 12.952 -5.145 1.00 94.56 421 GLY A N 1
ATOM 3235 C CA . GLY A 1 421 ? -12.800 13.983 -4.283 1.00 94.56 421 GLY A CA 1
ATOM 3236 C C . GLY A 1 421 ? -11.586 13.495 -3.484 1.00 94.56 421 GLY A C 1
ATOM 3237 O O . GLY A 1 421 ? -11.383 13.933 -2.353 1.00 94.56 421 GLY A O 1
ATOM 3238 N N . ILE A 1 422 ? -10.815 12.557 -4.038 1.00 96.88 422 ILE A N 1
ATOM 3239 C CA . ILE A 1 422 ? -9.639 11.969 -3.393 1.00 96.88 422 ILE A CA 1
ATOM 3240 C C . ILE A 1 422 ? -8.422 12.848 -3.673 1.00 96.88 422 ILE A C 1
ATOM 3242 O O . ILE A 1 422 ? -8.088 13.128 -4.828 1.00 96.88 422 ILE A O 1
ATOM 3246 N N . THR A 1 423 ? -7.718 13.234 -2.612 1.00 97.06 423 THR A N 1
ATOM 3247 C CA . THR A 1 423 ? -6.411 13.889 -2.729 1.00 97.06 423 THR A CA 1
ATOM 3248 C C . THR A 1 423 ? -5.323 12.827 -2.783 1.00 97.06 423 THR A C 1
ATOM 3250 O O . THR A 1 423 ? -5.321 11.900 -1.975 1.00 97.06 423 THR A O 1
ATOM 3253 N N . VAL A 1 424 ? -4.376 12.961 -3.705 1.00 97.69 424 VAL A N 1
ATOM 3254 C CA . VAL A 1 424 ? -3.222 12.073 -3.836 1.00 97.69 424 VAL A CA 1
ATOM 3255 C C . VAL A 1 424 ? -1.934 12.880 -3.858 1.00 97.69 424 VAL A C 1
ATOM 3257 O O . VAL A 1 424 ? -1.869 13.931 -4.490 1.00 97.69 424 VAL A O 1
ATOM 3260 N N . VAL A 1 425 ? -0.901 12.361 -3.202 1.00 98.19 425 VAL A N 1
ATOM 3261 C CA . VAL A 1 425 ? 0.478 12.834 -3.321 1.00 98.19 425 VAL A CA 1
ATOM 3262 C C . VAL A 1 425 ? 1.336 11.639 -3.719 1.00 98.19 425 VAL A C 1
ATOM 3264 O O . VAL A 1 425 ? 1.451 10.679 -2.961 1.00 98.19 425 VAL A O 1
ATOM 3267 N N . VAL A 1 426 ? 1.928 11.682 -4.910 1.00 97.88 426 VAL A N 1
ATOM 3268 C CA . VAL A 1 426 ? 2.841 10.646 -5.399 1.00 97.88 426 VAL A CA 1
ATOM 3269 C C . VAL A 1 426 ? 4.254 11.203 -5.417 1.00 97.88 426 VAL A C 1
ATOM 3271 O O . VAL A 1 426 ? 4.532 12.170 -6.124 1.00 97.88 426 VAL A O 1
ATOM 3274 N N . VAL A 1 427 ? 5.158 10.575 -4.673 1.00 96.94 427 VAL A N 1
ATOM 3275 C CA . VAL A 1 427 ? 6.591 10.833 -4.789 1.00 96.94 427 VAL A CA 1
ATOM 3276 C C . VAL A 1 427 ? 7.129 9.992 -5.937 1.00 96.94 427 VAL A C 1
ATOM 3278 O O . VAL A 1 427 ? 7.046 8.762 -5.913 1.00 96.94 427 VAL A O 1
ATOM 3281 N N . TYR A 1 428 ? 7.663 10.659 -6.951 1.00 93.12 428 TYR A N 1
ATOM 3282 C CA . TYR A 1 428 ? 8.079 10.053 -8.204 1.00 93.12 428 TYR A CA 1
ATOM 3283 C C . TYR A 1 428 ? 9.549 10.368 -8.482 1.00 93.12 428 TYR A C 1
ATOM 3285 O O . TYR A 1 428 ? 9.993 11.506 -8.373 1.00 93.12 428 TYR A O 1
ATOM 3293 N N . GLU A 1 429 ? 10.317 9.351 -8.849 1.00 88.56 429 GLU A N 1
ATOM 3294 C CA . GLU A 1 429 ? 11.656 9.503 -9.399 1.00 88.56 429 GLU A CA 1
ATOM 3295 C C . GLU A 1 429 ? 11.569 9.258 -10.901 1.00 88.56 429 GLU A C 1
ATOM 3297 O O . GLU A 1 429 ? 11.138 8.194 -11.361 1.00 88.56 429 GLU A O 1
ATOM 3302 N N . THR A 1 430 ? 11.961 10.247 -11.691 1.00 81.44 430 THR A N 1
ATOM 3303 C CA . THR A 1 430 ? 12.027 10.098 -13.134 1.00 81.44 430 THR A CA 1
ATOM 3304 C C . THR A 1 430 ? 13.138 9.133 -13.516 1.00 81.44 430 THR A C 1
ATOM 3306 O O . THR A 1 430 ? 14.055 8.808 -12.762 1.00 81.44 430 THR A O 1
ATOM 3309 N N . PHE A 1 431 ? 13.063 8.664 -14.749 1.00 71.81 431 PHE A N 1
ATOM 3310 C CA . PHE A 1 431 ? 14.074 7.789 -15.309 1.00 71.81 431 PHE A CA 1
ATOM 3311 C C . PHE A 1 431 ? 15.483 8.429 -15.332 1.00 71.81 431 PHE A C 1
ATOM 3313 O O . PHE A 1 431 ? 16.473 7.719 -15.178 1.00 71.81 431 PHE A O 1
ATOM 3320 N N . ASP A 1 432 ? 15.580 9.760 -15.430 1.00 69.62 432 ASP A N 1
ATOM 3321 C CA . ASP A 1 432 ? 16.822 10.537 -15.307 1.00 69.62 432 ASP A CA 1
ATOM 3322 C C . ASP A 1 432 ? 17.196 10.931 -13.863 1.00 69.62 432 ASP A C 1
ATOM 3324 O O . ASP A 1 432 ? 18.100 11.736 -13.661 1.00 69.62 432 ASP A O 1
ATOM 3328 N N . GLY A 1 433 ? 16.532 10.357 -12.853 1.00 76.06 433 GLY A N 1
ATOM 3329 C CA . GLY A 1 433 ? 16.854 10.557 -11.436 1.00 76.06 433 GLY A CA 1
ATOM 3330 C C . GLY A 1 433 ? 16.343 11.871 -10.838 1.00 76.06 433 GLY A C 1
ATOM 3331 O O . GLY A 1 433 ? 16.690 12.205 -9.704 1.00 76.06 433 GLY A O 1
ATOM 3332 N N . LYS A 1 434 ? 15.519 12.630 -11.569 1.00 82.50 434 LYS A N 1
ATOM 3333 C CA . LYS A 1 434 ? 14.858 13.822 -11.025 1.00 82.50 434 LYS A CA 1
ATOM 3334 C C . LYS A 1 434 ? 13.763 13.400 -10.060 1.00 82.50 434 LYS A C 1
ATOM 3336 O O . LYS A 1 434 ? 13.061 12.415 -10.281 1.00 82.50 434 LYS A O 1
ATOM 3341 N N . LYS A 1 435 ? 13.606 14.181 -9.000 1.00 90.38 435 LYS A N 1
ATOM 3342 C CA . LYS A 1 435 ? 12.598 13.962 -7.970 1.00 90.38 435 LYS A CA 1
ATOM 3343 C C . LYS A 1 435 ? 11.394 14.857 -8.237 1.00 90.38 435 LYS A C 1
ATOM 3345 O O . LYS A 1 435 ? 11.547 16.062 -8.427 1.00 90.38 435 LYS A O 1
ATOM 3350 N N . GLU A 1 436 ? 10.206 14.275 -8.245 1.00 92.81 436 GLU A N 1
ATOM 3351 C CA . GLU A 1 436 ? 8.952 14.957 -8.543 1.00 92.81 436 GLU A CA 1
ATOM 3352 C C . GLU A 1 436 ? 7.880 14.607 -7.506 1.00 92.81 436 GLU A C 1
ATOM 3354 O O . GLU A 1 436 ? 7.841 13.498 -6.971 1.00 92.81 436 GLU A O 1
ATOM 3359 N N . ILE A 1 437 ? 6.983 15.555 -7.250 1.00 95.44 437 ILE A N 1
ATOM 3360 C CA . ILE A 1 437 ? 5.713 15.327 -6.564 1.00 95.44 437 ILE A CA 1
ATOM 3361 C C . ILE A 1 437 ? 4.608 15.415 -7.618 1.00 95.44 437 ILE A C 1
ATOM 3363 O O . ILE A 1 437 ? 4.378 16.480 -8.195 1.00 95.44 437 ILE A O 1
ATOM 3367 N N . LEU A 1 438 ? 3.929 14.298 -7.888 1.00 95.69 438 LEU A N 1
ATOM 3368 C CA . LEU A 1 438 ? 2.749 14.259 -8.753 1.00 95.69 438 LEU A CA 1
ATOM 3369 C C . LEU A 1 438 ? 1.508 14.279 -7.863 1.00 95.69 438 LEU A C 1
ATOM 3371 O O . LEU A 1 438 ? 1.214 13.302 -7.177 1.00 95.69 438 LEU A O 1
ATOM 3375 N N . SER A 1 439 ? 0.816 15.413 -7.817 1.00 96.56 439 SER A N 1
ATOM 3376 C CA . SER A 1 439 ? -0.223 15.640 -6.816 1.00 96.56 439 SER A CA 1
ATOM 3377 C C . SER A 1 439 ? -1.341 16.543 -7.323 1.00 96.56 439 SER A C 1
ATOM 3379 O O . SER A 1 439 ? -1.097 17.464 -8.105 1.00 96.56 439 SER A O 1
ATOM 3381 N N . ASN A 1 440 ? -2.562 16.281 -6.851 1.00 96.12 440 ASN A N 1
ATOM 3382 C CA . ASN A 1 440 ? -3.701 17.194 -6.974 1.00 96.12 440 ASN A CA 1
ATOM 3383 C C . ASN A 1 440 ? -3.936 18.046 -5.709 1.00 96.12 440 ASN A C 1
ATOM 3385 O O . ASN A 1 440 ? -4.879 18.837 -5.695 1.00 96.12 440 ASN A O 1
ATOM 3389 N N . LEU A 1 441 ? -3.093 17.905 -4.676 1.00 95.88 441 LEU A N 1
ATOM 3390 C CA . LEU A 1 441 ? -3.001 18.832 -3.542 1.00 95.88 441 LEU A CA 1
ATOM 3391 C C . LEU A 1 441 ? -2.491 20.195 -4.033 1.00 95.88 441 LEU A C 1
ATOM 3393 O O . LEU A 1 441 ? -1.579 20.245 -4.859 1.00 95.88 441 LEU A O 1
ATOM 3397 N N . ASP A 1 442 ? -3.041 21.293 -3.517 1.00 91.44 442 ASP A N 1
ATOM 3398 C CA . ASP A 1 442 ? -2.478 22.619 -3.771 1.00 91.44 442 ASP A CA 1
ATOM 3399 C C . ASP A 1 442 ? -1.203 22.802 -2.932 1.00 91.44 442 ASP A C 1
ATOM 3401 O O . ASP A 1 442 ? -1.194 22.532 -1.730 1.00 91.44 442 ASP A O 1
ATOM 3405 N N . GLU A 1 443 ? -0.111 23.271 -3.541 1.00 90.44 443 GLU A N 1
ATOM 3406 C CA . GLU A 1 443 ? 1.127 23.545 -2.802 1.00 90.44 443 GLU A CA 1
ATOM 3407 C C . GLU A 1 443 ? 0.895 24.590 -1.690 1.00 90.44 443 GLU A C 1
ATOM 3409 O O . GLU A 1 443 ? 1.563 24.556 -0.655 1.00 90.44 443 GLU A O 1
ATOM 3414 N N . ALA A 1 444 ? -0.089 25.483 -1.855 1.00 92.12 444 ALA A N 1
ATOM 3415 C CA . ALA A 1 444 ? -0.472 26.466 -0.844 1.00 92.12 444 ALA A CA 1
ATOM 3416 C C . ALA A 1 444 ? -1.076 25.844 0.432 1.00 92.12 444 ALA A C 1
ATOM 3418 O O . ALA A 1 444 ? -1.025 26.476 1.489 1.00 92.12 444 ALA A O 1
ATOM 3419 N N . ASP A 1 445 ? -1.597 24.614 0.361 1.00 95.06 445 ASP A N 1
ATOM 3420 C CA . ASP A 1 445 ? -2.157 23.889 1.512 1.00 95.06 445 ASP A CA 1
ATOM 3421 C C . ASP A 1 445 ? -1.067 23.219 2.373 1.00 95.06 445 ASP A C 1
ATOM 3423 O O . ASP A 1 445 ? -1.338 22.677 3.453 1.00 95.06 445 ASP A O 1
ATOM 3427 N N . ILE A 1 446 ? 0.194 23.267 1.929 1.00 96.12 446 ILE A N 1
ATOM 3428 C CA . ILE A 1 446 ? 1.327 22.734 2.680 1.00 96.12 446 ILE A CA 1
ATOM 3429 C C . ILE A 1 446 ? 1.599 23.628 3.891 1.00 96.12 446 ILE A C 1
ATOM 3431 O O . ILE A 1 446 ? 2.083 24.753 3.800 1.00 96.12 446 ILE A O 1
ATOM 3435 N N . THR A 1 447 ? 1.348 23.070 5.071 1.00 95.94 447 THR A N 1
ATOM 3436 C CA . THR A 1 447 ? 1.572 23.733 6.363 1.00 95.94 447 THR A CA 1
ATOM 3437 C C . THR A 1 447 ? 3.018 23.652 6.845 1.00 95.94 447 THR A C 1
ATOM 3439 O O . THR A 1 447 ? 3.456 24.491 7.632 1.00 95.94 447 THR A O 1
ATOM 3442 N N . LYS A 1 448 ? 3.768 22.639 6.398 1.00 95.69 448 LYS A N 1
ATOM 3443 C CA . LYS A 1 448 ? 5.183 22.461 6.735 1.00 95.69 448 LYS A CA 1
ATOM 3444 C C . LYS A 1 448 ? 5.915 21.802 5.573 1.00 95.69 448 LYS A C 1
ATOM 3446 O O . LYS A 1 448 ? 5.532 20.717 5.143 1.00 95.69 448 LYS A O 1
ATOM 3451 N N . LYS A 1 449 ? 6.988 22.446 5.115 1.00 94.81 449 LYS A N 1
ATOM 3452 C CA . LYS A 1 449 ? 7.935 21.883 4.151 1.00 94.81 449 LYS A CA 1
ATOM 3453 C C . LYS A 1 449 ? 9.019 21.113 4.903 1.00 94.81 449 LYS A C 1
ATOM 3455 O O . LYS A 1 449 ? 9.549 21.590 5.909 1.00 94.81 449 LYS A O 1
ATOM 3460 N N . GLY A 1 450 ? 9.271 19.894 4.451 1.00 91.88 450 GLY A N 1
ATOM 3461 C CA . GLY A 1 450 ? 10.378 19.062 4.884 1.00 91.88 450 GLY A CA 1
ATOM 3462 C C . GLY A 1 450 ? 11.724 19.620 4.453 1.00 91.88 450 GLY A C 1
ATOM 3463 O O . GLY A 1 450 ? 11.803 20.522 3.625 1.00 91.88 450 GLY A O 1
ATOM 3464 N N . GLU A 1 451 ? 12.788 19.044 4.995 1.00 88.69 451 GLU A N 1
ATOM 3465 C CA . GLU A 1 451 ? 14.159 19.476 4.728 1.00 88.69 451 GLU A CA 1
ATOM 3466 C C . GLU A 1 451 ? 14.525 19.405 3.238 1.00 88.69 451 GLU A C 1
ATOM 3468 O O . GLU A 1 451 ? 15.066 20.357 2.686 1.00 88.69 451 GLU A O 1
ATOM 3473 N N . HIS A 1 452 ? 14.164 18.308 2.569 1.00 87.81 452 HIS A N 1
ATOM 3474 C CA . HIS A 1 452 ? 14.458 18.107 1.150 1.00 87.81 452 HIS A CA 1
ATOM 3475 C C . HIS A 1 452 ? 13.318 18.539 0.223 1.00 87.81 452 HIS A C 1
ATOM 3477 O O . HIS A 1 452 ? 13.391 18.262 -0.973 1.00 87.81 452 HIS A O 1
ATOM 3483 N N . PHE A 1 453 ? 12.263 19.185 0.733 1.00 91.44 453 PHE A N 1
ATOM 3484 C CA . PHE A 1 453 ? 11.066 19.508 -0.052 1.00 91.44 453 PHE A CA 1
ATOM 3485 C C . PHE A 1 453 ? 11.403 20.271 -1.339 1.00 91.44 453 PHE A C 1
ATOM 3487 O O . PHE A 1 453 ? 10.972 19.876 -2.416 1.00 91.44 453 PHE A O 1
ATOM 3494 N N . ASP A 1 454 ? 12.252 21.297 -1.248 1.00 89.56 454 ASP A N 1
ATOM 3495 C CA . ASP A 1 454 ? 12.607 22.148 -2.393 1.00 89.56 454 ASP A CA 1
ATOM 3496 C C . ASP A 1 454 ? 13.515 21.442 -3.429 1.00 89.56 454 ASP A C 1
ATOM 3498 O O . ASP A 1 454 ? 13.804 22.000 -4.489 1.00 89.56 454 ASP A O 1
ATOM 3502 N N . THR A 1 455 ? 13.951 20.202 -3.156 1.00 87.44 455 THR A N 1
ATOM 3503 C CA . THR A 1 455 ? 14.654 19.351 -4.137 1.00 87.44 455 THR A CA 1
ATOM 3504 C C . THR A 1 455 ? 13.702 18.618 -5.086 1.00 87.44 455 THR A C 1
ATOM 3506 O O . THR A 1 455 ? 14.151 18.069 -6.095 1.00 87.44 455 THR A O 1
ATOM 3509 N N . TYR A 1 456 ? 12.399 18.615 -4.784 1.00 90.75 456 TYR A N 1
ATOM 3510 C CA . TYR A 1 456 ? 11.355 18.013 -5.606 1.00 90.75 456 TYR A CA 1
ATOM 3511 C C . TYR A 1 456 ? 10.713 19.060 -6.517 1.00 90.75 456 TYR A C 1
ATOM 3513 O O . TYR A 1 456 ? 10.337 20.143 -6.074 1.00 90.75 456 TYR A O 1
ATOM 3521 N N . ALA A 1 457 ? 10.528 18.724 -7.792 1.00 90.12 457 ALA A N 1
ATOM 3522 C CA . ALA A 1 457 ? 9.697 19.515 -8.692 1.00 90.12 457 ALA A CA 1
ATOM 3523 C C . ALA A 1 457 ? 8.212 19.161 -8.520 1.00 90.12 457 ALA A C 1
ATOM 3525 O O . ALA A 1 457 ? 7.858 17.992 -8.368 1.00 90.12 457 ALA A O 1
ATOM 3526 N N . TRP A 1 458 ? 7.322 20.151 -8.605 1.00 90.75 458 TRP A N 1
ATOM 3527 C CA . TRP A 1 458 ? 5.887 19.885 -8.705 1.00 90.75 458 TRP A CA 1
ATOM 3528 C C . TRP A 1 458 ? 5.566 19.438 -10.134 1.00 90.75 458 TRP A C 1
ATOM 3530 O O . TRP A 1 458 ? 5.611 20.233 -11.070 1.00 90.75 458 TRP A O 1
ATOM 3540 N N . GLY A 1 459 ? 5.325 18.141 -10.325 1.00 89.69 459 GLY A N 1
ATOM 3541 C CA . GLY A 1 459 ? 5.275 17.540 -11.660 1.00 89.69 459 GLY A CA 1
ATOM 3542 C C . GLY A 1 459 ? 3.911 17.632 -12.345 1.00 89.69 459 GLY A C 1
ATOM 3543 O O . GLY A 1 459 ? 3.819 17.346 -13.537 1.00 89.69 459 GLY A O 1
ATOM 3544 N N . LEU A 1 460 ? 2.850 18.028 -11.633 1.00 93.00 460 LEU A N 1
ATOM 3545 C CA . LEU A 1 460 ? 1.527 18.267 -12.218 1.00 93.00 460 LEU A CA 1
ATOM 3546 C C . LEU A 1 460 ? 1.173 19.751 -12.172 1.00 93.00 460 LEU A C 1
ATOM 3548 O O . LEU A 1 460 ? 1.300 20.397 -11.138 1.00 93.00 460 LEU A O 1
ATOM 3552 N N . LYS A 1 461 ? 0.639 20.276 -13.273 1.00 90.81 461 LYS A N 1
ATOM 3553 C CA . LYS A 1 461 ? 0.058 21.622 -13.342 1.00 90.81 461 LYS A CA 1
ATOM 3554 C C . LYS A 1 461 ? -1.374 21.555 -13.841 1.00 90.81 461 LYS A C 1
ATOM 3556 O O . LYS A 1 461 ? -1.736 20.651 -14.589 1.00 90.81 461 LYS A O 1
ATOM 3561 N N . LYS A 1 462 ? -2.194 22.526 -13.449 1.00 91.06 462 LYS A N 1
ATOM 3562 C CA . LYS A 1 462 ? -3.595 22.596 -13.870 1.00 91.06 462 LYS A CA 1
ATOM 3563 C C . LYS A 1 462 ? -3.733 23.468 -15.117 1.00 91.06 462 LYS A C 1
ATOM 3565 O O . LYS A 1 462 ? -3.514 24.675 -15.057 1.00 91.06 462 LYS A O 1
ATOM 3570 N N . GLU A 1 463 ? -4.137 22.872 -16.233 1.00 91.69 463 GLU A N 1
ATOM 3571 C CA . GLU A 1 463 ? -4.429 23.552 -17.496 1.00 91.69 463 GLU A CA 1
ATOM 3572 C C . GLU A 1 463 ? -5.899 23.336 -17.867 1.00 91.69 463 GLU A C 1
ATOM 3574 O O . GLU A 1 463 ? -6.378 22.209 -17.954 1.00 91.69 463 GLU A O 1
ATOM 3579 N N . ASN A 1 464 ? -6.653 24.425 -18.057 1.00 90.38 464 ASN A N 1
ATOM 3580 C CA . ASN A 1 464 ? -8.088 24.378 -18.381 1.00 90.38 464 ASN A CA 1
ATOM 3581 C C . ASN A 1 464 ? -8.927 23.498 -17.430 1.00 90.38 464 ASN A C 1
ATOM 3583 O O . ASN A 1 464 ? -9.907 22.883 -17.840 1.00 90.38 464 ASN A O 1
ATOM 3587 N N . GLY A 1 465 ? -8.548 23.444 -16.150 1.00 87.50 465 GLY A N 1
ATOM 3588 C CA . GLY A 1 465 ? -9.253 22.664 -15.131 1.00 87.50 465 GLY A CA 1
ATOM 3589 C C . GLY A 1 465 ? -8.795 21.209 -14.989 1.00 87.50 465 GLY A C 1
ATOM 3590 O O . GLY A 1 465 ? -9.212 20.570 -14.029 1.00 87.50 465 GLY A O 1
ATOM 3591 N N . VAL A 1 466 ? -7.908 20.726 -15.862 1.00 93.06 466 VAL A N 1
ATOM 3592 C CA . VAL A 1 466 ? -7.384 19.352 -15.878 1.00 93.06 466 VAL A CA 1
ATOM 3593 C C . VAL A 1 466 ? -5.902 19.363 -15.500 1.00 93.06 466 VAL A C 1
ATOM 3595 O O . VAL A 1 466 ? -5.166 20.277 -15.872 1.00 93.06 466 VAL A O 1
ATOM 3598 N N . PHE A 1 467 ? -5.447 18.375 -14.737 1.00 94.31 467 PHE A N 1
ATOM 3599 C CA . PHE A 1 467 ? -4.032 18.197 -14.431 1.00 94.31 467 PHE A CA 1
ATOM 3600 C C . PHE A 1 467 ? -3.288 17.622 -15.634 1.00 94.31 467 PHE A C 1
ATOM 3602 O O . PHE A 1 467 ? -3.696 16.617 -16.211 1.00 94.31 467 PHE A O 1
ATOM 3609 N N . VAL A 1 468 ? -2.166 18.235 -15.989 1.00 91.50 468 VAL A N 1
ATOM 3610 C CA . VAL A 1 468 ? -1.244 17.749 -17.016 1.00 91.50 468 VAL A CA 1
ATOM 3611 C C . VAL A 1 468 ? 0.159 17.648 -16.434 1.00 91.50 468 VAL A C 1
ATOM 3613 O O . VAL A 1 468 ? 0.533 18.415 -15.545 1.00 91.50 468 VAL A O 1
ATOM 3616 N N . TYR A 1 469 ? 0.942 16.700 -16.941 1.00 89.31 469 TYR A N 1
ATOM 3617 C CA . TYR A 1 469 ? 2.331 16.544 -16.530 1.00 89.31 469 TYR A CA 1
ATOM 3618 C C . TYR A 1 469 ? 3.200 17.684 -17.080 1.00 89.31 469 TYR A C 1
ATOM 3620 O O . TYR A 1 469 ? 3.235 17.921 -18.292 1.00 89.31 469 TYR A O 1
ATOM 3628 N N . ASP A 1 470 ? 3.930 18.370 -16.201 1.00 83.62 470 ASP A N 1
ATOM 3629 C CA . ASP A 1 470 ? 4.852 19.435 -16.580 1.00 83.62 470 ASP A CA 1
ATOM 3630 C C . ASP A 1 470 ? 6.262 18.898 -16.850 1.00 83.62 470 ASP A C 1
ATOM 3632 O O . ASP A 1 470 ? 7.134 18.866 -15.987 1.00 83.62 470 ASP A O 1
ATOM 3636 N N . SER A 1 471 ? 6.507 18.520 -18.104 1.00 67.75 471 SER A N 1
ATOM 3637 C CA . SER A 1 471 ? 7.832 18.060 -18.547 1.00 67.75 471 SER A CA 1
ATOM 3638 C C . SER A 1 471 ? 8.951 19.112 -18.466 1.00 67.75 471 SER A C 1
ATOM 3640 O O . SER A 1 471 ? 10.109 18.764 -18.699 1.00 67.75 471 SER A O 1
ATOM 3642 N N . GLN A 1 472 ? 8.626 20.385 -18.207 1.00 62.81 472 GLN A N 1
ATOM 3643 C CA . GLN A 1 472 ? 9.583 21.496 -18.159 1.00 62.81 472 GLN A CA 1
ATOM 3644 C C . GLN A 1 472 ? 9.861 21.990 -16.734 1.00 62.81 472 GLN A C 1
ATOM 3646 O O . GLN A 1 472 ? 10.598 22.963 -16.571 1.00 62.81 472 GLN A O 1
ATOM 3651 N N . ALA A 1 473 ? 9.298 21.347 -15.707 1.00 59.53 473 ALA A N 1
ATOM 3652 C CA . ALA A 1 473 ? 9.517 21.751 -14.327 1.00 59.53 473 ALA A CA 1
ATOM 3653 C C . ALA A 1 473 ? 11.023 21.726 -13.978 1.00 59.53 473 ALA A C 1
ATOM 3655 O O . ALA A 1 473 ? 11.698 20.698 -14.074 1.00 59.53 473 ALA A O 1
ATOM 3656 N N . THR A 1 474 ? 11.573 22.884 -13.600 1.00 48.25 474 THR A N 1
ATOM 3657 C CA . THR A 1 474 ? 12.976 23.032 -13.182 1.00 48.25 474 THR A CA 1
ATOM 3658 C C . THR A 1 474 ? 13.105 22.795 -11.682 1.00 48.25 474 THR A C 1
ATOM 3660 O O . THR A 1 474 ? 12.429 23.464 -10.904 1.00 48.25 474 THR A O 1
ATOM 3663 N N . PHE A 1 475 ? 13.998 21.893 -11.272 1.00 49.84 475 PHE A N 1
ATOM 3664 C CA . PHE A 1 475 ? 14.276 21.595 -9.864 1.00 49.84 475 PHE A CA 1
ATOM 3665 C C . PHE A 1 475 ? 15.527 22.338 -9.383 1.00 49.84 475 PHE A C 1
ATOM 3667 O O . PHE A 1 475 ? 16.459 22.576 -10.157 1.00 49.84 475 PHE A O 1
ATOM 3674 N N . GLN A 1 476 ? 15.559 22.705 -8.102 1.00 41.91 476 GLN A N 1
ATOM 3675 C CA . GLN A 1 476 ? 16.764 23.243 -7.481 1.00 41.91 476 GLN A CA 1
ATOM 3676 C C . GLN A 1 476 ? 17.581 22.096 -6.889 1.00 41.91 476 GLN A C 1
ATOM 3678 O O . GLN A 1 476 ? 17.142 21.391 -5.985 1.00 41.91 476 GLN A O 1
ATOM 3683 N N . THR A 1 477 ? 18.798 21.904 -7.390 1.00 42.25 477 THR A N 1
ATOM 3684 C CA . THR A 1 477 ? 19.778 21.038 -6.733 1.00 42.25 477 THR A CA 1
ATOM 3685 C C . THR A 1 477 ? 20.300 21.752 -5.492 1.00 42.25 477 THR A C 1
ATOM 3687 O O . THR A 1 477 ? 21.055 22.719 -5.622 1.00 42.25 477 THR A O 1
ATOM 3690 N N . GLN A 1 478 ? 19.930 21.290 -4.296 1.00 41.72 478 GLN A N 1
ATOM 3691 C CA . GLN A 1 478 ? 20.672 21.682 -3.102 1.00 41.72 478 GLN A CA 1
ATOM 3692 C C . GLN A 1 478 ? 22.029 20.956 -3.094 1.00 41.72 478 GLN A C 1
ATOM 3694 O O . GLN A 1 478 ? 22.070 19.745 -3.332 1.00 41.72 478 GLN A O 1
ATOM 3699 N N . PRO A 1 479 ? 23.151 21.664 -2.876 1.00 43.84 479 PRO A N 1
ATOM 3700 C CA . PRO A 1 479 ? 24.430 21.012 -2.623 1.00 43.84 479 PRO A CA 1
ATOM 3701 C C . PRO A 1 479 ? 24.331 20.146 -1.356 1.00 43.84 479 PRO A C 1
ATOM 3703 O O . PRO A 1 479 ? 23.562 20.468 -0.459 1.00 43.84 479 PRO A O 1
ATOM 3706 N N . ASP A 1 480 ? 25.095 19.050 -1.274 1.00 44.91 480 ASP A N 1
ATOM 3707 C CA . ASP A 1 480 ? 25.131 18.168 -0.093 1.00 44.91 480 ASP A CA 1
ATOM 3708 C C . ASP A 1 480 ? 25.710 18.922 1.124 1.00 44.91 480 ASP A C 1
ATOM 3710 O O . ASP A 1 480 ? 26.907 18.861 1.420 1.00 44.91 480 ASP A O 1
ATOM 3714 N N . GLU A 1 481 ? 24.860 19.684 1.821 1.00 44.16 481 GLU A N 1
ATOM 3715 C CA . GLU A 1 481 ? 25.233 20.515 2.974 1.00 44.16 481 GLU A CA 1
ATOM 3716 C C . GLU A 1 481 ? 25.725 19.671 4.164 1.00 44.16 481 GLU A C 1
ATOM 3718 O O . GLU A 1 481 ? 26.418 20.169 5.059 1.00 44.16 481 GLU A O 1
ATOM 3723 N N . TYR A 1 482 ? 25.464 18.361 4.148 1.00 47.78 482 TYR A N 1
ATOM 3724 C CA . TYR A 1 482 ? 25.866 17.440 5.205 1.00 47.78 482 TYR A CA 1
ATOM 3725 C C . TYR A 1 482 ? 27.227 16.816 5.000 1.00 47.78 482 TYR A C 1
ATOM 3727 O O . TYR A 1 482 ? 27.749 16.231 5.948 1.00 47.78 482 TYR A O 1
ATOM 3735 N N . PHE A 1 483 ? 27.842 16.957 3.827 1.00 50.81 483 PHE A N 1
ATOM 3736 C CA . PHE A 1 483 ? 29.193 16.453 3.612 1.00 50.81 483 PHE A CA 1
ATOM 3737 C C . PHE A 1 483 ? 30.162 17.021 4.662 1.00 50.81 483 PHE A C 1
ATOM 3739 O O . PHE A 1 483 ? 30.896 16.285 5.325 1.00 50.81 483 PHE A O 1
ATOM 3746 N N . VAL A 1 484 ? 30.078 18.330 4.921 1.00 45.84 484 VAL A N 1
ATOM 3747 C CA . VAL A 1 484 ? 30.910 19.013 5.922 1.00 45.84 484 VAL A CA 1
ATOM 3748 C C . VAL A 1 484 ? 30.499 18.639 7.351 1.00 45.84 484 VAL A C 1
ATOM 3750 O O . VAL A 1 484 ? 31.367 18.428 8.198 1.00 45.84 484 VAL A O 1
ATOM 3753 N N . LEU A 1 485 ? 29.201 18.490 7.639 1.00 48.41 485 LEU A N 1
ATOM 3754 C CA . LEU A 1 485 ? 28.731 18.105 8.976 1.00 48.41 485 LEU A CA 1
ATOM 3755 C C . LEU A 1 485 ? 29.124 16.664 9.337 1.00 48.41 485 LEU A C 1
ATOM 3757 O O . LEU A 1 485 ? 29.570 16.418 10.458 1.00 48.41 485 LEU A O 1
ATOM 3761 N N . LYS A 1 486 ? 29.024 15.727 8.386 1.00 50.31 486 LYS A N 1
ATOM 3762 C CA . LYS A 1 486 ? 29.499 14.340 8.518 1.00 50.31 486 LYS A CA 1
ATOM 3763 C C . LYS A 1 486 ? 30.995 14.317 8.838 1.00 50.31 486 LYS A C 1
ATOM 3765 O O . LYS A 1 486 ? 31.405 13.615 9.762 1.00 50.31 486 LYS A O 1
ATOM 3770 N N . ILE A 1 487 ? 31.790 15.153 8.158 1.00 52.91 487 ILE A N 1
ATOM 3771 C CA . ILE A 1 487 ? 33.222 15.330 8.448 1.00 52.91 487 ILE A CA 1
ATOM 3772 C C . ILE A 1 487 ? 33.431 15.840 9.881 1.00 52.91 487 ILE A C 1
ATOM 3774 O O . ILE A 1 487 ? 34.228 15.269 10.628 1.00 52.91 487 ILE A O 1
ATOM 3778 N N . VAL A 1 488 ? 32.705 16.881 10.297 1.00 52.31 488 VAL A N 1
ATOM 3779 C CA . VAL A 1 488 ? 32.844 17.479 11.636 1.00 52.31 488 VAL A CA 1
ATOM 3780 C C . VAL A 1 488 ? 32.459 16.487 12.737 1.00 52.31 488 VAL A C 1
ATOM 3782 O O . VAL A 1 488 ? 33.210 16.326 13.699 1.00 52.31 488 VAL A O 1
ATOM 3785 N N . LEU A 1 489 ? 31.340 15.775 12.592 1.00 52.53 489 LEU A N 1
ATOM 3786 C CA . LEU A 1 489 ? 30.877 14.781 13.565 1.00 52.53 489 LEU A CA 1
ATOM 3787 C C . LEU A 1 489 ? 31.833 13.589 13.670 1.00 52.53 489 LEU A C 1
ATOM 3789 O O . LEU A 1 489 ? 32.149 13.164 14.783 1.00 52.53 489 LEU A O 1
ATOM 3793 N N . ALA A 1 490 ? 32.362 13.098 12.545 1.00 55.06 490 ALA A N 1
ATOM 3794 C CA . ALA A 1 490 ? 33.382 12.051 12.538 1.00 55.06 490 ALA A CA 1
ATOM 3795 C C . ALA A 1 490 ? 34.671 12.507 13.250 1.00 55.06 490 ALA A C 1
ATOM 3797 O O . ALA A 1 490 ? 35.231 11.767 14.064 1.00 55.06 490 ALA A O 1
ATOM 3798 N N . CYS A 1 491 ? 35.103 13.753 13.021 1.00 55.12 491 CYS A N 1
ATOM 3799 C CA . CYS A 1 491 ? 36.260 14.338 13.702 1.00 55.12 491 CYS A CA 1
ATOM 3800 C C . CYS A 1 491 ? 36.038 14.467 15.218 1.00 55.12 491 CYS A C 1
ATOM 3802 O O . CYS A 1 491 ? 36.919 14.113 16.005 1.00 55.12 491 CYS A O 1
ATOM 3804 N N . VAL A 1 492 ? 34.860 14.935 15.643 1.00 61.00 492 VAL A N 1
ATOM 3805 C CA . VAL A 1 492 ? 34.506 15.096 17.064 1.00 61.00 492 VAL A CA 1
ATOM 3806 C C . VAL A 1 492 ? 34.388 13.741 17.763 1.00 61.00 492 VAL A C 1
ATOM 3808 O O . VAL A 1 492 ? 34.934 13.571 18.854 1.00 61.00 492 VAL A O 1
ATOM 3811 N N . GLY A 1 493 ? 33.741 12.756 17.133 1.00 58.38 493 GLY A N 1
ATOM 3812 C CA . GLY A 1 493 ? 33.638 11.392 17.653 1.00 58.38 493 GLY A CA 1
ATOM 3813 C C . GLY A 1 493 ? 35.008 10.733 17.817 1.00 58.38 493 GLY A C 1
ATOM 3814 O O . GLY A 1 493 ? 35.307 10.182 18.878 1.00 58.38 493 GLY A O 1
ATOM 3815 N N . GLY A 1 494 ? 35.885 10.878 16.816 1.00 60.69 494 GLY A N 1
ATOM 3816 C CA . GLY A 1 494 ? 37.275 10.427 16.894 1.00 60.69 494 GLY A CA 1
ATOM 3817 C C . GLY A 1 494 ? 38.047 11.096 18.036 1.00 60.69 494 GLY A C 1
ATOM 3818 O O . GLY A 1 494 ? 38.706 10.415 18.824 1.00 60.69 494 GLY A O 1
ATOM 3819 N N . ALA A 1 495 ? 37.916 12.417 18.189 1.00 57.72 495 ALA A N 1
ATOM 3820 C CA . ALA A 1 495 ? 38.575 13.171 19.254 1.00 57.72 495 ALA A CA 1
ATOM 3821 C C . ALA A 1 495 ? 38.087 12.773 20.660 1.00 57.72 495 ALA A C 1
ATOM 3823 O O . ALA A 1 495 ? 38.904 12.622 21.571 1.00 57.72 495 ALA A O 1
ATOM 3824 N N . LEU A 1 496 ? 36.779 12.552 20.843 1.00 58.75 496 LEU A N 1
ATOM 3825 C CA . LEU A 1 496 ? 36.203 12.088 22.109 1.00 58.75 496 LEU A CA 1
ATOM 3826 C C . LEU A 1 496 ? 36.691 10.686 22.473 1.00 58.75 496 LEU A C 1
ATOM 3828 O O . LEU A 1 496 ? 37.041 10.447 23.626 1.00 58.75 496 LEU A O 1
ATOM 3832 N N . LEU A 1 497 ? 36.775 9.780 21.499 1.00 62.50 497 LEU A N 1
ATOM 3833 C CA . LEU A 1 497 ? 37.232 8.408 21.712 1.00 62.50 497 LEU A CA 1
ATOM 3834 C C . LEU A 1 497 ? 38.722 8.376 22.093 1.00 62.50 497 LEU A C 1
ATOM 3836 O O . LEU A 1 497 ? 39.097 7.725 23.070 1.00 62.50 497 LEU A O 1
ATOM 3840 N N . VAL A 1 498 ? 39.556 9.174 21.415 1.00 62.62 498 VAL A N 1
ATOM 3841 C CA . VAL A 1 498 ? 40.964 9.390 21.794 1.00 62.62 498 VAL A CA 1
ATOM 3842 C C . VAL A 1 498 ? 41.066 10.001 23.194 1.00 62.62 498 VAL A C 1
ATOM 3844 O O . VAL A 1 498 ? 41.839 9.515 24.021 1.00 62.62 498 VAL A O 1
ATOM 3847 N N . GLY A 1 499 ? 40.260 11.019 23.500 1.00 59.38 499 GLY A N 1
ATOM 3848 C CA . GLY A 1 499 ? 40.214 11.653 24.817 1.00 59.38 499 GLY A CA 1
ATOM 3849 C C . GLY A 1 499 ? 39.813 10.684 25.931 1.00 59.38 499 GLY A C 1
ATOM 3850 O O . GLY A 1 499 ? 40.433 10.685 26.993 1.00 59.38 499 GLY A O 1
ATOM 3851 N N . MET A 1 500 ? 38.835 9.809 25.685 1.00 60.69 500 MET A N 1
ATOM 3852 C CA . MET A 1 500 ? 38.357 8.806 26.640 1.00 60.69 500 MET A CA 1
ATOM 3853 C C . MET A 1 500 ? 39.424 7.744 26.916 1.00 60.69 500 MET A C 1
ATOM 3855 O O . MET A 1 500 ? 39.674 7.410 28.077 1.00 60.69 500 MET A O 1
ATOM 3859 N N . VAL A 1 501 ? 40.107 7.278 25.864 1.00 61.06 501 VAL A N 1
ATOM 3860 C CA . VAL A 1 501 ? 41.259 6.373 25.965 1.00 61.06 501 VAL A CA 1
ATOM 3861 C C . VAL A 1 501 ? 42.359 7.042 26.795 1.00 61.06 501 VAL A C 1
ATOM 3863 O O . VAL A 1 501 ? 42.745 6.516 27.839 1.00 61.06 501 VAL A O 1
ATOM 3866 N N . VAL A 1 502 ? 42.801 8.247 26.422 1.00 60.03 502 VAL A N 1
ATOM 3867 C CA . VAL A 1 502 ? 43.846 8.992 27.148 1.00 60.03 502 VAL A CA 1
ATOM 3868 C C . VAL A 1 502 ? 43.453 9.252 28.608 1.00 60.03 502 VAL A C 1
ATOM 3870 O O . VAL A 1 502 ? 44.272 9.036 29.501 1.00 60.03 502 VAL A O 1
ATOM 3873 N N . TYR A 1 503 ? 42.209 9.647 28.891 1.00 63.91 503 TYR A N 1
ATOM 3874 C CA . TYR A 1 503 ? 41.707 9.881 30.249 1.00 63.91 503 TYR A CA 1
ATOM 3875 C C . TYR A 1 503 ? 41.760 8.612 31.109 1.00 63.91 503 TYR A C 1
ATOM 3877 O O . TYR A 1 503 ? 42.295 8.647 32.221 1.00 63.91 503 TYR A O 1
ATOM 3885 N N . HIS A 1 504 ? 41.288 7.471 30.592 1.00 57.88 504 HIS A N 1
ATOM 3886 C CA . HIS A 1 504 ? 41.365 6.193 31.306 1.00 57.88 504 HIS A CA 1
ATOM 3887 C C . HIS A 1 504 ? 42.820 5.751 31.543 1.00 57.88 504 HIS A C 1
ATOM 3889 O O . HIS A 1 504 ? 43.137 5.234 32.616 1.00 57.88 504 HIS A O 1
ATOM 3895 N N . PHE A 1 505 ? 43.733 6.030 30.606 1.00 57.34 505 PHE A N 1
ATOM 3896 C CA . PHE A 1 505 ? 45.167 5.760 30.755 1.00 57.34 505 PHE A CA 1
ATOM 3897 C C . PHE A 1 505 ? 45.856 6.678 31.780 1.00 57.34 505 PHE A C 1
ATOM 3899 O O . PHE A 1 505 ? 46.680 6.211 32.572 1.00 57.34 505 PHE A O 1
ATOM 3906 N N . VAL A 1 506 ? 45.524 7.972 31.813 1.00 54.03 506 VAL A N 1
ATOM 3907 C CA . VAL A 1 506 ? 46.128 8.962 32.726 1.00 54.03 506 VAL A CA 1
ATOM 3908 C C . VAL A 1 506 ? 45.592 8.807 34.153 1.00 54.03 506 VAL A C 1
ATOM 3910 O O . VAL A 1 506 ? 46.371 8.798 35.111 1.00 54.03 506 VAL A O 1
ATOM 3913 N N . VAL A 1 507 ? 44.281 8.608 34.318 1.00 52.28 507 VAL A N 1
ATOM 3914 C CA . VAL A 1 507 ? 43.663 8.329 35.626 1.00 52.28 507 VAL A CA 1
ATOM 3915 C C . VAL A 1 507 ? 44.039 6.923 36.117 1.00 52.28 507 VAL A C 1
ATOM 3917 O O . VAL A 1 507 ? 44.339 6.742 37.301 1.00 52.28 507 VAL A O 1
ATOM 3920 N N . GLY A 1 508 ? 44.147 5.949 35.207 1.00 54.56 508 GLY A N 1
ATOM 3921 C CA . GLY A 1 508 ? 44.680 4.612 35.482 1.00 54.56 508 GLY A CA 1
ATOM 3922 C C . GLY A 1 508 ? 46.143 4.631 35.942 1.00 54.56 508 GLY A C 1
ATOM 3923 O O . GLY A 1 508 ? 46.489 3.959 36.915 1.00 54.56 508 GLY A O 1
ATOM 3924 N N . ARG A 1 509 ? 46.997 5.477 35.341 1.00 47.91 509 ARG A N 1
ATOM 3925 C CA . ARG A 1 509 ? 48.382 5.710 35.799 1.00 47.91 509 ARG A CA 1
ATOM 3926 C C . ARG A 1 509 ? 48.451 6.330 37.193 1.00 47.91 509 ARG A C 1
ATOM 3928 O O . ARG A 1 509 ? 49.305 5.922 37.978 1.00 47.91 509 ARG A O 1
ATOM 3935 N N . LYS A 1 510 ? 47.551 7.260 37.540 1.00 46.16 510 LYS A N 1
ATOM 3936 C CA . LYS A 1 510 ? 47.498 7.852 38.893 1.00 46.16 510 LYS A CA 1
ATOM 3937 C C . LYS A 1 510 ? 47.189 6.812 39.979 1.00 46.16 510 LYS A C 1
ATOM 3939 O O . LYS A 1 510 ? 47.789 6.879 41.046 1.00 46.16 510 LYS A O 1
ATOM 3944 N N . LYS A 1 511 ? 46.336 5.816 39.700 1.00 46.38 511 LYS A N 1
ATOM 3945 C CA . LYS A 1 511 ? 46.081 4.689 40.624 1.00 46.38 511 LYS A CA 1
ATOM 3946 C C . LYS A 1 511 ? 47.230 3.668 40.681 1.00 46.38 511 LYS A C 1
ATOM 3948 O O . LYS A 1 511 ? 47.384 2.985 41.689 1.00 46.38 511 LYS A O 1
ATOM 3953 N N . MET A 1 512 ? 48.056 3.579 39.636 1.00 43.34 512 MET A N 1
ATOM 3954 C CA . MET A 1 512 ? 49.210 2.668 39.563 1.00 43.34 512 MET A CA 1
ATOM 3955 C C . MET A 1 512 ? 50.486 3.233 40.206 1.00 43.34 512 MET A C 1
ATOM 3957 O O . MET A 1 512 ? 51.258 2.473 40.782 1.00 43.34 512 MET A O 1
ATOM 3961 N N . LEU A 1 513 ? 50.700 4.553 40.186 1.00 42.16 513 LEU A N 1
ATOM 3962 C CA . LEU A 1 513 ? 51.896 5.183 40.769 1.00 42.16 513 LEU A CA 1
ATOM 3963 C C . LEU A 1 513 ? 51.968 5.100 42.305 1.00 42.16 513 LEU A C 1
ATOM 3965 O O . LEU A 1 513 ? 53.058 5.207 42.857 1.00 42.16 513 LEU A O 1
ATOM 3969 N N . GLN A 1 514 ? 50.861 4.812 42.999 1.00 46.16 514 GLN A N 1
ATOM 3970 C CA . GLN A 1 514 ? 50.885 4.474 44.432 1.00 46.16 514 GLN A CA 1
ATOM 3971 C C . GLN A 1 514 ? 51.360 3.038 44.727 1.00 46.16 514 GLN A C 1
ATOM 3973 O O . GLN A 1 514 ? 51.558 2.697 45.890 1.00 46.16 514 GLN A O 1
ATOM 3978 N N . LYS A 1 515 ? 51.578 2.193 43.707 1.00 47.56 515 LYS A N 1
ATOM 3979 C CA . LYS A 1 515 ? 52.036 0.800 43.870 1.00 47.56 515 LYS A CA 1
ATOM 3980 C C . LYS A 1 515 ? 53.432 0.507 43.303 1.00 47.56 515 LYS A C 1
ATOM 3982 O O . LYS A 1 515 ? 53.866 -0.638 43.357 1.00 47.56 515 LYS A O 1
ATOM 3987 N N . VAL A 1 516 ? 54.175 1.503 42.813 1.00 46.31 516 VAL A N 1
ATOM 3988 C CA . VAL A 1 516 ? 55.500 1.292 42.188 1.00 46.31 516 VAL A CA 1
ATOM 3989 C C . VAL A 1 516 ? 56.626 1.890 43.039 1.00 46.31 516 VAL A C 1
ATOM 3991 O O . VAL A 1 516 ? 57.356 2.775 42.607 1.00 46.31 516 VAL A O 1
ATOM 3994 N N . GLN A 1 517 ? 56.790 1.380 44.263 1.00 45.28 517 GLN A N 1
ATOM 3995 C CA . GLN A 1 517 ? 58.047 1.518 45.021 1.00 45.28 517 GLN A CA 1
ATOM 3996 C C . GLN A 1 517 ? 58.865 0.218 45.089 1.00 45.28 517 GLN A C 1
ATOM 3998 O O . GLN A 1 517 ? 59.941 0.199 45.678 1.00 45.28 517 GLN A O 1
ATOM 4003 N N . GLN A 1 518 ? 58.422 -0.854 44.431 1.00 50.47 518 GLN A N 1
ATOM 4004 C CA . GLN A 1 518 ? 59.189 -2.092 44.298 1.00 50.47 518 GLN A CA 1
ATOM 4005 C C . GLN A 1 518 ? 58.916 -2.744 42.943 1.00 50.47 518 GLN A C 1
ATOM 4007 O O . GLN A 1 518 ? 57.931 -3.453 42.789 1.00 50.47 518 GLN A O 1
ATOM 4012 N N . ALA A 1 519 ? 59.782 -2.486 41.964 1.00 45.09 519 ALA A N 1
ATOM 4013 C CA . ALA A 1 519 ? 60.112 -3.421 40.882 1.00 45.09 519 ALA A CA 1
ATOM 4014 C C . ALA A 1 519 ? 61.173 -2.774 39.980 1.00 45.09 519 ALA A C 1
ATOM 4016 O O . ALA A 1 519 ? 60.867 -2.109 38.991 1.00 45.09 519 ALA A O 1
ATOM 4017 N N . ARG A 1 520 ? 62.447 -2.948 40.350 1.00 45.06 520 ARG A N 1
ATOM 4018 C CA . ARG A 1 520 ? 63.573 -2.795 39.424 1.00 45.06 520 ARG A CA 1
ATOM 4019 C C . ARG A 1 520 ? 63.662 -4.076 38.601 1.00 45.06 520 ARG A C 1
ATOM 4021 O O . ARG A 1 520 ? 63.824 -5.146 39.176 1.00 45.06 520 ARG A O 1
ATOM 4028 N N . GLY A 1 521 ? 63.625 -3.923 37.283 1.00 55.06 521 GLY A N 1
ATOM 4029 C CA . GLY A 1 521 ? 63.873 -4.989 36.318 1.00 55.06 521 GLY A CA 1
ATOM 4030 C C . GLY A 1 521 ? 62.598 -5.448 35.632 1.00 55.06 521 GLY A C 1
ATOM 4031 O O . GLY A 1 521 ? 61.907 -6.309 36.151 1.00 55.06 521 GLY A O 1
ATOM 4032 N N . ASP A 1 522 ? 62.305 -4.888 34.457 1.00 47.34 522 ASP A N 1
ATOM 4033 C CA . ASP A 1 522 ? 61.605 -5.652 33.428 1.00 47.34 522 ASP A CA 1
ATOM 4034 C C . ASP A 1 522 ? 61.801 -5.064 32.027 1.00 47.34 522 ASP A C 1
ATOM 4036 O O . ASP A 1 522 ? 61.982 -3.860 31.852 1.00 47.34 522 ASP A O 1
ATOM 4040 N N . LYS A 1 523 ? 61.804 -5.988 31.063 1.00 52.34 523 LYS A N 1
ATOM 4041 C CA . LYS A 1 523 ? 62.189 -5.900 29.643 1.00 52.34 523 LYS A CA 1
ATOM 4042 C C . LYS A 1 523 ? 61.537 -4.738 28.862 1.00 52.34 523 LYS A C 1
ATOM 4044 O O . LYS A 1 523 ? 60.434 -4.324 29.212 1.00 52.34 523 LYS A O 1
ATOM 4049 N N . PRO A 1 524 ? 62.161 -4.268 27.758 1.00 49.22 524 PRO A N 1
ATOM 4050 C CA . PRO A 1 524 ? 61.783 -3.018 27.088 1.00 49.22 524 PRO A CA 1
ATOM 4051 C C . PRO A 1 524 ? 60.478 -3.053 26.275 1.00 49.22 524 PRO A C 1
ATOM 4053 O O . PRO A 1 524 ? 60.134 -2.036 25.692 1.00 49.22 524 PRO A O 1
ATOM 4056 N N . PHE A 1 525 ? 59.733 -4.159 26.242 1.00 47.03 525 PHE A N 1
ATOM 4057 C CA . PHE A 1 525 ? 58.399 -4.201 25.637 1.00 47.03 525 PHE A CA 1
ATOM 4058 C C . PHE A 1 525 ? 57.506 -5.134 26.448 1.00 47.03 525 PHE A C 1
ATOM 4060 O O . PHE A 1 525 ? 57.731 -6.348 26.482 1.00 47.03 525 PHE A O 1
ATOM 4067 N N . LYS A 1 526 ? 56.505 -4.577 27.136 1.00 60.50 526 LYS A N 1
ATOM 4068 C CA . LYS A 1 526 ? 55.493 -5.369 27.844 1.00 60.50 526 LYS A CA 1
ATOM 4069 C C . LYS A 1 526 ? 54.344 -5.663 26.884 1.00 60.50 526 LYS A C 1
ATOM 4071 O O . LYS A 1 526 ? 54.050 -4.872 25.996 1.00 60.50 526 LYS A O 1
ATOM 4076 N N . LEU A 1 527 ? 53.642 -6.777 27.098 1.00 51.72 527 LEU A N 1
ATOM 4077 C CA . LEU A 1 527 ? 52.449 -7.171 26.327 1.00 51.72 527 LEU A CA 1
ATOM 4078 C C . LEU A 1 527 ? 51.413 -6.026 26.212 1.00 51.72 527 LEU A C 1
ATOM 4080 O O . LEU A 1 527 ? 50.689 -5.936 25.227 1.00 51.72 527 LEU A O 1
ATOM 4084 N N . MET A 1 528 ? 51.393 -5.113 27.192 1.00 50.94 528 MET A N 1
ATOM 4085 C CA . MET A 1 528 ? 50.568 -3.901 27.182 1.00 50.94 528 MET A CA 1
ATOM 4086 C C . MET A 1 528 ? 50.939 -2.890 26.089 1.00 50.94 528 MET A C 1
ATOM 4088 O O . MET A 1 528 ? 50.034 -2.267 25.546 1.00 50.94 528 MET A O 1
ATOM 4092 N N . ASP A 1 529 ? 52.218 -2.735 25.737 1.00 50.50 529 ASP A N 1
ATOM 4093 C CA . ASP A 1 529 ? 52.644 -1.802 24.684 1.00 50.50 529 ASP A CA 1
ATOM 4094 C C . ASP A 1 529 ? 52.139 -2.289 23.315 1.00 50.50 529 ASP A C 1
ATOM 4096 O O . ASP A 1 529 ? 51.631 -1.509 22.514 1.00 50.50 529 ASP A O 1
ATOM 4100 N N . VAL A 1 530 ? 52.146 -3.610 23.095 1.00 55.50 530 VAL A N 1
ATOM 4101 C CA . VAL A 1 530 ? 51.593 -4.257 21.891 1.00 55.50 530 VAL A CA 1
ATOM 4102 C C . VAL A 1 530 ? 50.083 -4.026 21.764 1.00 55.50 530 VAL A C 1
ATOM 4104 O O . VAL A 1 530 ? 49.597 -3.778 20.663 1.00 55.50 530 VAL A O 1
ATOM 4107 N N . MET A 1 531 ? 49.334 -4.042 22.874 1.00 52.88 531 MET A N 1
ATOM 4108 C CA . MET A 1 531 ? 47.890 -3.764 22.846 1.00 52.88 531 MET A CA 1
ATOM 4109 C C . MET A 1 531 ? 47.572 -2.293 22.546 1.00 52.88 531 MET A C 1
ATOM 4111 O O . MET A 1 531 ? 46.557 -2.015 21.912 1.00 52.88 531 MET A O 1
ATOM 4115 N N . VAL A 1 532 ? 48.440 -1.356 22.947 1.00 52.62 532 VAL A N 1
ATOM 4116 C CA . VAL A 1 532 ? 48.305 0.069 22.600 1.00 52.62 532 VAL A CA 1
ATOM 4117 C C . VAL A 1 532 ? 48.540 0.284 21.108 1.00 52.62 532 VAL A C 1
ATOM 4119 O O . VAL A 1 532 ? 47.732 0.946 20.461 1.00 52.62 532 VAL A O 1
ATOM 4122 N N . TYR A 1 533 ? 49.584 -0.324 20.538 1.00 57.16 533 TYR A N 1
ATOM 4123 C CA . TYR A 1 533 ? 49.813 -0.258 19.094 1.00 57.16 533 TYR A CA 1
ATOM 4124 C C . TYR A 1 533 ? 48.681 -0.924 18.304 1.00 57.16 533 TYR A C 1
ATOM 4126 O O . TYR A 1 533 ? 48.232 -0.348 17.321 1.00 57.16 533 TYR A O 1
ATOM 4134 N N . LEU A 1 534 ? 48.145 -2.060 18.765 1.00 58.38 534 LEU A N 1
ATOM 4135 C CA . LEU A 1 534 ? 46.952 -2.683 18.174 1.00 58.38 534 LEU A CA 1
ATOM 4136 C C . LEU A 1 534 ? 45.716 -1.781 18.257 1.00 58.38 534 LEU A C 1
ATOM 4138 O O . LEU A 1 534 ? 44.971 -1.703 17.289 1.00 58.38 534 LEU A O 1
ATOM 4142 N N . GLY A 1 535 ? 45.507 -1.076 19.372 1.00 57.25 535 GLY A N 1
ATOM 4143 C CA . GLY A 1 535 ? 44.404 -0.124 19.528 1.00 57.25 535 GLY A CA 1
ATOM 4144 C C . GLY A 1 535 ? 44.528 1.088 18.603 1.00 57.25 535 GLY A C 1
ATOM 4145 O O . GLY A 1 535 ? 43.551 1.472 17.969 1.00 57.25 535 GLY A O 1
ATOM 4146 N N . VAL A 1 536 ? 45.731 1.654 18.463 1.00 59.53 536 VAL A N 1
ATOM 4147 C CA . VAL A 1 536 ? 46.006 2.750 17.517 1.00 59.53 536 VAL A CA 1
ATOM 4148 C C . VAL A 1 536 ? 45.852 2.274 16.075 1.00 59.53 536 VAL A C 1
ATOM 4150 O O . VAL A 1 536 ? 45.230 2.967 15.280 1.00 59.53 536 VAL A O 1
ATOM 4153 N N . VAL A 1 537 ? 46.340 1.077 15.743 1.00 60.81 537 VAL A N 1
ATOM 4154 C CA . VAL A 1 537 ? 46.130 0.453 14.430 1.00 60.81 537 VAL A CA 1
ATOM 4155 C C . VAL A 1 537 ? 44.644 0.228 14.171 1.00 60.81 537 VAL A C 1
ATOM 4157 O O . VAL A 1 537 ? 44.193 0.501 13.071 1.00 60.81 537 VAL A O 1
ATOM 4160 N N . LEU A 1 538 ? 43.859 -0.184 15.167 1.00 59.78 538 LEU A N 1
ATOM 4161 C CA . LEU A 1 538 ? 42.419 -0.390 15.014 1.00 59.78 538 LEU A CA 1
ATOM 4162 C C . LEU A 1 538 ? 41.663 0.935 14.840 1.00 59.78 538 LEU A C 1
ATOM 4164 O O . LEU A 1 538 ? 40.751 0.996 14.030 1.00 59.78 538 LEU A O 1
ATOM 4168 N N . VAL A 1 539 ? 42.077 2.012 15.515 1.00 59.06 539 VAL A N 1
ATOM 4169 C CA . VAL A 1 539 ? 41.546 3.369 15.285 1.00 59.06 539 VAL A CA 1
ATOM 4170 C C . VAL A 1 539 ? 41.942 3.893 13.906 1.00 59.06 539 VAL A C 1
ATOM 4172 O O . VAL A 1 539 ? 41.106 4.474 13.226 1.00 59.06 539 VAL A O 1
ATOM 4175 N N . ILE A 1 540 ? 43.180 3.660 13.464 1.00 61.03 540 ILE A N 1
ATOM 4176 C CA . ILE A 1 540 ? 43.627 4.003 12.109 1.00 61.03 540 ILE A CA 1
ATOM 4177 C C . ILE A 1 540 ? 42.850 3.189 11.078 1.00 61.03 540 ILE A C 1
ATOM 4179 O O . ILE A 1 540 ? 42.441 3.770 10.089 1.00 61.03 540 ILE A O 1
ATOM 4183 N N . ILE A 1 541 ? 42.598 1.897 11.312 1.00 58.06 541 ILE A N 1
ATOM 4184 C CA . ILE A 1 541 ? 41.772 1.047 10.445 1.00 58.06 541 ILE A CA 1
ATOM 4185 C C . ILE A 1 541 ? 40.342 1.567 10.416 1.00 58.06 541 ILE A C 1
ATOM 4187 O O . ILE A 1 541 ? 39.817 1.697 9.328 1.00 58.06 541 ILE A O 1
ATOM 4191 N N . VAL A 1 542 ? 39.739 1.911 11.560 1.00 55.62 542 VAL A N 1
ATOM 4192 C CA . VAL A 1 542 ? 38.375 2.462 11.627 1.00 55.62 542 VAL A CA 1
ATOM 4193 C C . VAL A 1 542 ? 38.292 3.804 10.900 1.00 55.62 542 VAL A C 1
ATOM 4195 O O . VAL A 1 542 ? 37.390 3.999 10.093 1.00 55.62 542 VAL A O 1
ATOM 4198 N N . LEU A 1 543 ? 39.254 4.703 11.121 1.00 52.44 543 LEU A N 1
ATOM 4199 C CA . LEU A 1 543 ? 39.352 5.969 10.397 1.00 52.44 543 LEU A CA 1
ATOM 4200 C C . LEU A 1 543 ? 39.561 5.714 8.901 1.00 52.44 543 LEU A C 1
ATOM 4202 O O . LEU A 1 543 ? 38.818 6.258 8.102 1.00 52.44 543 LEU A O 1
ATOM 4206 N N . PHE A 1 544 ? 40.480 4.835 8.501 1.00 48.41 544 PHE A N 1
ATOM 4207 C CA . PHE A 1 544 ? 40.669 4.469 7.096 1.00 48.41 544 PHE A CA 1
ATOM 4208 C C . PHE A 1 544 ? 39.426 3.807 6.502 1.00 48.41 544 PHE A C 1
ATOM 4210 O O . PHE A 1 544 ? 39.095 4.105 5.373 1.00 48.41 544 PHE A O 1
ATOM 4217 N N . SER A 1 545 ? 38.687 2.975 7.227 1.00 47.88 545 SER A N 1
ATOM 4218 C CA . SER A 1 545 ? 37.440 2.385 6.736 1.00 47.88 545 SER A CA 1
ATOM 4219 C C . SER A 1 545 ? 36.279 3.373 6.706 1.00 47.88 545 SER A C 1
ATOM 4221 O O . SER A 1 545 ? 35.293 3.073 6.070 1.00 47.88 545 SER A O 1
ATOM 4223 N N . VAL A 1 546 ? 36.372 4.531 7.366 1.00 49.22 546 VAL A N 1
ATOM 4224 C CA . VAL A 1 546 ? 35.384 5.622 7.262 1.00 49.22 546 VAL A CA 1
ATOM 4225 C C . VAL A 1 546 ? 35.803 6.652 6.200 1.00 49.22 546 VAL A C 1
ATOM 4227 O O . VAL A 1 546 ? 34.950 7.260 5.568 1.00 49.22 546 VAL A O 1
ATOM 4230 N N . PHE A 1 547 ? 37.110 6.839 5.977 1.00 42.41 547 PHE A N 1
ATOM 4231 C CA . PHE A 1 547 ? 37.682 7.745 4.970 1.00 42.41 547 PHE A CA 1
ATOM 4232 C C . PHE A 1 547 ? 37.893 7.089 3.589 1.00 42.41 547 PHE A C 1
ATOM 4234 O O . PHE A 1 547 ? 37.938 7.801 2.593 1.00 42.41 547 PHE A O 1
ATOM 4241 N N . PHE A 1 548 ? 38.051 5.762 3.528 1.00 41.81 548 PHE A N 1
ATOM 4242 C CA . PHE A 1 548 ? 38.328 4.962 2.321 1.00 41.81 548 PHE A CA 1
ATOM 4243 C C . PHE A 1 548 ? 37.336 3.819 2.098 1.00 41.81 548 PHE A C 1
ATOM 4245 O O . PHE A 1 548 ? 37.512 3.049 1.152 1.00 41.81 548 PHE A O 1
ATOM 4252 N N . THR A 1 549 ? 36.236 3.741 2.852 1.00 39.88 549 THR A N 1
ATOM 4253 C CA . THR A 1 549 ? 34.995 3.428 2.141 1.00 39.88 549 THR A CA 1
ATOM 4254 C C . THR A 1 549 ? 34.711 4.644 1.269 1.00 39.88 549 THR A C 1
ATOM 4256 O O . THR A 1 549 ? 33.906 5.504 1.616 1.00 39.88 549 THR A O 1
ATOM 4259 N N . GLU A 1 550 ? 35.389 4.726 0.119 1.00 38.38 550 GLU A N 1
ATOM 4260 C CA . GLU A 1 550 ? 34.627 5.069 -1.068 1.00 38.38 550 GLU A CA 1
ATOM 4261 C C . GLU A 1 550 ? 33.402 4.149 -0.955 1.00 38.38 550 GLU A C 1
ATOM 4263 O O . GLU A 1 550 ? 33.527 2.926 -1.053 1.00 38.38 550 GLU A O 1
ATOM 4268 N N . GLU A 1 551 ? 32.215 4.709 -0.704 1.00 43.56 551 GLU A N 1
ATOM 4269 C CA . GLU A 1 551 ? 31.122 4.289 -1.567 1.00 43.56 551 GLU A CA 1
ATOM 4270 C C . GLU A 1 551 ? 31.768 4.330 -2.948 1.00 43.56 551 GLU A C 1
ATOM 4272 O O . GLU A 1 551 ? 32.062 5.409 -3.466 1.00 43.56 551 GLU A O 1
ATOM 4277 N N . GLN A 1 552 ? 32.162 3.168 -3.480 1.00 44.31 552 GLN A N 1
ATOM 4278 C CA . GLN A 1 552 ? 32.278 3.059 -4.913 1.00 44.31 552 GLN A CA 1
ATOM 4279 C C . GLN A 1 552 ? 30.869 3.401 -5.349 1.00 44.31 552 GLN A C 1
ATOM 4281 O O . GLN A 1 552 ? 29.979 2.560 -5.260 1.00 44.31 552 GLN A O 1
ATOM 4286 N N . SER A 1 553 ? 30.634 4.678 -5.640 1.00 52.50 553 SER A N 1
ATOM 4287 C CA . SER A 1 553 ? 29.378 5.131 -6.179 1.00 52.50 553 SER A CA 1
ATOM 4288 C C . SER A 1 553 ? 29.356 4.512 -7.560 1.00 52.50 553 SER A C 1
ATOM 4290 O O . SER A 1 553 ? 29.916 5.029 -8.530 1.00 52.50 553 SER A O 1
ATOM 4292 N N . SER A 1 554 ? 28.816 3.297 -7.610 1.00 66.69 554 SER A N 1
ATOM 4293 C CA . SER A 1 554 ? 28.381 2.697 -8.843 1.00 66.69 554 SER A CA 1
ATOM 4294 C C . SER A 1 554 ? 27.453 3.713 -9.479 1.00 66.69 554 SER A C 1
ATOM 4296 O O . SER A 1 554 ? 26.527 4.234 -8.850 1.00 66.69 554 SER A O 1
ATOM 4298 N N . TRP A 1 555 ? 27.780 4.077 -10.709 1.00 78.19 555 TRP A N 1
ATOM 4299 C CA . TRP A 1 555 ? 26.962 5.005 -11.459 1.00 78.19 555 TRP A CA 1
ATOM 4300 C C . TRP A 1 555 ? 25.589 4.372 -11.687 1.00 78.19 555 TRP A C 1
ATOM 4302 O O . TRP A 1 555 ? 25.470 3.164 -11.896 1.00 78.19 555 TRP A O 1
ATOM 4312 N N . LYS A 1 556 ? 24.533 5.177 -11.618 1.00 78.12 556 LYS A N 1
ATOM 4313 C CA . LYS A 1 556 ? 23.148 4.703 -11.776 1.00 78.12 556 LYS A CA 1
ATOM 4314 C C . LYS A 1 556 ? 22.630 4.970 -13.177 1.00 78.12 556 LYS A C 1
ATOM 4316 O O . LYS A 1 556 ? 21.732 4.277 -13.658 1.00 78.12 556 LYS A O 1
ATOM 4321 N N . THR A 1 557 ? 23.200 5.976 -13.825 1.00 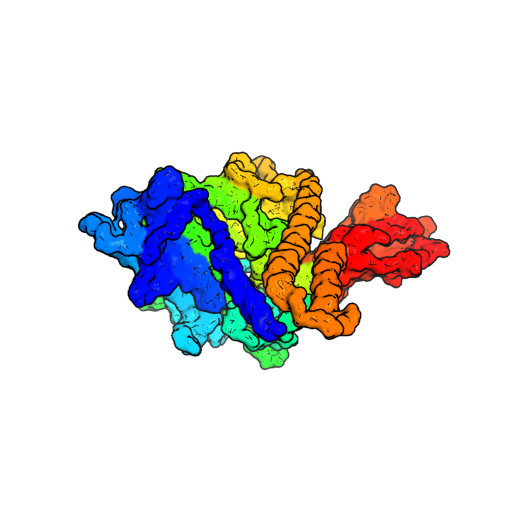84.25 557 THR A N 1
ATOM 4322 C CA . THR A 1 557 ? 22.778 6.461 -15.130 1.00 84.25 557 THR A CA 1
ATOM 4323 C C . THR A 1 557 ? 23.967 6.607 -16.067 1.00 84.25 557 THR A C 1
ATOM 4325 O O . THR A 1 557 ? 25.070 6.960 -15.650 1.00 84.25 557 THR A O 1
ATOM 4328 N N . LEU A 1 558 ? 23.752 6.315 -17.345 1.00 90.25 558 LEU A N 1
ATOM 4329 C CA . LEU A 1 558 ? 24.736 6.518 -18.396 1.00 90.25 558 LEU A CA 1
ATOM 4330 C C . LEU A 1 558 ? 24.098 7.262 -19.547 1.00 90.25 558 LEU A C 1
ATOM 4332 O O . LEU A 1 558 ? 23.074 6.856 -20.093 1.00 90.25 558 LEU A O 1
ATOM 4336 N N . GLU A 1 559 ? 24.750 8.343 -19.925 1.00 90.94 559 GLU A N 1
ATOM 4337 C CA . GLU A 1 559 ? 24.371 9.201 -21.021 1.00 90.94 559 GLU A CA 1
ATOM 4338 C C . GLU A 1 559 ? 25.410 9.088 -22.133 1.00 90.94 559 GLU A C 1
ATOM 4340 O O . GLU A 1 559 ? 26.616 9.065 -21.886 1.00 90.94 559 GLU A O 1
ATOM 4345 N N . VAL A 1 560 ? 24.949 9.030 -23.377 1.00 90.69 560 VAL A N 1
ATOM 4346 C CA . VAL A 1 560 ? 25.794 9.177 -24.558 1.00 90.69 560 VAL A CA 1
ATOM 4347 C C . VAL A 1 560 ? 25.344 10.422 -25.293 1.00 90.69 560 VAL A C 1
ATOM 4349 O O . VAL A 1 560 ? 24.199 10.505 -25.743 1.00 90.69 560 VAL A O 1
ATOM 4352 N N . VAL A 1 561 ? 26.257 11.376 -25.427 1.00 90.06 561 VAL A N 1
ATOM 4353 C CA . VAL A 1 561 ? 26.041 12.644 -26.119 1.00 90.06 561 VAL A CA 1
ATOM 4354 C C . VAL A 1 561 ? 26.935 12.741 -27.348 1.00 90.06 561 VAL A C 1
ATOM 4356 O O . VAL A 1 561 ? 28.047 12.201 -27.385 1.00 90.06 561 VAL A O 1
ATOM 4359 N N . ASP A 1 562 ? 26.455 13.456 -28.355 1.00 86.25 562 ASP A N 1
ATOM 4360 C CA . ASP A 1 562 ? 27.300 13.942 -29.437 1.00 86.25 562 ASP A CA 1
ATOM 4361 C C . ASP A 1 562 ? 28.101 15.148 -28.927 1.00 86.25 562 ASP A C 1
ATOM 4363 O O . ASP A 1 562 ? 27.544 16.196 -28.605 1.00 86.25 562 ASP A O 1
ATOM 4367 N N . ASP A 1 563 ? 29.420 14.999 -28.836 1.00 83.56 563 ASP A N 1
ATOM 4368 C CA . ASP A 1 563 ? 30.333 15.994 -28.261 1.00 83.56 563 ASP A CA 1
ATOM 4369 C C . ASP A 1 563 ? 30.395 17.292 -29.089 1.00 83.56 563 ASP A C 1
ATOM 4371 O O . ASP A 1 563 ? 30.807 18.335 -28.587 1.00 83.56 563 ASP A O 1
ATOM 4375 N N . GLN A 1 564 ? 29.969 17.264 -30.359 1.00 82.12 564 GLN A N 1
ATOM 4376 C CA . GLN A 1 564 ? 29.948 18.455 -31.208 1.00 82.12 564 GLN A CA 1
ATOM 4377 C C . GLN A 1 564 ? 28.691 19.302 -31.007 1.00 82.12 564 GLN A C 1
ATOM 4379 O O . GLN A 1 564 ? 28.785 20.530 -30.986 1.00 82.12 564 GLN A O 1
ATOM 4384 N N . SER A 1 565 ? 27.521 18.667 -30.943 1.00 80.69 565 SER A N 1
ATOM 4385 C CA . SER A 1 565 ? 26.237 19.367 -30.812 1.00 80.69 565 SER A CA 1
ATOM 4386 C C . SER A 1 565 ? 25.796 19.527 -29.358 1.00 80.69 565 SER A C 1
ATOM 4388 O O . SER A 1 565 ? 24.968 20.388 -29.072 1.00 80.69 565 SER A O 1
ATOM 4390 N N . GLY A 1 566 ? 26.343 18.722 -28.444 1.00 80.38 566 GLY A N 1
ATOM 4391 C CA . GLY A 1 566 ? 25.854 18.583 -27.073 1.00 80.38 566 GLY A CA 1
ATOM 4392 C C . GLY A 1 566 ? 24.531 17.819 -26.988 1.00 80.38 566 GLY A C 1
ATOM 4393 O O . GLY A 1 566 ? 23.906 17.797 -25.932 1.00 80.38 566 GLY A O 1
ATOM 4394 N N . GLU A 1 567 ? 24.075 17.223 -28.092 1.00 82.12 567 GLU A N 1
ATOM 4395 C CA . GLU A 1 567 ? 22.797 16.525 -28.149 1.00 82.12 567 GLU A CA 1
ATOM 4396 C C . GLU A 1 567 ? 22.893 15.148 -27.483 1.00 82.12 567 GLU A C 1
ATOM 4398 O O . GLU A 1 567 ? 23.767 14.345 -27.817 1.00 82.12 567 GLU A O 1
ATOM 4403 N N . GLN A 1 568 ? 21.962 14.851 -26.575 1.00 87.06 568 GLN A N 1
ATOM 4404 C CA . GLN A 1 568 ? 21.819 13.521 -25.992 1.00 87.06 568 GLN A CA 1
ATOM 4405 C C . GLN A 1 568 ? 21.308 12.540 -27.053 1.00 87.06 568 GLN A C 1
ATOM 4407 O O . GLN A 1 568 ? 20.233 12.720 -27.631 1.00 87.06 568 GLN A O 1
ATOM 4412 N N . LEU A 1 569 ? 22.085 11.489 -27.300 1.00 87.31 569 LEU A N 1
ATOM 4413 C CA . LEU A 1 569 ? 21.773 10.430 -28.258 1.00 87.31 569 LEU A CA 1
ATOM 4414 C C . LEU A 1 569 ? 21.110 9.236 -27.576 1.00 87.31 569 LEU A C 1
ATOM 4416 O O . LEU A 1 569 ? 20.163 8.655 -28.105 1.00 87.31 569 LEU A O 1
ATOM 4420 N N . PHE A 1 570 ? 21.610 8.868 -26.400 1.00 90.81 570 PHE A N 1
ATOM 4421 C CA . PHE A 1 570 ? 21.133 7.722 -25.642 1.00 90.81 570 PHE A CA 1
ATOM 4422 C C . PHE A 1 570 ? 21.253 7.989 -24.151 1.00 90.81 570 PHE A C 1
ATOM 4424 O O . PHE A 1 570 ? 22.199 8.627 -23.697 1.00 90.81 570 PHE A O 1
ATOM 4431 N N . PHE A 1 571 ? 20.304 7.460 -23.395 1.00 87.75 571 PHE A N 1
ATOM 4432 C CA . PHE A 1 571 ? 20.339 7.477 -21.946 1.00 87.75 571 PHE A CA 1
ATOM 4433 C C . PHE A 1 571 ? 19.909 6.109 -21.425 1.00 87.75 571 PHE A C 1
ATOM 4435 O O . PHE A 1 571 ? 18.949 5.522 -21.927 1.00 87.75 571 PHE A O 1
ATOM 4442 N N . TYR A 1 572 ? 20.572 5.634 -20.379 1.00 86.56 572 TYR A N 1
ATOM 4443 C CA . TYR A 1 572 ? 20.269 4.386 -19.698 1.00 86.56 572 TYR A CA 1
ATOM 4444 C C . TYR A 1 572 ? 20.251 4.579 -18.185 1.00 86.56 572 TYR A C 1
ATOM 4446 O O . TYR A 1 572 ? 21.212 5.107 -17.635 1.00 86.56 572 TYR A O 1
ATOM 4454 N N . ASN A 1 573 ? 19.197 4.119 -17.508 1.00 80.94 573 ASN A N 1
ATOM 4455 C CA . ASN A 1 573 ? 19.186 3.983 -16.051 1.00 80.94 573 ASN A CA 1
ATOM 4456 C C . ASN A 1 573 ? 19.366 2.503 -15.730 1.00 80.94 573 ASN A C 1
ATOM 4458 O O . ASN A 1 573 ? 18.468 1.694 -15.971 1.00 80.94 573 ASN A O 1
ATOM 4462 N N . VAL A 1 574 ? 20.529 2.155 -15.185 1.00 78.12 574 VAL A N 1
ATOM 4463 C CA . VAL A 1 574 ? 20.866 0.770 -14.844 1.00 78.12 574 VAL A CA 1
ATOM 4464 C C . VAL A 1 574 ? 19.952 0.243 -13.748 1.00 78.12 574 VAL A C 1
ATOM 4466 O O . VAL A 1 574 ? 19.516 -0.902 -13.827 1.00 78.12 574 VAL A O 1
ATOM 4469 N N . VAL A 1 575 ? 19.622 1.092 -12.770 1.00 69.56 575 VAL A N 1
ATOM 4470 C CA . VAL A 1 575 ? 18.795 0.726 -11.613 1.00 69.56 575 VAL A CA 1
ATOM 4471 C C . VAL A 1 575 ? 17.376 0.380 -12.034 1.00 69.56 575 VAL A C 1
ATOM 4473 O O . VAL A 1 575 ? 16.759 -0.470 -11.415 1.00 69.56 575 VAL A O 1
ATOM 4476 N N . ARG A 1 576 ? 16.857 1.008 -13.090 1.00 67.19 576 ARG A N 1
ATOM 4477 C CA . ARG A 1 576 ? 15.500 0.748 -13.597 1.00 67.19 576 ARG A CA 1
ATOM 4478 C C . ARG A 1 576 ? 15.466 -0.177 -14.811 1.00 67.19 576 ARG A C 1
ATOM 4480 O O . ARG A 1 576 ? 14.389 -0.559 -15.248 1.00 67.19 576 ARG A O 1
ATOM 4487 N N . ASN A 1 577 ? 16.627 -0.534 -15.366 1.00 73.12 577 ASN A N 1
ATOM 4488 C CA . ASN A 1 577 ? 16.758 -1.284 -16.620 1.00 73.12 577 ASN A CA 1
ATOM 4489 C C . ASN A 1 577 ? 15.920 -0.704 -17.780 1.00 73.12 577 ASN A C 1
ATOM 4491 O O . ASN A 1 577 ? 15.370 -1.421 -18.615 1.00 73.12 577 ASN A O 1
ATOM 4495 N N . GLU A 1 578 ? 15.818 0.614 -17.835 1.00 75.56 578 GLU A N 1
ATOM 4496 C CA . GLU A 1 578 ? 15.088 1.342 -18.869 1.00 75.56 578 GLU A CA 1
ATOM 4497 C C . GLU A 1 578 ? 16.105 2.116 -19.720 1.00 75.56 578 GLU A C 1
ATOM 4499 O O . GLU A 1 578 ? 17.176 2.469 -19.227 1.00 75.56 578 GLU A O 1
ATOM 4504 N N . TYR A 1 579 ? 15.807 2.394 -20.993 1.00 84.12 579 TYR A N 1
ATOM 4505 C CA . TYR A 1 579 ? 16.647 3.235 -21.855 1.00 84.12 579 TYR A CA 1
ATOM 4506 C C . TYR A 1 579 ? 15.817 4.158 -22.748 1.00 84.12 579 TYR A C 1
ATOM 4508 O O . TYR A 1 579 ? 14.664 3.873 -23.072 1.00 84.12 579 TYR A O 1
ATOM 4516 N N . LYS A 1 580 ? 16.427 5.262 -23.186 1.00 84.12 580 LYS A N 1
ATOM 4517 C CA . LYS A 1 580 ? 15.882 6.170 -24.200 1.00 84.12 580 LYS A CA 1
ATOM 4518 C C . LYS A 1 580 ? 16.874 6.355 -25.334 1.00 84.12 580 LYS A C 1
ATOM 4520 O O . LYS A 1 580 ? 18.076 6.471 -25.111 1.00 84.12 580 LYS A O 1
ATOM 4525 N N . ILE A 1 581 ? 16.337 6.416 -26.548 1.00 86.69 581 ILE A N 1
ATOM 4526 C CA . ILE A 1 581 ? 17.077 6.701 -27.774 1.00 86.69 581 ILE A CA 1
ATOM 4527 C C . ILE A 1 581 ? 16.511 7.982 -28.380 1.00 86.69 581 ILE A C 1
ATOM 4529 O O . ILE A 1 581 ? 15.297 8.103 -28.544 1.00 86.69 581 ILE A O 1
ATOM 4533 N N . ASN A 1 582 ? 17.381 8.908 -28.773 1.00 84.19 582 ASN A N 1
ATOM 4534 C CA . ASN A 1 582 ? 16.992 10.056 -29.578 1.00 84.19 582 ASN A CA 1
ATOM 4535 C C . ASN A 1 582 ? 17.001 9.685 -31.070 1.00 84.19 582 ASN A C 1
ATOM 4537 O O . ASN A 1 582 ? 18.014 9.791 -31.764 1.00 84.19 582 ASN A O 1
ATOM 4541 N N . THR A 1 583 ? 15.852 9.235 -31.574 1.00 80.31 583 THR A N 1
ATOM 4542 C CA . THR A 1 583 ? 15.680 8.846 -32.985 1.00 80.31 583 THR A CA 1
ATOM 4543 C C . THR A 1 583 ? 15.525 10.036 -33.936 1.00 80.31 583 THR A C 1
ATOM 4545 O O . THR A 1 583 ? 15.602 9.850 -35.145 1.00 80.31 583 THR A O 1
ATOM 4548 N N . ALA A 1 584 ? 15.290 11.243 -33.414 1.00 77.69 584 ALA A N 1
ATOM 4549 C CA . ALA A 1 584 ? 15.095 12.472 -34.188 1.00 77.69 584 ALA A CA 1
ATOM 4550 C C . ALA A 1 584 ? 16.313 13.408 -34.099 1.00 77.69 584 ALA A C 1
ATOM 4552 O O . ALA A 1 584 ? 16.176 14.625 -34.220 1.00 77.69 584 ALA A O 1
ATOM 4553 N N . ASN A 1 585 ? 17.493 12.835 -33.861 1.00 82.31 585 ASN A N 1
ATOM 4554 C CA . ASN A 1 585 ? 18.697 13.603 -33.601 1.00 82.31 585 ASN A CA 1
ATOM 4555 C C . ASN A 1 585 ? 19.170 14.397 -34.830 1.00 82.31 585 ASN A C 1
ATOM 4557 O O . ASN A 1 585 ? 19.015 13.979 -35.981 1.00 82.31 585 ASN A O 1
ATOM 4561 N N . SER A 1 586 ? 19.793 15.544 -34.571 1.00 74.38 586 SER A N 1
ATOM 4562 C CA . SER A 1 586 ? 20.221 16.505 -35.594 1.00 74.38 586 SER A CA 1
ATOM 4563 C C . SER A 1 586 ? 21.357 16.001 -36.495 1.00 74.38 586 SER A C 1
ATOM 4565 O O . SER A 1 586 ? 21.511 16.476 -37.621 1.00 74.38 586 SER A O 1
ATOM 4567 N N . ASN A 1 587 ? 22.115 15.002 -36.034 1.00 72.12 587 ASN A N 1
ATOM 4568 C CA . ASN A 1 587 ? 23.325 14.501 -36.689 1.00 72.12 587 ASN A CA 1
ATOM 4569 C C . ASN A 1 587 ? 23.144 13.139 -37.390 1.00 72.12 587 ASN A C 1
ATOM 4571 O O . ASN A 1 587 ? 24.129 12.490 -37.743 1.00 72.12 587 ASN A O 1
ATOM 4575 N N . SER A 1 588 ? 21.898 12.722 -37.652 1.00 81.31 588 SER A N 1
ATOM 4576 C CA . SER A 1 588 ? 21.559 11.498 -38.408 1.00 81.31 588 SER A CA 1
ATOM 4577 C C . SER A 1 588 ? 22.143 10.196 -37.834 1.00 81.31 588 SER A C 1
ATOM 4579 O O . SER A 1 588 ? 22.419 9.248 -38.574 1.00 81.31 588 SER A O 1
ATOM 4581 N N . TRP A 1 589 ? 22.330 10.129 -36.517 1.00 87.88 589 TRP A N 1
ATOM 4582 C CA . TRP A 1 589 ? 22.700 8.903 -35.823 1.00 87.88 589 TRP A CA 1
ATOM 4583 C C . TRP A 1 589 ? 21.582 7.864 -35.919 1.00 87.88 589 TRP A C 1
ATOM 4585 O O . TRP A 1 589 ? 20.423 8.142 -35.609 1.00 87.88 589 TRP A O 1
ATOM 4595 N N . GLN A 1 590 ? 21.955 6.645 -36.293 1.00 90.38 590 GLN A N 1
ATOM 4596 C CA . GLN A 1 590 ? 21.154 5.437 -36.152 1.00 90.38 590 GLN A CA 1
ATOM 4597 C C . GLN A 1 590 ? 21.630 4.687 -34.911 1.00 90.38 590 GLN A C 1
ATOM 4599 O O . GLN A 1 590 ? 22.821 4.416 -34.772 1.00 90.38 590 GLN A O 1
ATOM 4604 N N . ILE A 1 591 ? 20.712 4.382 -33.998 1.00 93.00 591 ILE A N 1
ATOM 4605 C CA . ILE A 1 591 ? 21.037 3.798 -32.697 1.00 93.00 591 ILE A CA 1
ATOM 4606 C C . ILE A 1 591 ? 20.253 2.498 -32.561 1.00 93.00 591 ILE A C 1
ATOM 4608 O O . ILE A 1 591 ? 19.023 2.502 -32.599 1.00 93.00 591 ILE A O 1
ATOM 4612 N N . GLU A 1 592 ? 20.974 1.392 -32.420 1.00 93.50 592 GLU A N 1
ATOM 4613 C CA . GLU A 1 592 ? 20.417 0.052 -32.249 1.00 93.50 592 GLU A CA 1
ATOM 4614 C C . GLU A 1 592 ? 20.734 -0.447 -30.839 1.00 93.50 592 GLU A C 1
ATOM 4616 O O . GLU A 1 592 ? 21.872 -0.345 -30.385 1.00 93.50 592 GLU A O 1
ATOM 4621 N N . VAL A 1 593 ? 19.736 -0.987 -30.139 1.00 91.38 593 VAL A N 1
ATOM 4622 C CA . VAL A 1 593 ? 19.890 -1.531 -28.782 1.00 91.38 593 VAL A CA 1
ATOM 4623 C C . VAL A 1 593 ? 19.511 -3.005 -28.791 1.00 91.38 593 VAL A C 1
ATOM 4625 O O . VAL A 1 593 ? 18.451 -3.378 -29.289 1.00 91.38 593 VAL A O 1
ATOM 4628 N N . GLN A 1 594 ? 20.375 -3.838 -28.222 1.00 89.12 594 GLN A N 1
ATOM 4629 C CA . GLN A 1 594 ? 20.164 -5.268 -28.036 1.00 89.12 594 GLN A CA 1
ATOM 4630 C C . GLN A 1 594 ? 20.181 -5.585 -26.541 1.00 89.12 594 GLN A C 1
ATOM 4632 O O . GLN A 1 594 ? 21.209 -5.429 -25.878 1.00 89.12 594 GLN A O 1
ATOM 4637 N N . SER A 1 595 ? 19.052 -6.047 -26.008 1.00 79.50 595 SER A N 1
ATOM 4638 C CA . SER A 1 595 ? 18.962 -6.498 -24.618 1.00 79.50 595 SER A CA 1
ATOM 4639 C C . SER A 1 595 ? 19.729 -7.804 -24.409 1.00 79.50 595 SER A C 1
ATOM 4641 O O . SER A 1 595 ? 19.639 -8.728 -25.215 1.00 79.50 595 SER A O 1
ATOM 4643 N N . GLN A 1 596 ? 20.471 -7.878 -23.310 1.00 76.94 596 GLN A N 1
ATOM 4644 C CA . GLN A 1 596 ? 21.186 -9.058 -22.828 1.00 76.94 596 GLN A CA 1
ATOM 4645 C C . GLN A 1 596 ? 20.647 -9.440 -21.443 1.00 76.94 596 GLN A C 1
ATOM 4647 O O . GLN A 1 596 ? 20.004 -8.630 -20.774 1.00 76.94 596 GLN A O 1
ATOM 4652 N N . ALA A 1 597 ? 20.934 -10.656 -20.975 1.00 64.50 597 ALA A N 1
ATOM 4653 C CA . ALA A 1 597 ? 20.572 -11.058 -19.612 1.00 64.50 597 ALA A CA 1
ATOM 4654 C C . ALA A 1 597 ? 21.236 -10.146 -18.557 1.00 64.50 597 ALA A C 1
ATOM 4656 O O . ALA A 1 597 ? 20.596 -9.729 -17.592 1.00 64.50 597 ALA A O 1
ATOM 4657 N N . ASP A 1 598 ? 22.494 -9.768 -18.795 1.00 74.69 598 ASP A N 1
ATOM 4658 C CA . ASP A 1 598 ? 23.334 -8.958 -17.911 1.00 74.69 598 ASP A CA 1
ATOM 4659 C C . ASP A 1 598 ? 23.336 -7.458 -18.256 1.00 74.69 598 ASP A C 1
ATOM 4661 O O . ASP A 1 598 ? 24.094 -6.721 -17.645 1.00 74.69 598 ASP A O 1
ATOM 4665 N N . GLY A 1 599 ? 22.519 -6.960 -19.195 1.00 85.12 599 GLY A N 1
ATOM 4666 C CA . GLY A 1 599 ? 22.484 -5.531 -19.546 1.00 85.12 599 GLY A CA 1
ATOM 4667 C C . GLY A 1 599 ? 22.142 -5.248 -21.006 1.00 85.12 599 GLY A C 1
ATOM 4668 O O . GLY A 1 599 ? 21.197 -5.825 -21.534 1.00 85.12 599 GLY A O 1
ATOM 4669 N N . LEU A 1 600 ? 22.873 -4.341 -21.658 1.00 90.44 600 LEU A N 1
ATOM 4670 C CA . LEU A 1 600 ? 22.599 -3.878 -23.022 1.00 90.44 600 LEU A CA 1
ATOM 4671 C C . LEU A 1 600 ? 23.857 -3.891 -23.898 1.00 90.44 600 LEU A C 1
ATOM 4673 O O . LEU A 1 600 ? 24.966 -3.631 -23.437 1.00 90.44 600 LEU A O 1
ATOM 4677 N N . ILE A 1 601 ? 23.667 -4.108 -25.195 1.00 92.94 601 ILE A N 1
ATOM 4678 C CA . ILE A 1 601 ? 24.639 -3.749 -26.231 1.00 92.94 601 ILE A CA 1
ATOM 4679 C C . ILE A 1 601 ? 24.006 -2.655 -27.084 1.00 92.94 601 ILE A C 1
ATOM 4681 O O . ILE A 1 601 ? 22.915 -2.842 -27.616 1.00 92.94 601 ILE A O 1
ATOM 4685 N N . VAL A 1 602 ? 24.675 -1.511 -27.199 1.00 95.44 602 VAL A N 1
ATOM 4686 C CA . VAL A 1 602 ? 24.165 -0.335 -27.909 1.00 95.44 602 VAL A CA 1
ATOM 4687 C C . VAL A 1 602 ? 25.130 0.048 -29.016 1.00 95.44 602 VAL A C 1
ATOM 4689 O O . VAL A 1 602 ? 26.293 0.344 -28.747 1.00 95.44 602 VAL A O 1
ATOM 4692 N N . THR A 1 603 ? 24.654 0.073 -30.256 1.00 93.94 603 THR A N 1
ATOM 4693 C CA . THR A 1 603 ? 25.448 0.452 -31.425 1.00 93.94 603 THR A CA 1
ATOM 4694 C C . THR A 1 603 ? 24.979 1.794 -31.974 1.00 93.94 603 THR A C 1
ATOM 4696 O O . THR A 1 603 ? 23.843 1.938 -32.417 1.00 93.94 603 THR A O 1
ATOM 4699 N N . PHE A 1 604 ? 25.883 2.770 -31.983 1.00 92.88 604 PHE A N 1
ATOM 4700 C CA . PHE A 1 604 ? 25.705 4.102 -32.552 1.00 92.88 604 PHE A CA 1
ATOM 4701 C C . PHE A 1 604 ? 26.352 4.134 -33.929 1.00 92.88 604 PHE A C 1
ATOM 4703 O O . PHE A 1 604 ? 27.550 3.900 -34.046 1.00 92.88 604 PHE A O 1
ATOM 4710 N N . THR A 1 605 ? 25.583 4.432 -34.967 1.00 91.00 605 THR A N 1
ATOM 4711 C CA . THR A 1 605 ? 26.026 4.436 -36.362 1.00 91.00 605 THR A CA 1
ATOM 4712 C C . THR A 1 605 ? 25.745 5.787 -37.006 1.00 91.00 605 THR A C 1
ATOM 4714 O O . THR A 1 605 ? 24.664 6.337 -36.832 1.00 91.00 605 THR A O 1
ATOM 4717 N N . ARG A 1 606 ? 26.669 6.295 -37.822 1.00 87.69 606 ARG A N 1
ATOM 4718 C CA . ARG A 1 606 ? 26.427 7.448 -38.702 1.00 87.69 606 ARG A CA 1
ATOM 4719 C C . ARG A 1 606 ? 27.209 7.323 -40.004 1.00 87.69 606 ARG A C 1
ATOM 4721 O O . ARG A 1 606 ? 28.162 6.552 -40.084 1.00 87.69 606 ARG A O 1
ATOM 4728 N N . VAL A 1 607 ? 26.824 8.088 -41.021 1.00 84.75 607 VAL A N 1
ATOM 4729 C CA . VAL A 1 607 ? 27.547 8.141 -42.300 1.00 84.75 607 VAL A CA 1
ATOM 4730 C C . VAL A 1 607 ? 28.366 9.427 -42.366 1.00 84.75 607 VAL A C 1
ATOM 4732 O O . VAL A 1 607 ? 27.807 10.513 -42.239 1.00 84.75 607 VAL A O 1
ATOM 4735 N N . ILE A 1 608 ? 29.677 9.308 -42.574 1.00 79.00 608 ILE A N 1
ATOM 4736 C CA . ILE A 1 608 ? 30.603 10.436 -42.741 1.00 79.00 608 ILE A CA 1
ATOM 4737 C C . ILE A 1 608 ? 31.254 10.287 -44.113 1.00 79.00 608 ILE A C 1
ATOM 4739 O O . ILE A 1 608 ? 31.795 9.233 -44.417 1.00 79.00 608 ILE A O 1
ATOM 4743 N N . GLU A 1 609 ? 31.155 11.310 -44.967 1.00 81.44 609 GLU A N 1
ATOM 4744 C CA . GLU A 1 609 ? 31.770 11.311 -46.312 1.00 81.44 609 GLU A CA 1
ATOM 4745 C C . GLU A 1 609 ? 31.416 10.083 -47.189 1.00 81.44 609 GLU A C 1
ATOM 4747 O O . GLU A 1 609 ? 32.151 9.712 -48.098 1.00 81.44 609 GLU A O 1
ATOM 4752 N N . GLY A 1 610 ? 30.249 9.467 -46.956 1.00 79.88 610 GLY A N 1
ATOM 4753 C CA . GLY A 1 610 ? 29.780 8.281 -47.685 1.00 79.88 610 GLY A CA 1
ATOM 4754 C C . GLY A 1 610 ? 30.213 6.939 -47.083 1.00 79.88 610 GLY A C 1
ATOM 4755 O O . GLY A 1 610 ? 29.754 5.899 -47.554 1.00 79.88 610 GLY A O 1
ATOM 4756 N N . GLU A 1 611 ? 31.019 6.942 -46.020 1.00 82.50 611 GLU A N 1
ATOM 4757 C CA . GLU A 1 611 ? 31.422 5.743 -45.283 1.00 82.50 611 GLU A CA 1
ATOM 4758 C C . GLU A 1 611 ? 30.589 5.560 -44.008 1.00 82.50 611 GLU A C 1
ATOM 4760 O O . GLU A 1 611 ? 30.219 6.521 -43.329 1.00 82.50 611 GLU A O 1
ATOM 4765 N N . LYS A 1 612 ? 30.271 4.304 -43.669 1.00 84.81 612 LYS A N 1
ATOM 4766 C CA . LYS A 1 612 ? 29.519 3.953 -42.456 1.00 84.81 612 LYS A CA 1
ATOM 4767 C C . LYS A 1 612 ? 30.481 3.854 -41.274 1.00 84.81 612 LYS A C 1
ATOM 4769 O O . LYS A 1 612 ? 31.334 2.974 -41.245 1.00 84.81 612 LYS A O 1
ATOM 4774 N N . HIS A 1 613 ? 30.299 4.717 -40.288 1.00 87.12 613 HIS A N 1
ATOM 4775 C CA . HIS A 1 613 ? 31.046 4.731 -39.036 1.00 87.12 613 HIS A CA 1
ATOM 4776 C C . HIS A 1 613 ? 30.160 4.221 -37.901 1.00 87.12 613 HIS A C 1
ATOM 4778 O O . HIS A 1 613 ? 28.957 4.492 -37.900 1.00 87.12 613 HIS A O 1
ATOM 4784 N N . PHE A 1 614 ? 30.733 3.508 -36.927 1.00 89.12 614 PHE A N 1
ATOM 4785 C CA . PHE A 1 614 ? 29.968 3.038 -35.772 1.00 89.12 614 PHE A CA 1
ATOM 4786 C C . PHE A 1 614 ? 30.784 2.894 -34.484 1.00 89.12 614 PHE A C 1
ATOM 4788 O O . PHE A 1 614 ? 32.011 2.805 -34.507 1.00 89.12 614 PHE A O 1
ATOM 4795 N N . ASN A 1 615 ? 30.078 2.829 -33.358 1.00 90.81 615 ASN A N 1
ATOM 4796 C CA . ASN A 1 615 ? 30.590 2.533 -32.024 1.00 90.81 615 ASN A CA 1
ATOM 4797 C C . ASN A 1 615 ? 29.618 1.605 -31.297 1.00 90.81 615 ASN 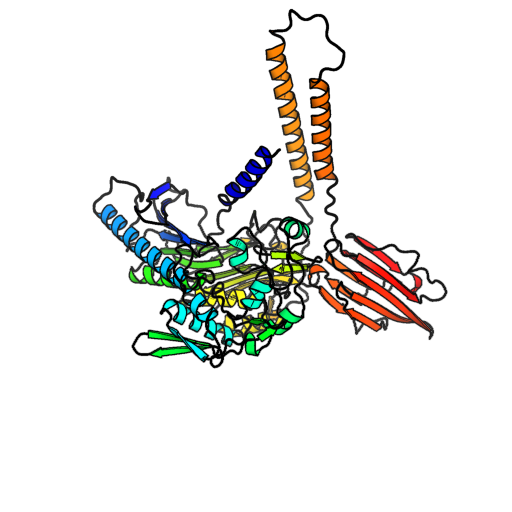A C 1
ATOM 4799 O O . ASN A 1 615 ? 28.435 1.918 -31.218 1.00 90.81 615 ASN A O 1
ATOM 4803 N N . THR A 1 616 ? 30.113 0.507 -30.735 1.00 91.44 616 THR A N 1
ATOM 4804 C CA . THR A 1 616 ? 29.318 -0.461 -29.975 1.00 91.44 616 THR A CA 1
ATOM 4805 C C . THR A 1 616 ? 29.740 -0.455 -28.512 1.00 91.44 616 THR A C 1
ATOM 4807 O O . THR A 1 616 ? 30.845 -0.869 -28.158 1.00 91.44 616 THR A O 1
ATOM 4810 N N . LEU A 1 617 ? 28.834 -0.012 -27.650 1.00 93.44 617 LEU A N 1
ATOM 4811 C CA . LEU A 1 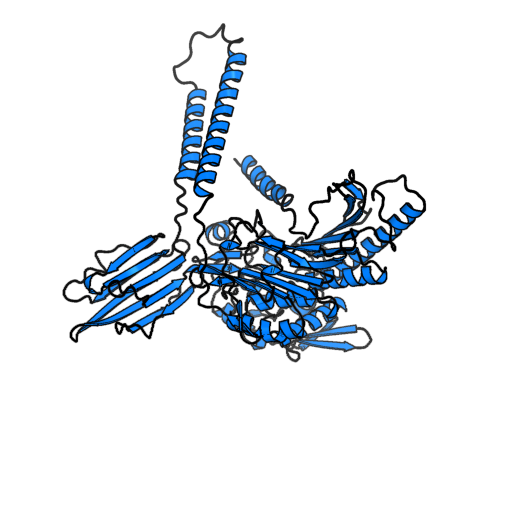617 ? 28.991 0.050 -26.205 1.00 93.44 617 LEU A CA 1
ATOM 4812 C C . LEU A 1 617 ? 28.296 -1.160 -25.568 1.00 93.44 617 LEU A C 1
ATOM 4814 O O . LEU A 1 617 ? 27.089 -1.326 -25.728 1.00 93.44 617 LEU A O 1
ATOM 4818 N N . LYS A 1 618 ? 29.036 -1.992 -24.828 1.00 93.00 618 LYS A N 1
ATOM 4819 C CA . LYS A 1 618 ? 28.433 -2.979 -23.925 1.00 93.00 618 LYS A CA 1
ATOM 4820 C C . LYS A 1 618 ? 28.258 -2.329 -22.562 1.00 93.00 618 LYS A C 1
ATOM 4822 O O . LYS A 1 618 ? 29.222 -1.807 -22.007 1.00 93.00 618 LYS A O 1
ATOM 4827 N N . ILE A 1 619 ? 27.045 -2.392 -22.038 1.00 92.25 619 ILE A N 1
ATOM 4828 C CA . ILE A 1 619 ? 26.689 -1.935 -20.705 1.00 92.25 619 ILE A CA 1
ATOM 4829 C C . ILE A 1 619 ? 26.253 -3.157 -19.902 1.00 92.25 619 ILE A C 1
ATOM 4831 O O . ILE A 1 619 ? 25.311 -3.843 -20.291 1.00 92.25 619 ILE A O 1
ATOM 4835 N N . THR A 1 620 ? 26.932 -3.436 -18.798 1.00 88.50 620 THR A N 1
ATOM 4836 C CA . THR A 1 620 ? 26.564 -4.482 -17.846 1.00 88.50 620 THR A CA 1
ATOM 4837 C C . THR A 1 620 ? 25.854 -3.871 -16.640 1.00 88.50 620 THR A C 1
ATOM 4839 O O . THR A 1 620 ? 26.187 -2.781 -16.172 1.00 88.50 620 THR A O 1
ATOM 4842 N N . ARG A 1 621 ? 24.836 -4.575 -16.157 1.00 82.62 621 ARG A N 1
ATOM 4843 C CA . ARG A 1 621 ? 24.150 -4.337 -14.891 1.00 82.62 621 ARG A CA 1
ATOM 4844 C C . ARG A 1 621 ? 24.860 -5.120 -13.794 1.00 82.62 621 ARG A C 1
ATOM 4846 O O . ARG A 1 621 ? 25.554 -6.098 -14.063 1.00 82.62 621 ARG A O 1
ATOM 4853 N N . GLY A 1 622 ? 24.689 -4.689 -12.557 1.00 68.56 622 GLY A N 1
ATOM 4854 C CA . GLY A 1 622 ? 25.391 -5.268 -11.424 1.00 68.56 622 GLY A CA 1
ATOM 4855 C C . GLY A 1 622 ? 25.423 -4.312 -10.244 1.00 68.56 622 GLY A C 1
ATOM 4856 O O . GLY A 1 622 ? 25.166 -3.120 -10.396 1.00 68.56 622 GLY A O 1
ATOM 4857 N N . ALA A 1 623 ? 25.814 -4.820 -9.074 1.00 63.62 623 ALA A N 1
ATOM 4858 C CA . ALA A 1 623 ? 26.184 -3.964 -7.942 1.00 63.62 623 ALA A CA 1
ATOM 4859 C C . ALA A 1 623 ? 27.296 -2.963 -8.326 1.00 63.62 623 ALA A C 1
ATOM 4861 O O . ALA A 1 623 ? 27.329 -1.835 -7.832 1.00 63.62 623 ALA A O 1
ATOM 4862 N N . THR A 1 624 ? 28.153 -3.369 -9.268 1.00 76.69 624 THR A N 1
ATOM 4863 C CA . THR A 1 624 ? 29.146 -2.533 -9.945 1.00 76.69 624 THR A CA 1
ATOM 4864 C C . THR A 1 624 ? 28.848 -2.570 -11.448 1.00 76.69 624 THR A C 1
ATOM 4866 O O . THR A 1 624 ? 29.353 -3.450 -12.144 1.00 76.69 624 THR A O 1
ATOM 4869 N N . PRO A 1 625 ? 27.961 -1.697 -11.953 1.00 85.50 625 PRO A N 1
ATOM 4870 C CA . PRO A 1 625 ? 27.621 -1.660 -13.362 1.00 85.50 625 PRO A CA 1
ATOM 4871 C C . PRO A 1 625 ? 28.808 -1.152 -14.165 1.00 85.50 625 PRO A C 1
ATOM 4873 O O . PRO A 1 625 ? 29.561 -0.285 -13.709 1.00 85.50 625 PRO A O 1
ATOM 4876 N N . THR A 1 626 ? 28.980 -1.691 -15.368 1.00 89.88 626 THR A N 1
ATOM 4877 C CA . THR A 1 626 ? 30.134 -1.347 -16.193 1.00 89.88 626 THR A CA 1
ATOM 4878 C C . THR A 1 626 ? 29.742 -0.976 -17.606 1.00 89.88 626 THR A C 1
ATOM 4880 O O . THR A 1 626 ? 28.781 -1.503 -18.158 1.00 89.88 626 THR A O 1
ATOM 4883 N N . ALA A 1 627 ? 30.462 -0.039 -18.215 1.00 91.94 627 ALA A N 1
ATOM 4884 C CA . ALA A 1 627 ? 30.251 0.329 -19.606 1.00 91.94 627 ALA A CA 1
ATOM 4885 C C . ALA A 1 627 ? 31.575 0.362 -20.359 1.00 91.94 627 ALA A C 1
ATOM 4887 O O . ALA A 1 627 ? 32.526 1.029 -19.952 1.00 91.94 627 ALA A O 1
ATOM 4888 N N . LYS A 1 628 ? 31.644 -0.358 -21.478 1.00 91.12 628 LYS A N 1
ATOM 4889 C CA . LYS A 1 628 ? 32.875 -0.509 -22.251 1.00 91.12 628 LYS A CA 1
ATOM 4890 C C . LYS A 1 628 ? 32.609 -0.498 -23.746 1.00 91.12 628 LYS A C 1
ATOM 4892 O O . LYS A 1 628 ? 31.705 -1.172 -24.240 1.00 91.12 628 LYS A O 1
ATOM 4897 N N . MET A 1 629 ? 33.437 0.241 -24.480 1.00 89.75 629 MET A N 1
ATOM 4898 C CA . MET A 1 629 ? 33.455 0.168 -25.938 1.00 89.75 629 MET A CA 1
ATOM 4899 C C . MET A 1 629 ? 33.987 -1.208 -26.354 1.00 89.75 629 MET A C 1
ATOM 4901 O O . MET A 1 629 ? 35.106 -1.580 -26.006 1.00 89.75 629 MET A O 1
ATOM 4905 N N . THR A 1 630 ? 33.171 -1.980 -27.062 1.00 89.00 630 THR A N 1
ATOM 4906 C CA . THR A 1 630 ? 33.500 -3.354 -27.478 1.00 89.00 630 THR A CA 1
ATOM 4907 C C . THR A 1 630 ? 33.855 -3.454 -28.950 1.00 89.00 630 THR A C 1
ATOM 4909 O O . THR A 1 630 ? 34.633 -4.328 -29.320 1.00 89.00 630 THR A O 1
ATOM 4912 N N . ASP A 1 631 ? 33.332 -2.545 -29.771 1.00 86.62 631 ASP A N 1
ATOM 4913 C CA . ASP A 1 631 ? 33.649 -2.474 -31.191 1.00 86.62 631 ASP A CA 1
ATOM 4914 C C . ASP A 1 631 ? 33.521 -1.033 -31.701 1.00 86.62 631 ASP A C 1
ATOM 4916 O O . ASP A 1 631 ? 32.759 -0.232 -31.151 1.00 86.62 631 ASP A O 1
ATOM 4920 N N . SER A 1 632 ? 34.277 -0.674 -32.736 1.00 86.12 632 SER A N 1
ATOM 4921 C CA . SER A 1 632 ? 34.148 0.630 -33.382 1.00 86.12 632 SER A CA 1
ATOM 4922 C C . SER A 1 632 ? 34.796 0.681 -34.761 1.00 86.12 632 SER A C 1
ATOM 4924 O O . SER A 1 632 ? 35.923 0.217 -34.937 1.00 86.12 632 SER A O 1
ATOM 4926 N N . LEU A 1 633 ? 34.150 1.381 -35.693 1.00 82.75 633 LEU A N 1
ATOM 4927 C CA . LEU A 1 633 ? 34.732 1.814 -36.959 1.00 82.75 633 LEU A CA 1
ATOM 4928 C C . LEU A 1 633 ? 34.700 3.345 -37.023 1.00 82.75 633 LEU A C 1
ATOM 4930 O O . LEU A 1 633 ? 33.651 3.963 -37.217 1.00 82.75 633 LEU A O 1
ATOM 4934 N N . CYS A 1 634 ? 35.871 3.943 -36.815 1.00 69.06 634 CYS A N 1
ATOM 4935 C CA . CYS A 1 634 ? 36.066 5.374 -36.596 1.00 69.06 634 CYS A CA 1
ATOM 4936 C C . CYS A 1 634 ? 37.088 5.954 -37.601 1.00 69.06 634 CYS A C 1
ATOM 4938 O O . CYS A 1 634 ? 38.078 6.569 -37.208 1.00 69.06 634 CYS A O 1
ATOM 4940 N N . GLY A 1 635 ? 36.900 5.726 -38.906 1.00 63.44 635 GLY A N 1
ATOM 4941 C CA . GLY A 1 635 ? 37.855 6.164 -39.938 1.00 63.44 635 GLY A CA 1
ATOM 4942 C C . GLY A 1 635 ? 39.267 5.577 -39.754 1.00 63.44 635 GLY A C 1
ATOM 4943 O O . GLY A 1 635 ? 39.419 4.453 -39.278 1.00 63.44 635 GLY A O 1
ATOM 4944 N N . PHE A 1 636 ? 40.314 6.340 -40.106 1.00 54.88 636 PHE A N 1
ATOM 4945 C CA . PHE A 1 636 ? 41.729 5.910 -40.061 1.00 54.88 636 PHE A CA 1
ATOM 4946 C C . PHE A 1 636 ? 42.274 5.560 -38.657 1.00 54.88 636 PHE A C 1
ATOM 4948 O O . PHE A 1 636 ? 43.377 5.024 -38.557 1.00 54.88 636 PHE A O 1
ATOM 4955 N N . HIS A 1 637 ? 41.523 5.833 -37.585 1.00 56.62 637 HIS A N 1
ATOM 4956 C CA . HIS A 1 637 ? 41.931 5.624 -36.195 1.00 56.62 637 HIS A CA 1
ATOM 4957 C C . HIS A 1 637 ? 40.928 4.710 -35.470 1.00 56.62 637 HIS A C 1
ATOM 4959 O O . HIS A 1 637 ? 39.863 5.155 -35.050 1.00 56.62 637 HIS A O 1
ATOM 4965 N N . GLN A 1 638 ? 41.265 3.428 -35.273 1.00 58.62 638 GLN A N 1
ATOM 4966 C CA . GLN A 1 638 ? 40.451 2.450 -34.513 1.00 58.62 638 GLN A CA 1
ATOM 4967 C C . GLN A 1 638 ? 40.616 2.591 -32.986 1.00 58.62 638 GLN A C 1
ATOM 4969 O O . GLN A 1 638 ? 40.595 1.627 -32.224 1.00 58.62 638 GLN A O 1
ATOM 4974 N N . ASP A 1 639 ? 40.801 3.818 -32.525 1.00 63.31 639 ASP A N 1
ATOM 4975 C CA . ASP A 1 639 ? 41.421 4.112 -31.237 1.00 63.31 639 ASP A CA 1
ATOM 4976 C C . ASP A 1 639 ? 40.461 3.947 -30.047 1.00 63.31 639 ASP A C 1
ATOM 4978 O O . ASP A 1 639 ? 40.899 3.816 -28.908 1.00 63.31 639 ASP A O 1
ATOM 4982 N N . CYS A 1 640 ? 39.145 3.906 -30.277 1.00 67.56 640 CYS A N 1
ATOM 4983 C CA . CYS A 1 640 ? 38.166 3.985 -29.190 1.00 67.56 640 CYS A CA 1
ATOM 4984 C C . CYS A 1 640 ? 38.014 2.695 -28.367 1.00 67.56 640 CYS A C 1
ATOM 4986 O O . CYS A 1 640 ? 37.716 2.773 -27.180 1.00 67.56 640 CYS A O 1
ATOM 4988 N N . VAL A 1 641 ? 38.228 1.521 -28.968 1.00 72.00 641 VAL A N 1
ATOM 4989 C CA . VAL A 1 641 ? 38.148 0.227 -28.258 1.00 72.00 641 VAL A CA 1
ATOM 4990 C C . VAL A 1 641 ? 39.410 -0.038 -27.429 1.00 72.00 641 VAL A C 1
ATOM 4992 O O . VAL A 1 641 ? 39.341 -0.671 -26.379 1.00 72.00 641 VAL A O 1
ATOM 4995 N N . TYR A 1 642 ? 40.564 0.456 -27.888 1.00 70.12 642 TYR A N 1
ATOM 4996 C CA . TYR A 1 642 ? 41.868 0.141 -27.296 1.00 70.12 642 TYR A CA 1
ATOM 4997 C C . TYR A 1 642 ? 42.405 1.228 -26.359 1.00 70.12 642 TYR A C 1
ATOM 4999 O O . TYR A 1 642 ? 43.138 0.905 -25.426 1.00 70.12 642 TYR A O 1
ATOM 5007 N N . ASN A 1 643 ? 42.044 2.499 -26.576 1.00 70.75 643 ASN A N 1
ATOM 5008 C CA . ASN A 1 643 ? 42.601 3.619 -25.810 1.00 70.75 643 ASN A CA 1
ATOM 5009 C C . ASN A 1 643 ? 41.753 4.036 -24.602 1.00 70.75 643 ASN A C 1
ATOM 5011 O O . ASN A 1 643 ? 42.228 4.834 -23.794 1.00 70.75 643 ASN A O 1
ATOM 5015 N N . PHE A 1 644 ? 40.531 3.516 -24.452 1.00 74.88 644 PHE A N 1
ATOM 5016 C CA . PHE A 1 644 ? 39.653 3.860 -23.332 1.00 74.88 644 PHE A CA 1
ATOM 5017 C C . PHE A 1 644 ? 39.293 2.630 -22.501 1.00 74.88 644 PHE A C 1
ATOM 5019 O O . PHE A 1 644 ? 38.941 1.575 -23.029 1.00 74.88 644 PHE A O 1
ATOM 5026 N N . GLY A 1 645 ? 39.422 2.784 -21.183 1.00 78.62 645 GLY A N 1
ATOM 5027 C CA . GLY A 1 645 ? 39.074 1.761 -20.207 1.00 78.62 645 GLY A CA 1
ATOM 5028 C C . GLY A 1 645 ? 37.566 1.579 -20.047 1.00 78.62 645 GLY A C 1
ATOM 5029 O O . GLY A 1 645 ? 36.751 2.259 -20.667 1.00 78.62 645 GLY A O 1
ATOM 5030 N N . GLU A 1 646 ? 37.216 0.630 -19.193 1.00 87.69 646 GLU A N 1
ATOM 5031 C CA . GLU A 1 646 ? 35.847 0.409 -18.740 1.00 87.69 646 GLU A CA 1
ATOM 5032 C C . GLU A 1 646 ? 35.425 1.519 -17.767 1.00 87.69 646 GLU A C 1
ATOM 5034 O O . GLU A 1 646 ? 36.228 1.955 -16.944 1.00 87.69 646 GLU A O 1
ATOM 5039 N N . ILE A 1 647 ? 34.183 1.990 -17.880 1.00 88.69 647 ILE A N 1
ATOM 5040 C CA . ILE A 1 647 ? 33.559 2.876 -16.896 1.00 88.69 647 ILE A CA 1
ATOM 5041 C C . ILE A 1 647 ? 32.910 2.000 -15.828 1.00 88.69 647 ILE A C 1
ATOM 5043 O O . ILE A 1 647 ? 31.958 1.289 -16.135 1.00 88.69 647 ILE A O 1
ATOM 5047 N N . ASP A 1 648 ? 33.390 2.076 -14.592 1.00 85.56 648 ASP A N 1
ATOM 5048 C CA . ASP A 1 648 ? 32.908 1.300 -13.438 1.00 85.56 648 ASP A CA 1
ATOM 5049 C C . ASP A 1 648 ? 32.548 2.176 -12.217 1.00 85.56 648 ASP A C 1
ATOM 5051 O O . ASP A 1 648 ? 32.112 1.667 -11.185 1.00 85.56 648 ASP A O 1
ATOM 5055 N N . LYS A 1 649 ? 32.689 3.504 -12.332 1.00 82.00 649 LYS A N 1
ATOM 5056 C CA . LYS A 1 649 ? 32.426 4.488 -11.268 1.00 82.00 649 LYS A CA 1
ATOM 5057 C C . LYS A 1 649 ? 31.676 5.712 -11.792 1.00 82.00 649 LYS A C 1
ATOM 5059 O O . LYS A 1 649 ? 31.825 6.070 -12.960 1.00 82.00 649 LYS A O 1
ATOM 5064 N N . ALA A 1 650 ? 30.936 6.391 -10.915 1.00 76.62 650 ALA A N 1
ATOM 5065 C CA . ALA A 1 650 ? 30.326 7.689 -11.206 1.00 76.62 650 ALA A CA 1
ATOM 5066 C C . ALA A 1 650 ? 31.363 8.732 -11.656 1.00 76.62 650 ALA A C 1
ATOM 5068 O O . ALA A 1 650 ? 32.503 8.756 -11.188 1.00 76.62 650 ALA A O 1
ATOM 5069 N N . GLY A 1 651 ? 30.973 9.593 -12.598 1.00 75.94 651 GLY A N 1
ATOM 5070 C CA . GLY A 1 651 ? 31.863 10.569 -13.230 1.00 75.94 651 GLY A CA 1
ATOM 5071 C C . GLY A 1 651 ? 32.840 9.985 -14.259 1.00 75.94 651 GLY A C 1
ATOM 5072 O O . GLY A 1 651 ? 33.663 10.730 -14.793 1.00 75.94 651 GLY A O 1
ATOM 5073 N N . GLY A 1 652 ? 32.768 8.684 -14.564 1.00 80.19 652 GLY A N 1
ATOM 5074 C CA . GLY A 1 652 ? 33.514 8.071 -15.659 1.00 80.19 652 GLY A CA 1
ATOM 5075 C C . GLY A 1 652 ? 33.105 8.624 -17.027 1.00 80.19 652 GLY A C 1
ATOM 5076 O O . GLY A 1 652 ? 31.930 8.902 -17.285 1.00 80.19 652 GLY A O 1
ATOM 5077 N N . VAL A 1 653 ? 34.093 8.805 -17.911 1.00 83.31 653 VAL A N 1
ATOM 5078 C CA . VAL A 1 653 ? 33.886 9.373 -19.249 1.00 83.31 653 VAL A CA 1
ATOM 5079 C C . VAL A 1 653 ? 34.694 8.618 -20.303 1.00 83.31 653 VAL A C 1
ATOM 5081 O O . VAL A 1 653 ? 35.903 8.446 -20.155 1.00 83.31 653 VAL A O 1
ATOM 5084 N N . ILE A 1 654 ? 34.048 8.246 -21.410 1.00 83.94 654 ILE A N 1
ATOM 5085 C CA . ILE A 1 654 ? 34.714 7.791 -22.642 1.00 83.94 654 ILE A CA 1
ATOM 5086 C C . ILE A 1 654 ? 34.460 8.840 -23.724 1.00 83.94 654 ILE A C 1
ATOM 5088 O O . ILE A 1 654 ? 33.309 9.103 -24.059 1.00 83.94 654 ILE A O 1
ATOM 5092 N N . VAL A 1 655 ? 35.518 9.418 -24.300 1.00 81.56 655 VAL A N 1
ATOM 5093 C CA . VAL A 1 655 ? 35.407 10.353 -25.434 1.00 81.56 655 VAL A CA 1
ATOM 5094 C C . VAL A 1 655 ? 35.990 9.708 -26.683 1.00 81.56 655 VAL A C 1
ATOM 5096 O O . VAL A 1 655 ? 37.199 9.711 -26.904 1.00 81.56 655 VAL A O 1
ATOM 5099 N N . CYS A 1 656 ? 35.131 9.176 -27.543 1.00 78.44 656 CYS A N 1
ATOM 5100 C CA . CYS A 1 656 ? 35.543 8.647 -28.832 1.00 78.44 656 CYS A CA 1
ATOM 5101 C C . CYS A 1 656 ? 35.679 9.784 -29.853 1.00 78.44 656 CYS A C 1
ATOM 5103 O O . CYS A 1 656 ? 34.735 10.116 -30.564 1.00 78.44 656 CYS A O 1
ATOM 5105 N N . SER A 1 657 ? 36.873 10.376 -29.922 1.00 65.69 657 SER A N 1
ATOM 5106 C CA . SER A 1 657 ? 37.169 11.572 -30.727 1.00 65.69 657 SER A CA 1
ATOM 5107 C C . SER A 1 657 ? 36.848 11.464 -32.233 1.00 65.69 657 SER A C 1
ATOM 5109 O O . SER A 1 657 ? 36.231 12.396 -32.756 1.00 65.69 657 SER A O 1
ATOM 5111 N N . PRO A 1 658 ? 37.150 10.364 -32.961 1.00 70.94 658 PRO A N 1
ATOM 5112 C CA . PRO A 1 658 ? 36.900 10.353 -34.405 1.00 70.94 658 PRO A CA 1
ATOM 5113 C C . PRO A 1 658 ? 35.403 10.292 -34.758 1.00 70.94 658 PRO A C 1
ATOM 5115 O O . PRO A 1 658 ? 34.984 10.846 -35.773 1.00 70.94 658 PRO A O 1
ATOM 5118 N N . ASN A 1 659 ? 34.576 9.709 -33.885 1.00 74.75 659 ASN A N 1
ATOM 5119 C CA . ASN A 1 659 ? 33.118 9.709 -34.024 1.00 74.75 659 ASN A CA 1
ATOM 5120 C C . ASN A 1 659 ? 32.413 10.736 -33.114 1.00 74.75 659 ASN A C 1
ATOM 5122 O O . ASN A 1 659 ? 31.191 10.828 -33.139 1.00 74.75 659 ASN A O 1
ATOM 5126 N N . ARG A 1 660 ? 33.178 11.548 -32.370 1.00 80.62 660 ARG A N 1
ATOM 5127 C CA . ARG A 1 660 ? 32.716 12.585 -31.427 1.00 80.62 660 ARG A CA 1
ATOM 5128 C C . ARG A 1 660 ? 31.594 12.123 -30.494 1.00 80.62 660 ARG A C 1
ATOM 5130 O O . ARG A 1 660 ? 30.668 12.872 -30.215 1.00 80.62 660 ARG A O 1
ATOM 5137 N N . LEU A 1 661 ? 31.682 10.887 -30.010 1.00 86.62 661 LEU A N 1
ATOM 5138 C CA . LEU A 1 661 ? 30.781 10.383 -28.976 1.00 86.62 661 LEU A CA 1
ATOM 5139 C C . LEU A 1 661 ? 31.411 10.587 -27.612 1.00 86.62 661 LEU A C 1
ATOM 5141 O O . LEU A 1 661 ? 32.558 10.192 -27.395 1.00 86.62 661 LEU A O 1
ATOM 5145 N N . LYS A 1 662 ? 30.638 11.139 -26.688 1.00 88.50 662 LYS A N 1
ATOM 5146 C CA . LYS A 1 662 ? 31.015 11.255 -25.289 1.00 88.50 662 LYS A CA 1
ATOM 5147 C C . LYS A 1 662 ? 30.027 10.457 -24.448 1.00 88.50 662 LYS A C 1
ATOM 5149 O O . LYS A 1 662 ? 28.839 10.749 -24.428 1.00 88.50 662 LYS A O 1
ATOM 5154 N N . VAL A 1 663 ? 30.535 9.437 -23.771 1.00 89.19 663 VAL A N 1
ATOM 5155 C CA . VAL A 1 663 ? 29.797 8.621 -22.804 1.00 89.19 663 VAL A CA 1
ATOM 5156 C C . VAL A 1 663 ? 30.100 9.170 -21.421 1.00 89.19 663 VAL A C 1
ATOM 5158 O O . VAL A 1 663 ? 31.274 9.348 -21.103 1.00 89.19 663 VAL A O 1
ATOM 5161 N N . VAL A 1 664 ? 29.079 9.447 -20.620 1.00 86.75 664 VAL A N 1
ATOM 5162 C CA . VAL A 1 664 ? 29.195 10.002 -19.268 1.00 86.75 664 VAL A CA 1
ATOM 5163 C C . VAL A 1 664 ? 28.351 9.161 -18.326 1.00 86.75 664 VAL A C 1
ATOM 5165 O O . VAL A 1 664 ? 27.187 8.898 -18.613 1.00 86.75 664 VAL A O 1
ATOM 5168 N N . SER A 1 665 ? 28.924 8.747 -17.204 1.00 84.69 665 SER A N 1
ATOM 5169 C CA . SER A 1 665 ? 28.197 8.043 -16.149 1.00 84.69 665 SER A CA 1
ATOM 5170 C C . SER A 1 665 ? 27.953 8.947 -14.942 1.00 84.69 665 SER A C 1
ATOM 5172 O O . SER A 1 665 ? 28.881 9.651 -14.527 1.00 84.69 665 SER A O 1
ATOM 5174 N N . ALA A 1 666 ? 26.762 8.885 -14.350 1.00 73.75 666 ALA A N 1
ATOM 5175 C CA . ALA A 1 666 ? 26.385 9.624 -13.144 1.00 73.75 666 ALA A CA 1
ATOM 5176 C C . ALA A 1 666 ? 25.740 8.717 -12.093 1.00 73.75 666 ALA A C 1
ATOM 5178 O O . ALA A 1 666 ? 24.904 7.849 -12.460 1.00 73.75 666 ALA A O 1
#

Organism: NCBI:txid2840822

pLDDT: mean 80.53, std 18.79, range [24.28, 98.38]

Sequence (666 aa):
MKKLLVILCAVIAVTAVLAGGLSGTPAFAAQENVYTPEHGEYRAITIVNNVTDNQPVGVRFSGYYFGGSGIQVMLDVYSSPQLTLDFFIGSENLSESQRQAKEQIIALFESINQFIQQVDAAANTQYDGEDGLPLSDIYKYNSAVCGDRVEVSRYTYEMLQIAREMYNDTNGAFNPAVYRLVDLWGFSSRIYSNGDFGLPYDRPVTAQQFAENGYPLPEQKYVTAFSQKDFVSFDEQAVELTQQDGKYYVTKNVSPVTVDGVEYQQWLDLGGIAKGYVVDGIKQLLQQQGLERYYIDSGSSSSVYGLGYDGGEMTLSLTDPLAPGAAVFPTTLLSFKVGKSSVSTSGQYVRKYVTDGVEYSHIVDGSTGAPAQTGVKEVLAVVPESQGLWGGKGDCLTTALTVMSRQQLVDFVNGYLADNGITVVVVYETFDGKKEILSNLDEADITKKGEHFDTYAWGLKKENGVFVYDSQATFQTQPDEYFVLKIVLACVGGALLVGMVVYHFVVGRKKMLQKVQQARGDKPFKLMDVMVYLGVVLVIIVLFSVFFTEEQSSWKTLEVVDDQSGEQLFFYNVVRNEYKINTANSNSWQIEVQSQADGLIVTFTRVIEGEKHFNTLKITRGATPTAKMTDSLCGFHQDCVYNFGEIDKAGGVIVCSPNRLKVVSA

Foldseek 3Di:
DVVVVVVVVVVVVVLVVPPPFQDLDDPAFDWDAWDDDPPDQKIKTFGAGPVPVRFGFWIKIWHFALPLVRKIKIKTFGADPLAGGRDRLNDPDDDPSNVVSSVVVVVLSVVLRVVLHLLSQAFHCVQCVPPVRHHYQLVVVQPDAAFDKGWGDPNNLVLLVLQQVLCVVLVNLQAQQLQLLLQQQQNDSVNRPDQPPCGDPADDDDPVNCVVANDADGDVQSLVQSLPCLQRDPHCQQWPWDDDPNITIIHGNGHWTDDPNDTGHGGGHLPLFSQLSSQLVSVVSCVVSVGQAMKIGINSFKIWGGAHSVRHWTKRFDWDLPPVPCQSDTWTQFIFTDHGWIKGKDFQNHAWDAHLLAIAGSQDRSNSSGGALQQWGMKMKTQHCVLPRCRRVNSSVNSSLSNDHPVSNQVCVQPVCVVRVMWMWTFGQDQVRQTETATPDDPVRTPDGIPCNQSYFHQWDADPNGIDGDPPTDGDDDDPPCVVVVVVVVVVVLVVVVVVVVVCVVVVVVVCVVPPPDDDDDDPDDPVVVVVVVVVVVSVVVVCCVVPPPPLAQFQKKWKAQQVPRHTAKIAGLRSLDIDGDCVDPQNWDWDWDDDPFHIWIKTWDADPNDIWIWIWDWGGRVFIKIATPATDQPPPRCQRPPDDIDRGAQDWGQPPSRRMIMHTD

Radius of gyration: 29.79 Å; chains: 1; bounding box: 92×58×93 Å

InterPro domains:
  IPR003374 ApbE-like superfamily [G3DSA:3.10.520.10] (91-452)
  IPR003374 ApbE-like superfamily [SSF143631] (107-192)
  IPR003374 ApbE-like superfamily [SSF143631] (264-416)
  IPR024932 Flavin transferase ApbE [PF02424] (134-414)
  IPR024932 Flavin transferase ApbE [PTHR30040] (264-414)
  IPR038690 NusG, domain 2 superfamily [G3DSA:2.60.320.10] (580-665)

Secondary structure (DSSP, 8-state):
-HHHHHHHHHHHHHHTTS--------S---EEEEE--TT-SEEEEEEEETTTTTEEEEEEEEEEESGGG-EEEEEEEE-BTTB---S-TT-S---HHHHHHHHHHHHHHHHHHHHHHHHHHHH-TT-BS-TT--B-HHHHHHHPPTT-EEEE-HHHHHHHHHHHHHHHHTTTSS-GGGHHHHHHTT-SGGGTT-SS----TT----HHHHHHH-S-PPPHHHHHHHT-TTTT--STTTEEEEEETTEEEEEE--PPEEETTEEE------TTTHHHHHHHHHHHHHHHTT---EEEEETTTEEEE---TTSSPEEEEEE-TTSTTTTTS--EEEEEEE-SEEEEEEESSSSEEEETTEEEES-EETTTTEE--SSEEEEEEEEEGGG---HHHHHHHHHHHHHS-HHHHHHHIIIIIHHHT-EEEEEEE-TTS-EEEEESS-GGGEEEE-TTGGGSEE-EEEETTEEEE-TTPPPP----THHHHHHHHHHHHHHHHHHHHHHHHHHHHHHHGGG-SS-----S--HHHHHHHHHHHHHHHHHHHHHS-------SEEEEEETTT--EEEEEETTTTEEEE-TT-TT--EEEEEEETTEEEEEEEEEETTEEEEEEEEEE-SSS-EEEEEEEE-TT--HHHHSS--B-STT-EEEEGGGTEEEEE-